Protein AF-A0A2G8KA82-F1 (afdb_monomer_lite)

Radius of gyration: 52.37 Å; chains: 1; bounding box: 122×101×137 Å

pLDDT: mean 74.46, std 19.61, range [22.64, 97.19]

InterPro domains:
  IPR001611 Leucine-rich repeat [PF13855] (96-155)
  IPR001611 Leucine-rich repeat [PS51450] (144-165)
  IPR003591 Leucine-rich repeat, typical subtype [SM00369] (69-93)
  IPR003591 Leucine-rich repeat, typical subtype [SM00369] (94-117)
  IPR003591 Leucine-rich repeat, typical subtype [SM00369] (118-141)
  IPR003591 Leucine-rich repeat, typical subtype [SM00369] (142-165)
  IPR003591 Leucine-rich repeat, typical subtype [SM00369] (166-189)
  IPR003591 Leucine-rich repeat, typical subtype [SM00369] (190-213)
  IPR003591 Leucine-rich repeat, typical subtype [SM00369] (279-299)
  IPR026906 BspA-type LRR region [PF13306] (157-239)
  IPR032675 Leucine-rich repeat domain superfamily [G3DSA:3.80.10.10] (36-245)
  IPR032675 Leucine-rich repeat domain superfamily [G3DSA:3.80.10.10] (246-358)
  IPR050333 Small Leucine-Rich Proteoglycans [PTHR45712] (39-438)

Structure (mmCIF, N/CA/C/O backbone):
data_AF-A0A2G8KA82-F1
#
_entry.id   AF-A0A2G8KA82-F1
#
loop_
_atom_site.group_PDB
_atom_site.id
_atom_site.type_symbol
_atom_site.label_atom_id
_atom_site.label_alt_id
_atom_site.label_comp_id
_atom_site.label_asym_id
_atom_site.label_entity_id
_atom_site.label_seq_id
_atom_site.pdbx_PDB_ins_code
_atom_site.Cartn_x
_atom_site.Cartn_y
_atom_site.Cartn_z
_atom_site.occupancy
_atom_site.B_iso_or_equiv
_atom_site.auth_seq_id
_atom_site.auth_comp_id
_atom_site.auth_asym_id
_atom_site.auth_atom_id
_atom_site.pdbx_PDB_model_num
ATOM 1 N N . MET A 1 1 ? 44.640 -67.422 -9.939 1.00 30.41 1 MET A N 1
ATOM 2 C CA . MET A 1 1 ? 45.410 -66.662 -10.939 1.00 30.41 1 MET A CA 1
ATOM 3 C C . MET A 1 1 ? 44.598 -65.469 -11.423 1.00 30.41 1 MET A C 1
ATOM 5 O O . MET A 1 1 ? 44.041 -65.510 -12.508 1.00 30.41 1 MET A O 1
ATOM 9 N N . ASP A 1 2 ? 44.442 -64.369 -10.711 1.00 28.81 2 ASP A N 1
ATOM 10 C CA . ASP A 1 2 ? 44.483 -64.002 -9.288 1.00 28.81 2 ASP A CA 1
ATOM 11 C C . ASP A 1 2 ? 43.691 -62.679 -9.271 1.00 28.81 2 ASP A C 1
ATOM 13 O O . ASP A 1 2 ? 43.876 -61.853 -10.163 1.00 28.81 2 ASP A O 1
ATOM 17 N N . LEU A 1 3 ? 42.595 -62.550 -8.509 1.00 22.64 3 LEU A N 1
ATOM 18 C CA . LEU A 1 3 ? 42.581 -62.206 -7.073 1.00 22.64 3 LEU A CA 1
ATOM 19 C C . LEU A 1 3 ? 43.523 -61.017 -6.816 1.00 22.64 3 LEU A C 1
ATOM 21 O O . LEU A 1 3 ? 44.720 -61.145 -6.994 1.00 22.64 3 LEU A O 1
ATOM 25 N N . GLN A 1 4 ? 43.099 -59.817 -6.434 1.00 27.52 4 GLN A N 1
ATOM 26 C CA . GLN A 1 4 ? 42.086 -59.362 -5.471 1.00 27.52 4 GLN A CA 1
ATOM 27 C C . GLN A 1 4 ? 42.065 -57.821 -5.590 1.00 27.52 4 GLN A C 1
ATOM 29 O O . GLN A 1 4 ? 43.078 -57.232 -5.940 1.00 27.52 4 GLN A O 1
ATOM 34 N N . SER A 1 5 ? 41.043 -57.042 -5.258 1.00 27.61 5 SER A N 1
ATOM 35 C CA . SER A 1 5 ? 39.668 -57.266 -4.829 1.00 27.61 5 SER A CA 1
ATOM 36 C C . SER A 1 5 ? 39.049 -55.875 -4.708 1.00 27.61 5 SER A C 1
ATOM 38 O O . SER A 1 5 ? 39.640 -54.964 -4.130 1.00 27.61 5 SER A O 1
ATOM 40 N N . MET A 1 6 ? 37.837 -55.735 -5.221 1.00 24.62 6 MET A N 1
ATOM 41 C CA . MET A 1 6 ? 36.946 -54.627 -4.921 1.00 24.62 6 MET A CA 1
ATOM 42 C C . MET A 1 6 ? 36.488 -54.699 -3.449 1.00 24.62 6 MET A C 1
ATOM 44 O O . MET A 1 6 ? 36.165 -55.784 -2.971 1.00 24.62 6 MET A O 1
ATOM 48 N N . ARG A 1 7 ? 36.333 -53.515 -2.836 1.00 26.17 7 ARG A N 1
ATOM 49 C CA . ARG A 1 7 ? 35.551 -53.166 -1.626 1.00 26.17 7 ARG A CA 1
ATOM 50 C C . ARG A 1 7 ? 36.178 -53.426 -0.250 1.00 26.17 7 ARG A C 1
ATOM 52 O O . ARG A 1 7 ? 36.150 -54.539 0.253 1.00 26.17 7 ARG A O 1
ATOM 59 N N . LEU A 1 8 ? 36.548 -52.331 0.415 1.00 24.25 8 LEU A N 1
ATOM 60 C CA . LEU A 1 8 ? 35.876 -51.773 1.607 1.00 24.25 8 LEU A CA 1
ATOM 61 C C . LEU A 1 8 ? 36.629 -50.478 1.977 1.00 24.25 8 LEU A C 1
ATOM 63 O O . LEU A 1 8 ? 37.831 -50.489 2.181 1.00 24.25 8 LEU A O 1
ATOM 67 N N . PHE A 1 9 ? 36.010 -49.324 1.741 1.00 23.17 9 PHE A N 1
ATOM 68 C CA . PHE A 1 9 ? 35.311 -48.520 2.751 1.00 23.17 9 PHE A CA 1
ATOM 69 C C . PHE A 1 9 ? 36.238 -47.510 3.447 1.00 23.17 9 PHE A C 1
ATOM 71 O O . PHE A 1 9 ? 37.082 -47.868 4.252 1.00 23.17 9 PHE A O 1
ATOM 78 N N . HIS A 1 10 ? 35.924 -46.241 3.180 1.00 25.72 10 HIS A N 1
ATOM 79 C CA . HIS A 1 10 ? 35.995 -45.123 4.114 1.00 25.72 10 HIS A CA 1
ATOM 80 C C . HIS A 1 10 ? 37.358 -44.509 4.493 1.00 25.72 10 HIS A C 1
ATOM 82 O O . HIS A 1 10 ? 38.206 -45.118 5.127 1.00 25.72 10 HIS A O 1
ATOM 88 N N . ILE A 1 11 ? 37.390 -43.190 4.255 1.00 24.39 11 ILE A N 1
ATOM 89 C CA . ILE A 1 11 ? 38.079 -42.141 5.020 1.00 24.39 11 ILE A CA 1
ATOM 90 C C . ILE A 1 11 ? 39.456 -41.718 4.489 1.00 24.39 11 ILE A C 1
ATOM 92 O O . ILE A 1 11 ? 40.468 -42.381 4.684 1.00 24.39 11 ILE A O 1
ATOM 96 N N . SER A 1 12 ? 39.441 -40.501 3.930 1.00 23.55 12 SER A N 1
ATOM 97 C CA . SER A 1 12 ? 40.485 -39.461 3.963 1.00 23.55 12 SER A CA 1
ATOM 98 C C . SER A 1 12 ? 40.925 -38.940 2.597 1.00 23.55 12 SER A C 1
ATOM 100 O O . SER A 1 12 ? 41.877 -39.413 1.990 1.00 23.55 12 SER A O 1
ATOM 102 N N . LEU A 1 13 ? 40.259 -37.844 2.235 1.00 26.91 13 LEU A N 1
ATOM 103 C CA . LEU A 1 13 ? 40.877 -36.631 1.706 1.00 26.91 13 LEU A CA 1
ATOM 104 C C . LEU A 1 13 ? 41.409 -36.669 0.268 1.00 26.91 13 LEU A C 1
ATOM 106 O O . LEU A 1 13 ? 42.602 -36.659 -0.016 1.00 26.91 13 LEU A O 1
ATOM 110 N N . LEU A 1 14 ? 40.440 -36.490 -0.630 1.00 26.06 14 LEU A N 1
ATOM 111 C CA . LEU A 1 14 ? 40.406 -35.334 -1.527 1.00 26.06 14 LEU A CA 1
ATOM 112 C C . LEU A 1 14 ? 41.053 -34.088 -0.891 1.00 26.06 14 LEU A C 1
ATOM 114 O O . LEU A 1 14 ? 40.466 -33.444 -0.024 1.00 26.06 14 LEU A O 1
ATOM 118 N N . ILE A 1 15 ? 42.238 -33.728 -1.370 1.00 26.06 15 ILE A N 1
ATOM 119 C CA . ILE A 1 15 ? 42.752 -32.364 -1.328 1.00 26.06 15 ILE A CA 1
ATOM 120 C C . ILE A 1 15 ? 43.075 -31.986 -2.778 1.00 26.06 15 ILE A C 1
ATOM 122 O O . ILE A 1 15 ? 43.835 -32.679 -3.449 1.00 26.06 15 ILE A O 1
ATOM 126 N N . LEU A 1 16 ? 42.489 -30.861 -3.197 1.00 25.38 16 LEU A N 1
ATOM 127 C CA . LEU A 1 16 ? 42.755 -30.068 -4.404 1.00 25.38 16 LEU A CA 1
ATOM 128 C C . LEU A 1 16 ? 42.122 -30.555 -5.713 1.00 25.38 16 LEU A C 1
ATOM 130 O O . LEU A 1 16 ? 42.804 -31.105 -6.562 1.00 25.38 16 LEU A O 1
ATOM 134 N N . TYR A 1 17 ? 40.850 -30.203 -5.928 1.00 24.91 17 TYR A N 1
ATOM 135 C CA . TYR A 1 17 ? 40.434 -29.480 -7.139 1.00 24.91 17 TYR A CA 1
ATOM 136 C C . TYR A 1 17 ? 39.131 -28.698 -6.878 1.00 24.91 17 TYR A C 1
ATOM 138 O O . TYR A 1 17 ? 38.267 -29.143 -6.134 1.00 24.91 17 TYR A O 1
ATOM 146 N N . SER A 1 18 ? 39.042 -27.539 -7.537 1.00 28.28 18 SER A N 1
ATOM 147 C CA . SER A 1 18 ? 37.913 -26.606 -7.702 1.00 28.28 18 SER A CA 1
ATOM 148 C C . SER A 1 18 ? 37.558 -25.646 -6.557 1.00 28.28 18 SER A C 1
ATOM 150 O O . SER A 1 18 ? 36.736 -25.932 -5.693 1.00 28.28 18 SER A O 1
ATOM 152 N N . SER A 1 19 ? 38.090 -24.426 -6.667 1.00 26.33 19 SER A N 1
ATOM 153 C CA . SER A 1 19 ? 37.488 -23.198 -6.154 1.00 26.33 19 SER A CA 1
ATOM 154 C C . SER A 1 19 ? 36.775 -22.454 -7.294 1.00 26.33 19 SER A C 1
ATOM 156 O O . SER A 1 19 ? 37.406 -21.954 -8.223 1.00 26.33 19 SER A O 1
ATOM 158 N N . LYS A 1 20 ? 35.442 -22.371 -7.217 1.00 26.22 20 LYS A N 1
ATOM 159 C CA . LYS A 1 20 ? 34.638 -21.234 -7.695 1.00 26.22 20 LYS A CA 1
ATOM 160 C C . LYS A 1 20 ? 33.221 -21.328 -7.114 1.00 26.22 20 LYS A C 1
ATOM 162 O O . LYS A 1 20 ? 32.439 -22.161 -7.542 1.00 26.22 20 LYS A O 1
ATOM 167 N N . GLY A 1 21 ? 32.933 -20.424 -6.179 1.00 25.80 21 GLY A N 1
ATOM 168 C CA . GLY A 1 21 ? 31.799 -19.508 -6.309 1.00 25.80 21 GLY A CA 1
ATOM 169 C C . GLY A 1 21 ? 30.421 -19.910 -5.764 1.00 25.80 21 GLY A C 1
ATOM 170 O O . GLY A 1 21 ? 29.666 -20.570 -6.459 1.00 25.80 21 GLY A O 1
ATOM 171 N N . ILE A 1 22 ? 30.092 -19.271 -4.632 1.00 26.27 22 ILE A N 1
ATOM 172 C CA . ILE A 1 22 ? 28.839 -18.544 -4.320 1.00 26.27 22 ILE A CA 1
ATOM 173 C C . ILE A 1 22 ? 27.647 -19.315 -3.699 1.00 26.27 22 ILE A C 1
ATOM 175 O O . ILE A 1 22 ? 27.009 -20.145 -4.329 1.00 26.27 22 ILE A O 1
ATOM 179 N N . CYS A 1 23 ? 27.387 -18.881 -2.455 1.00 23.17 23 CYS A N 1
ATOM 180 C CA . CYS A 1 23 ? 26.168 -18.665 -1.659 1.00 23.17 23 CYS A CA 1
ATOM 181 C C . CYS A 1 23 ? 25.036 -19.695 -1.485 1.00 23.17 23 CYS A C 1
ATOM 183 O O . CYS A 1 23 ? 24.446 -20.208 -2.425 1.00 23.17 23 CYS A O 1
ATOM 185 N N . GLU A 1 24 ? 24.671 -19.766 -0.195 1.00 23.67 24 GLU A N 1
ATOM 186 C CA . GLU A 1 24 ? 23.336 -19.919 0.399 1.00 23.67 24 GLU A CA 1
ATOM 187 C C . GLU A 1 24 ? 22.592 -21.237 0.215 1.00 23.67 24 GLU A C 1
ATOM 189 O O . GLU A 1 24 ? 21.774 -21.377 -0.682 1.00 23.67 24 GLU A O 1
ATOM 194 N N . ILE A 1 25 ? 22.738 -22.119 1.214 1.00 25.27 25 ILE A N 1
ATOM 195 C CA . ILE A 1 25 ? 21.584 -22.679 1.934 1.00 25.27 25 ILE A CA 1
ATOM 196 C C . ILE A 1 25 ? 21.941 -22.720 3.427 1.00 25.27 25 ILE A C 1
ATOM 198 O O . ILE A 1 25 ? 22.831 -23.452 3.857 1.00 25.27 25 ILE A O 1
ATOM 202 N N . SER A 1 26 ? 21.242 -21.896 4.204 1.00 22.97 26 SER A N 1
ATOM 203 C CA . SER A 1 26 ? 21.163 -21.979 5.660 1.00 22.97 26 SER A CA 1
ATOM 204 C C . SER A 1 26 ? 20.389 -23.242 6.046 1.00 22.97 26 SER A C 1
ATOM 206 O O . SER A 1 26 ? 19.240 -23.418 5.642 1.00 22.97 26 SER A O 1
ATOM 208 N N . THR A 1 27 ? 21.003 -24.119 6.839 1.00 26.23 27 THR A N 1
ATOM 209 C CA . THR A 1 27 ? 20.288 -25.149 7.598 1.00 26.23 27 THR A CA 1
ATOM 210 C C . THR A 1 27 ? 20.685 -25.065 9.062 1.00 26.23 27 THR A C 1
ATOM 212 O O . THR A 1 27 ? 21.839 -25.316 9.407 1.00 26.23 27 THR A O 1
ATOM 215 N N . ASN A 1 28 ? 19.691 -24.711 9.877 1.00 26.91 28 ASN A N 1
ATOM 216 C CA . ASN A 1 28 ? 19.427 -25.146 11.248 1.00 26.91 28 ASN A CA 1
ATOM 217 C C . ASN A 1 28 ? 20.596 -25.782 12.020 1.00 26.91 28 ASN A C 1
ATOM 219 O O . ASN A 1 28 ? 20.940 -26.943 11.805 1.00 26.91 28 ASN A O 1
ATOM 223 N N . TRP A 1 29 ? 21.059 -25.050 13.031 1.00 25.95 29 TRP A N 1
ATOM 224 C CA . TRP A 1 29 ? 21.670 -25.574 14.254 1.00 25.95 29 TRP A CA 1
ATOM 225 C C . TRP A 1 29 ? 20.703 -25.198 15.389 1.00 25.95 29 TRP A C 1
ATOM 227 O O . TRP A 1 29 ? 20.233 -24.068 15.440 1.00 25.95 29 TRP A O 1
ATOM 237 N N . LEU A 1 30 ? 20.057 -26.199 15.989 1.00 24.94 30 LEU A N 1
ATOM 238 C CA . LEU A 1 30 ? 20.379 -26.782 17.297 1.00 24.94 30 LEU A CA 1
ATOM 239 C C . LEU A 1 30 ? 19.957 -25.885 18.471 1.00 24.94 30 LEU A C 1
ATOM 241 O O . LEU A 1 30 ? 20.317 -24.722 18.558 1.00 24.94 30 LEU A O 1
ATOM 245 N N . PHE A 1 31 ? 19.130 -26.484 19.331 1.00 29.88 31 PHE A N 1
ATOM 246 C CA . PHE A 1 31 ? 18.618 -25.944 20.584 1.00 29.88 31 PHE A CA 1
ATOM 247 C C . PHE A 1 31 ? 19.755 -25.395 21.457 1.00 29.88 31 PHE A C 1
ATOM 249 O O . PHE A 1 31 ? 20.636 -26.160 21.843 1.00 29.88 31 PHE A O 1
ATOM 256 N N . GLU A 1 32 ? 19.672 -24.117 21.819 1.00 29.22 32 GLU A N 1
ATOM 257 C CA . GLU A 1 32 ? 20.382 -23.539 22.962 1.00 29.22 32 GLU A CA 1
ATOM 258 C C . GLU A 1 32 ? 19.375 -23.247 24.081 1.00 29.22 32 GLU A C 1
ATOM 260 O O . GLU A 1 32 ? 18.310 -22.659 23.865 1.00 29.22 32 GLU A O 1
ATOM 265 N N . GLU A 1 33 ? 19.699 -23.737 25.277 1.00 37.12 33 GLU A N 1
ATOM 266 C CA . GLU A 1 33 ? 19.054 -23.367 26.532 1.00 37.12 33 GLU A CA 1
ATOM 267 C C . GLU A 1 33 ? 19.498 -21.951 26.899 1.00 37.12 33 GLU A C 1
ATOM 269 O O . GLU A 1 33 ? 20.590 -21.763 27.420 1.00 37.12 33 GLU A O 1
ATOM 274 N N . ASN A 1 34 ? 18.648 -20.962 26.630 1.00 37.22 34 ASN A N 1
ATOM 275 C CA . ASN A 1 34 ? 18.925 -19.572 26.970 1.00 37.22 34 ASN A CA 1
ATOM 276 C C . ASN A 1 34 ? 18.142 -19.156 28.221 1.00 37.22 34 ASN A C 1
ATOM 278 O O . ASN A 1 34 ? 16.907 -19.088 28.208 1.00 37.22 34 ASN A O 1
ATOM 282 N N . ASN A 1 35 ? 18.887 -18.878 29.294 1.00 45.94 35 ASN A N 1
ATOM 283 C CA . ASN A 1 35 ? 18.383 -18.268 30.523 1.00 45.94 35 ASN A CA 1
ATOM 284 C C . ASN A 1 35 ? 18.145 -16.772 30.291 1.00 45.94 35 ASN A C 1
ATOM 286 O O . ASN A 1 35 ? 19.021 -16.061 29.800 1.00 45.94 35 ASN A O 1
ATOM 290 N N . ALA A 1 36 ? 16.960 -16.293 30.672 1.00 52.06 36 ALA A N 1
ATOM 291 C CA . ALA A 1 36 ? 16.467 -14.956 30.340 1.00 52.06 36 ALA A CA 1
ATOM 292 C C . ALA A 1 36 ? 17.250 -13.788 30.948 1.00 52.06 36 ALA A C 1
ATOM 294 O O . ALA A 1 36 ? 17.076 -12.654 30.520 1.00 52.06 36 ALA A O 1
ATOM 295 N N . CYS A 1 37 ? 18.043 -14.019 31.992 1.00 58.84 37 CYS A N 1
ATOM 296 C CA . CYS A 1 37 ? 18.635 -12.921 32.744 1.00 58.84 37 CYS A CA 1
ATOM 297 C C . CYS A 1 37 ? 19.847 -13.430 33.548 1.00 58.84 37 CYS A C 1
ATOM 299 O O . CYS A 1 37 ? 19.752 -13.766 34.728 1.00 58.84 37 CYS A O 1
ATOM 301 N N . GLY A 1 38 ? 20.996 -13.557 32.872 1.00 48.34 38 GLY A N 1
ATOM 302 C CA . GLY A 1 38 ? 22.264 -13.994 33.466 1.00 48.34 38 GLY A CA 1
ATOM 303 C C . GLY A 1 38 ? 23.318 -14.375 32.421 1.00 48.34 38 GLY A C 1
ATOM 304 O O . GLY A 1 38 ? 23.109 -15.298 31.646 1.00 48.34 38 GLY A O 1
ATOM 305 N N . THR A 1 39 ? 24.430 -13.631 32.411 1.00 42.41 39 THR A N 1
ATOM 306 C CA . THR A 1 39 ? 25.695 -13.781 31.644 1.00 42.41 39 THR A CA 1
ATOM 307 C C . THR A 1 39 ? 25.666 -13.989 30.119 1.00 42.41 39 THR A C 1
ATOM 309 O O . THR A 1 39 ? 26.716 -13.794 29.514 1.00 42.41 39 THR A O 1
ATOM 312 N N . GLU A 1 40 ? 24.523 -14.276 29.485 1.00 50.00 40 GLU A N 1
ATOM 313 C CA . GLU A 1 40 ? 24.434 -14.514 28.025 1.00 50.00 40 GLU A CA 1
ATOM 314 C C . GLU A 1 40 ? 23.415 -13.622 27.268 1.00 50.00 40 GLU A C 1
ATOM 316 O O . GLU A 1 40 ? 23.368 -13.658 26.045 1.00 50.00 40 GLU A O 1
ATOM 321 N N . GLY A 1 41 ? 22.691 -12.731 27.965 1.00 56.03 41 GLY A N 1
ATOM 322 C CA . GLY A 1 41 ? 22.292 -11.400 27.455 1.00 56.03 41 GLY A CA 1
ATOM 323 C C . GLY A 1 41 ? 21.446 -11.299 26.175 1.00 56.03 41 GLY A C 1
ATOM 324 O O . GLY A 1 41 ? 21.786 -10.498 25.310 1.00 56.03 41 GLY A O 1
ATOM 325 N N . ILE A 1 42 ? 20.352 -12.059 26.041 1.00 75.19 42 ILE A N 1
ATOM 326 C CA . ILE A 1 42 ? 19.416 -11.879 24.906 1.00 75.19 42 ILE A CA 1
ATOM 327 C C . ILE A 1 42 ? 18.439 -10.718 25.132 1.00 75.19 42 ILE A C 1
ATOM 329 O O . ILE A 1 42 ? 18.125 -10.007 24.184 1.00 75.19 42 ILE A O 1
ATOM 333 N N . CYS A 1 43 ? 17.968 -10.538 26.365 1.00 81.75 43 CYS A N 1
ATOM 334 C CA . CYS A 1 43 ? 17.071 -9.450 26.744 1.00 81.75 43 CYS A CA 1
ATOM 335 C C . CYS A 1 43 ? 17.757 -8.503 27.727 1.00 81.75 43 CYS A C 1
ATOM 337 O O . CYS A 1 43 ? 18.560 -8.936 28.561 1.00 81.75 43 CYS A O 1
ATOM 339 N N . ASP A 1 44 ? 17.388 -7.229 27.660 1.00 84.81 44 ASP A N 1
ATOM 340 C CA . ASP A 1 44 ? 17.880 -6.188 28.545 1.00 84.81 44 ASP A CA 1
ATOM 341 C C . ASP A 1 44 ? 17.049 -6.160 29.832 1.00 84.81 44 ASP A C 1
ATOM 343 O O . ASP A 1 44 ? 15.888 -5.759 29.865 1.00 84.81 44 ASP A O 1
ATOM 347 N N . CYS A 1 45 ? 17.664 -6.592 30.931 1.00 84.94 45 CYS A N 1
ATOM 348 C CA . CYS A 1 45 ? 17.062 -6.519 32.257 1.00 84.94 45 CYS A CA 1
ATOM 349 C C . CYS A 1 45 ? 17.605 -5.305 33.018 1.00 84.94 45 CYS A C 1
ATOM 351 O O . CYS A 1 45 ? 18.808 -5.229 33.289 1.00 84.94 45 CYS A O 1
ATOM 353 N N . TYR A 1 46 ? 16.739 -4.388 33.444 1.00 83.00 46 TYR A N 1
ATOM 354 C CA . TYR A 1 46 ? 17.162 -3.224 34.223 1.00 83.00 46 TYR A CA 1
ATOM 355 C C . TYR A 1 46 ? 16.122 -2.794 35.254 1.00 83.00 46 TYR A C 1
ATOM 357 O O . TYR A 1 46 ? 14.936 -3.105 35.162 1.00 83.00 46 TYR A O 1
ATOM 365 N N . ASN A 1 47 ? 16.590 -2.047 36.256 1.00 83.75 47 ASN A N 1
ATOM 366 C CA . ASN A 1 47 ? 15.720 -1.483 37.277 1.00 83.75 47 ASN A CA 1
ATOM 367 C C . ASN A 1 47 ? 15.500 -0.003 36.998 1.00 83.75 47 ASN A C 1
ATOM 369 O O . ASN A 1 47 ? 16.473 0.740 36.849 1.00 83.75 47 ASN A O 1
ATOM 373 N N . ARG A 1 48 ? 14.242 0.435 36.989 1.00 76.94 48 ARG A N 1
ATOM 374 C CA . ARG A 1 48 ? 13.891 1.857 36.957 1.00 76.94 48 ARG A CA 1
ATOM 375 C C . ARG A 1 48 ? 13.433 2.289 38.351 1.00 76.94 48 ARG A C 1
ATOM 377 O O . ARG A 1 48 ? 12.680 1.582 39.020 1.00 76.94 48 ARG A O 1
ATOM 384 N N . ASP A 1 49 ? 13.978 3.409 38.823 1.00 74.69 49 ASP A N 1
ATOM 385 C CA . ASP A 1 49 ? 13.650 4.037 40.113 1.00 74.69 49 ASP A CA 1
ATOM 386 C C . ASP A 1 49 ? 13.751 3.117 41.348 1.00 74.69 49 ASP A C 1
ATOM 388 O O . ASP A 1 49 ? 13.140 3.377 42.379 1.00 74.69 49 ASP A O 1
ATOM 392 N N . PHE A 1 50 ? 14.557 2.049 41.269 1.00 64.88 50 PHE A N 1
ATOM 393 C CA . PHE A 1 50 ? 14.754 1.029 42.317 1.00 64.88 50 PHE A CA 1
ATOM 394 C C . PHE A 1 50 ? 13.492 0.252 42.745 1.00 64.88 50 PHE A C 1
ATOM 396 O O . PHE A 1 50 ? 13.558 -0.503 43.716 1.00 64.88 50 PHE A O 1
ATOM 403 N N . VAL A 1 51 ? 12.372 0.398 42.029 1.00 73.00 51 VAL A N 1
ATOM 404 C CA . VAL A 1 51 ? 11.092 -0.267 42.346 1.00 73.00 51 VAL A CA 1
ATOM 405 C C . VAL A 1 51 ? 10.571 -1.087 41.167 1.00 73.00 51 VAL A C 1
ATOM 407 O O . VAL A 1 51 ? 9.974 -2.140 41.382 1.00 73.00 51 VAL A O 1
ATOM 410 N N . GLU A 1 52 ? 10.837 -0.655 39.934 1.00 82.38 52 GLU A N 1
ATOM 411 C CA . GLU A 1 52 ? 10.415 -1.369 38.732 1.00 82.38 52 GLU A CA 1
ATOM 412 C C . GLU A 1 52 ? 11.533 -2.289 38.247 1.00 82.38 52 GLU A C 1
ATOM 414 O O . GLU A 1 52 ? 12.665 -1.843 38.049 1.00 82.38 52 GLU A O 1
ATOM 419 N N . HIS A 1 53 ? 11.208 -3.559 38.029 1.00 87.62 53 HIS A N 1
ATOM 420 C CA . HIS A 1 53 ? 12.097 -4.546 37.426 1.00 87.62 53 HIS A CA 1
ATOM 421 C C . HIS A 1 53 ? 11.594 -4.834 36.015 1.00 87.62 53 HIS A C 1
ATOM 423 O O . HIS A 1 53 ? 10.537 -5.444 35.846 1.00 87.62 53 HIS A O 1
ATOM 429 N N . ILE A 1 54 ? 12.336 -4.364 35.017 1.00 88.75 54 ILE A N 1
ATOM 430 C CA . ILE A 1 54 ? 11.929 -4.395 33.615 1.00 88.75 54 ILE A CA 1
ATOM 431 C C . ILE A 1 54 ? 12.753 -5.455 32.888 1.00 88.75 54 ILE A C 1
ATOM 433 O O . ILE A 1 54 ? 13.980 -5.470 33.003 1.00 88.75 54 ILE A O 1
ATOM 437 N N . VAL A 1 55 ? 12.066 -6.324 32.150 1.00 91.00 55 VAL A N 1
ATOM 438 C CA . VAL A 1 55 ? 12.661 -7.227 31.163 1.00 91.00 55 VAL A CA 1
ATOM 439 C C . VAL A 1 55 ? 12.243 -6.734 29.784 1.00 91.00 55 VAL A C 1
ATOM 441 O O . VAL A 1 55 ? 11.072 -6.838 29.419 1.00 91.00 55 VAL A O 1
ATOM 444 N N . ASP A 1 56 ? 13.197 -6.181 29.047 1.00 90.06 56 ASP A N 1
ATOM 445 C CA . ASP A 1 56 ? 13.003 -5.645 27.706 1.00 90.06 56 ASP A CA 1
ATOM 446 C C . ASP A 1 56 ? 13.614 -6.592 26.667 1.00 90.06 56 ASP A C 1
ATOM 448 O O . ASP A 1 56 ? 14.819 -6.848 26.638 1.00 90.06 56 ASP A O 1
ATOM 452 N N . CYS A 1 57 ? 12.749 -7.161 25.841 1.00 90.25 57 CYS A N 1
ATOM 453 C CA . CYS A 1 57 ? 13.085 -8.042 24.738 1.00 90.25 57 CYS A CA 1
ATOM 454 C C . CYS A 1 57 ? 12.447 -7.521 23.437 1.00 90.25 57 CYS A C 1
ATOM 456 O O . CYS A 1 57 ? 12.093 -8.329 22.572 1.00 90.25 57 CYS A O 1
ATOM 458 N N . ASP A 1 58 ? 12.220 -6.217 23.290 1.00 90.19 58 ASP A N 1
ATOM 459 C CA . ASP A 1 58 ? 11.539 -5.681 22.112 1.00 90.19 58 ASP A CA 1
ATOM 460 C C . ASP A 1 58 ? 12.435 -5.693 20.869 1.00 90.19 58 ASP A C 1
ATOM 462 O O . ASP A 1 58 ? 13.622 -5.376 20.914 1.00 90.19 58 ASP A O 1
ATOM 466 N N . ASN A 1 59 ? 11.854 -6.034 19.714 1.00 90.25 59 ASN A N 1
ATOM 467 C CA . ASN A 1 59 ? 12.493 -5.911 18.396 1.00 90.25 59 ASN A CA 1
ATOM 468 C C . ASN A 1 59 ? 13.847 -6.649 18.234 1.00 90.25 59 ASN A C 1
ATOM 470 O O . ASN A 1 59 ? 14.687 -6.284 17.408 1.00 90.25 59 ASN A O 1
ATOM 474 N N . ILE A 1 60 ? 14.063 -7.737 18.977 1.00 88.75 60 ILE A N 1
ATOM 475 C CA . ILE A 1 60 ? 15.283 -8.566 18.890 1.00 88.75 60 ILE A CA 1
ATOM 476 C C . ILE A 1 60 ? 15.096 -9.835 18.041 1.00 88.75 60 ILE A C 1
ATOM 478 O O . ILE A 1 60 ? 15.987 -10.680 17.954 1.00 88.75 60 ILE A O 1
ATOM 482 N N . SER A 1 61 ? 13.951 -9.977 17.360 1.00 87.94 61 SER A N 1
ATOM 483 C CA . SER A 1 61 ? 13.632 -11.103 16.468 1.00 87.94 61 SER A CA 1
ATOM 484 C C . SER A 1 61 ? 13.647 -12.492 17.132 1.00 87.94 61 SER A C 1
ATOM 486 O O . SER A 1 61 ? 13.929 -13.493 16.462 1.00 87.94 61 SER A O 1
ATOM 488 N N . ILE A 1 62 ? 13.304 -12.591 18.419 1.00 87.25 62 ILE A N 1
ATOM 489 C CA . ILE A 1 62 ? 13.237 -13.883 19.120 1.00 87.25 62 ILE A CA 1
ATOM 490 C C . ILE A 1 62 ? 12.054 -14.739 18.643 1.00 87.25 62 ILE A C 1
ATOM 492 O O . ILE A 1 62 ? 10.974 -14.246 18.314 1.00 87.25 62 ILE A O 1
ATOM 496 N N . ASN A 1 63 ? 12.267 -16.059 18.617 1.00 85.88 63 ASN A N 1
ATOM 497 C CA . ASN A 1 63 ? 11.266 -17.055 18.202 1.00 85.88 63 ASN A CA 1
ATOM 498 C C . ASN A 1 63 ? 10.610 -17.787 19.386 1.00 85.88 63 ASN A C 1
ATOM 500 O O . ASN A 1 63 ? 9.678 -18.566 19.190 1.00 85.88 63 ASN A O 1
ATOM 504 N N . GLY A 1 64 ? 11.109 -17.571 20.602 1.00 83.94 64 GLY A N 1
ATOM 505 C CA . GLY A 1 64 ? 10.605 -18.189 21.820 1.00 83.94 64 GLY A CA 1
ATOM 506 C C . GLY A 1 64 ? 10.866 -17.299 23.025 1.00 83.94 64 GLY A C 1
ATOM 507 O O . GLY A 1 64 ? 11.816 -16.520 23.030 1.00 83.94 64 GLY A O 1
ATOM 508 N N . ILE A 1 65 ? 10.002 -17.428 24.026 1.00 84.00 65 ILE A N 1
ATOM 509 C CA . ILE A 1 65 ? 10.109 -16.689 25.283 1.00 84.00 65 ILE A CA 1
ATOM 510 C C . ILE A 1 65 ? 11.215 -17.346 26.121 1.00 84.00 65 ILE A C 1
ATOM 512 O O . ILE A 1 65 ? 11.185 -18.577 26.265 1.00 84.00 65 ILE A O 1
ATOM 516 N N . PRO A 1 66 ? 12.192 -16.581 26.642 1.00 77.81 66 PRO A N 1
ATOM 517 C CA . PRO A 1 66 ? 13.269 -17.149 27.443 1.00 77.81 66 PRO A CA 1
ATOM 518 C C . PRO A 1 66 ? 12.733 -17.841 28.706 1.00 77.81 66 PRO A C 1
ATOM 520 O O . PRO A 1 66 ? 11.698 -17.452 29.252 1.00 77.81 66 PRO A O 1
ATOM 523 N N . ARG A 1 67 ? 13.428 -18.885 29.170 1.00 72.00 67 ARG A N 1
ATOM 524 C CA . ARG A 1 67 ? 13.039 -19.607 30.392 1.00 72.00 67 ARG A CA 1
ATOM 525 C C . ARG A 1 67 ? 13.545 -18.870 31.634 1.00 72.00 67 ARG A C 1
ATOM 527 O O . ARG A 1 67 ? 14.569 -18.191 31.577 1.00 72.00 67 ARG A O 1
ATOM 534 N N . ASP A 1 68 ? 12.820 -19.043 32.738 1.00 72.69 68 ASP A N 1
ATOM 535 C CA . ASP A 1 68 ? 13.188 -18.578 34.082 1.00 72.69 68 ASP A CA 1
ATOM 536 C C . ASP A 1 68 ? 13.349 -17.052 34.204 1.00 72.69 68 ASP A C 1
ATOM 538 O O . ASP A 1 68 ? 14.396 -16.526 34.586 1.00 72.69 68 ASP A O 1
ATOM 542 N N . LEU A 1 69 ? 12.274 -16.326 33.882 1.00 82.25 69 LEU A N 1
ATOM 543 C CA . LEU A 1 69 ? 12.192 -14.879 34.091 1.00 82.25 69 LEU A CA 1
ATOM 544 C C . LEU A 1 69 ? 12.313 -14.521 35.587 1.00 82.25 69 LEU A C 1
ATOM 546 O O . LEU A 1 69 ? 11.784 -15.248 36.434 1.00 82.25 69 LEU A O 1
ATOM 550 N N . PRO A 1 70 ? 12.967 -13.396 35.945 1.00 84.00 70 PRO A N 1
ATOM 551 C CA . PRO A 1 70 ? 13.118 -12.999 37.342 1.00 84.00 70 PRO A CA 1
ATOM 552 C C . PRO A 1 70 ? 11.762 -12.833 38.038 1.00 84.00 70 PRO A C 1
ATOM 554 O O . PRO A 1 70 ? 10.902 -12.083 37.586 1.00 84.00 70 PRO A O 1
ATOM 557 N N . VAL A 1 71 ? 11.573 -13.489 39.183 1.00 86.38 71 VAL A N 1
ATOM 558 C CA . VAL A 1 71 ? 10.278 -13.526 39.899 1.00 86.38 71 VAL A CA 1
ATOM 559 C C . VAL A 1 71 ? 9.829 -12.146 40.410 1.00 86.38 71 VAL A C 1
ATOM 561 O O . VAL A 1 71 ? 8.660 -11.914 40.702 1.00 86.38 71 VAL A O 1
ATOM 564 N N . ASN A 1 72 ? 10.766 -11.206 40.542 1.00 86.94 72 ASN A N 1
ATOM 565 C CA . ASN A 1 72 ? 10.507 -9.824 40.940 1.00 86.94 72 ASN A CA 1
ATOM 566 C C . ASN A 1 72 ? 10.161 -8.891 39.769 1.00 86.94 72 ASN A C 1
ATOM 568 O O . ASN A 1 72 ? 9.973 -7.706 40.029 1.00 86.94 72 ASN A O 1
ATOM 572 N N . THR A 1 73 ? 10.094 -9.397 38.533 1.00 90.25 73 THR A N 1
ATOM 573 C CA . THR A 1 73 ? 9.763 -8.613 37.334 1.00 90.25 73 THR A CA 1
ATOM 574 C C . THR A 1 73 ? 8.400 -7.940 37.479 1.00 90.25 73 THR A C 1
ATOM 576 O O . THR A 1 73 ? 7.417 -8.589 37.838 1.00 90.25 73 THR A O 1
ATOM 579 N N . THR A 1 74 ? 8.354 -6.639 37.196 1.00 92.69 74 THR A N 1
ATOM 580 C CA . THR A 1 74 ? 7.133 -5.822 37.201 1.00 92.69 74 THR A CA 1
ATOM 581 C C . THR A 1 74 ? 6.663 -5.506 35.788 1.00 92.69 74 THR A C 1
ATOM 583 O O . THR A 1 74 ? 5.464 -5.380 35.574 1.00 92.69 74 THR A O 1
ATOM 586 N N . LYS A 1 75 ? 7.572 -5.440 34.803 1.00 93.75 75 LYS A N 1
ATOM 587 C CA . LYS A 1 75 ? 7.221 -5.177 33.399 1.00 93.75 75 LYS A CA 1
ATOM 588 C C . LYS A 1 75 ? 7.966 -6.107 32.453 1.00 93.75 75 LYS A C 1
ATOM 590 O O . LYS A 1 75 ? 9.171 -6.300 32.612 1.00 93.75 75 LYS A O 1
ATOM 595 N N . ILE A 1 76 ? 7.254 -6.646 31.467 1.00 92.94 76 ILE A N 1
ATOM 596 C CA . ILE A 1 76 ? 7.829 -7.451 30.384 1.00 92.94 76 ILE A CA 1
ATOM 597 C C . ILE A 1 76 ? 7.419 -6.854 29.044 1.00 92.94 76 ILE A C 1
ATOM 599 O O . ILE A 1 76 ? 6.224 -6.725 28.770 1.00 92.94 76 ILE A O 1
ATOM 603 N N . PHE A 1 77 ? 8.412 -6.581 28.203 1.00 93.50 77 PHE A N 1
ATOM 604 C CA . PHE A 1 77 ? 8.237 -6.157 26.819 1.00 93.50 77 PHE A CA 1
ATOM 605 C C . PHE A 1 77 ? 8.806 -7.240 25.890 1.00 93.50 77 PHE A C 1
ATOM 607 O O . PHE A 1 77 ? 9.972 -7.613 26.005 1.00 93.50 77 PHE A O 1
ATOM 614 N N . LEU A 1 78 ? 7.950 -7.844 25.060 1.00 93.00 78 LEU A N 1
ATOM 615 C CA . LEU A 1 78 ? 8.287 -8.892 24.080 1.00 93.00 78 LEU A CA 1
ATOM 616 C C . LEU A 1 78 ? 7.784 -8.526 22.672 1.00 93.00 78 LEU A C 1
ATOM 618 O O . LEU A 1 78 ? 7.601 -9.403 21.817 1.00 93.00 78 LEU A O 1
ATOM 622 N N . SER A 1 79 ? 7.549 -7.249 22.426 1.00 93.19 79 SER A N 1
ATOM 623 C CA . SER A 1 79 ? 6.914 -6.700 21.241 1.00 93.19 79 SER A CA 1
ATOM 624 C C . SER A 1 79 ? 7.819 -6.777 20.005 1.00 93.19 79 SER A C 1
ATOM 626 O O . SER A 1 79 ? 9.046 -6.853 20.101 1.00 93.19 79 SER A O 1
ATOM 628 N N . HIS A 1 80 ? 7.224 -6.771 18.810 1.00 92.12 80 HIS A N 1
ATOM 629 C CA . HIS A 1 80 ? 7.953 -6.771 17.526 1.00 92.12 80 HIS A CA 1
ATOM 630 C C . HIS A 1 80 ? 8.896 -7.976 17.336 1.00 92.12 80 HIS A C 1
ATOM 632 O O . HIS A 1 80 ? 10.031 -7.857 16.866 1.00 92.12 80 HIS A O 1
ATOM 638 N N . ASN A 1 81 ? 8.427 -9.170 17.695 1.00 92.25 81 ASN A N 1
ATOM 639 C CA . ASN A 1 81 ? 9.195 -10.411 17.613 1.00 92.25 81 ASN A CA 1
ATOM 640 C C . ASN A 1 81 ? 8.534 -11.443 16.681 1.00 92.25 81 ASN A C 1
ATOM 642 O O . ASN A 1 81 ? 7.703 -11.137 15.825 1.00 92.25 81 ASN A O 1
ATOM 646 N N . LYS A 1 82 ? 8.983 -12.700 16.752 1.00 93.06 82 LYS A N 1
ATOM 647 C CA . LYS A 1 82 ? 8.518 -13.800 15.892 1.00 93.06 82 LYS A CA 1
ATOM 648 C C . LYS A 1 82 ? 7.886 -14.926 16.712 1.00 93.06 82 LYS A C 1
ATOM 650 O O . LYS A 1 82 ? 7.873 -16.077 16.263 1.00 93.06 82 LYS A O 1
ATOM 655 N N . LEU A 1 83 ? 7.367 -14.611 17.901 1.00 92.44 83 LEU A N 1
ATOM 656 C CA . LEU A 1 83 ? 6.757 -15.583 18.805 1.00 92.44 83 LEU A CA 1
ATOM 657 C C . LEU A 1 83 ? 5.503 -16.177 18.167 1.00 92.44 83 LEU A C 1
ATOM 659 O O . LEU A 1 83 ? 4.614 -15.452 17.735 1.00 92.44 83 LEU A O 1
ATOM 663 N N . LYS A 1 84 ? 5.429 -17.509 18.116 1.00 92.81 84 LYS A N 1
ATOM 664 C CA . LYS A 1 84 ? 4.262 -18.238 17.582 1.00 92.81 84 LYS A CA 1
ATOM 665 C C . LYS A 1 84 ? 3.380 -18.848 18.661 1.00 92.81 84 LYS A C 1
ATOM 667 O O . LYS A 1 84 ? 2.198 -19.087 18.435 1.00 92.81 84 LYS A O 1
ATOM 672 N N . VAL A 1 85 ? 3.974 -19.146 19.812 1.00 89.06 85 VAL A N 1
ATOM 673 C CA . VAL A 1 85 ? 3.327 -19.827 20.930 1.00 89.06 85 VAL A CA 1
ATOM 674 C C . VAL A 1 85 ? 3.878 -19.248 22.223 1.00 89.06 85 VAL A C 1
ATOM 676 O O . VAL A 1 85 ? 5.089 -19.066 22.357 1.00 89.06 85 VAL A O 1
ATOM 679 N N . VAL A 1 86 ? 2.991 -19.019 23.186 1.00 88.81 86 VAL A N 1
ATOM 680 C CA . VAL A 1 86 ? 3.375 -18.746 24.570 1.00 88.81 86 VAL A CA 1
ATOM 681 C C . VAL A 1 86 ? 3.523 -20.084 25.306 1.00 88.81 86 VAL A C 1
ATOM 683 O O . VAL A 1 86 ? 2.595 -20.894 25.265 1.00 88.81 86 VAL A O 1
ATOM 686 N N . PRO A 1 87 ? 4.657 -20.378 25.965 1.00 83.88 87 PRO A N 1
ATOM 687 C CA . PRO A 1 87 ? 4.799 -21.622 26.713 1.00 83.88 87 PRO A CA 1
ATOM 688 C C . PRO A 1 87 ? 3.823 -21.683 27.897 1.00 83.88 87 PRO A C 1
ATOM 690 O O . PRO A 1 87 ? 3.603 -20.701 28.605 1.00 83.88 87 PRO A O 1
ATOM 693 N N . HIS A 1 88 ? 3.247 -22.860 28.144 1.00 80.38 88 HIS A N 1
ATOM 694 C CA . HIS A 1 88 ? 2.339 -23.063 29.272 1.00 80.38 88 HIS A CA 1
ATOM 695 C C . HIS A 1 88 ? 3.060 -22.793 30.606 1.00 80.38 88 HIS A C 1
ATOM 697 O O . HIS A 1 88 ? 4.156 -23.307 30.822 1.00 80.38 88 HIS A O 1
ATOM 703 N N . LYS A 1 89 ? 2.427 -22.021 31.503 1.00 77.62 89 LYS A N 1
ATOM 704 C CA . LYS A 1 89 ? 2.976 -21.581 32.804 1.00 77.62 89 LYS A CA 1
ATOM 705 C C . LYS A 1 89 ? 4.253 -20.729 32.739 1.00 77.62 89 LYS A C 1
ATOM 707 O O . LYS A 1 89 ? 4.888 -20.559 33.773 1.00 77.62 89 LYS A O 1
ATOM 712 N N . ALA A 1 90 ? 4.610 -20.155 31.588 1.00 77.38 90 ALA A N 1
ATOM 713 C CA . ALA A 1 90 ? 5.813 -19.320 31.467 1.00 77.38 90 ALA A CA 1
ATOM 714 C C . ALA A 1 90 ? 5.871 -18.153 32.475 1.00 77.38 90 ALA A C 1
ATOM 716 O O . ALA A 1 90 ? 6.958 -17.744 32.867 1.00 77.38 90 ALA A O 1
ATOM 717 N N . PHE A 1 91 ? 4.711 -17.646 32.908 1.00 85.94 91 PHE A N 1
ATOM 718 C CA . PHE A 1 91 ? 4.604 -16.437 33.734 1.00 85.94 91 PHE A CA 1
ATOM 719 C C . PHE A 1 91 ? 3.914 -16.662 35.080 1.00 85.94 91 PHE A C 1
ATOM 721 O O . PHE A 1 91 ? 3.620 -15.705 35.783 1.00 85.94 91 PHE A O 1
ATOM 728 N N . HIS A 1 92 ? 3.639 -17.915 35.447 1.00 83.75 92 HIS A N 1
ATOM 729 C CA . HIS A 1 92 ? 2.783 -18.232 36.592 1.00 83.75 92 HIS A CA 1
ATOM 730 C C . HIS A 1 92 ? 3.267 -17.616 37.916 1.00 83.75 92 HIS A C 1
ATOM 732 O O . HIS A 1 92 ? 2.454 -17.178 38.726 1.00 83.75 92 HIS A O 1
ATOM 738 N N . ASP A 1 93 ? 4.587 -17.553 38.110 1.00 85.31 93 ASP A N 1
ATOM 739 C CA . ASP A 1 93 ? 5.202 -17.078 39.352 1.00 85.31 93 ASP A CA 1
ATOM 740 C C . ASP A 1 93 ? 5.429 -15.552 39.374 1.00 85.31 93 ASP A C 1
ATOM 742 O O . ASP A 1 93 ? 5.859 -15.002 40.390 1.00 85.31 93 ASP A O 1
ATOM 746 N N . LEU A 1 94 ? 5.121 -14.838 38.283 1.00 89.94 94 LEU A N 1
ATOM 747 C CA . LEU A 1 94 ? 5.365 -13.398 38.135 1.00 89.94 94 LEU A CA 1
ATOM 748 C C . LEU A 1 94 ? 4.236 -12.557 38.742 1.00 89.94 94 LEU A C 1
ATOM 750 O O . LEU A 1 94 ? 3.647 -11.689 38.106 1.00 89.94 94 LEU A O 1
ATOM 754 N N . ILE A 1 95 ? 3.943 -12.795 40.017 1.00 91.31 95 ILE A N 1
ATOM 755 C CA . ILE A 1 95 ? 2.808 -12.194 40.735 1.00 91.31 95 ILE A CA 1
ATOM 756 C C . ILE A 1 95 ? 2.875 -10.661 40.858 1.00 91.31 95 ILE A C 1
ATOM 758 O O . ILE A 1 95 ? 1.882 -10.035 41.226 1.00 91.31 95 ILE A O 1
ATOM 762 N N . LYS A 1 96 ? 4.046 -10.057 40.610 1.00 92.50 96 LYS A N 1
ATOM 763 C CA . LYS A 1 96 ? 4.287 -8.604 40.654 1.00 92.50 96 LYS A CA 1
ATOM 764 C C . LYS A 1 96 ? 4.195 -7.923 39.289 1.00 92.50 96 LYS A C 1
ATOM 766 O O . LYS A 1 96 ? 4.365 -6.711 39.230 1.00 92.50 96 LYS A O 1
ATOM 771 N N . LEU A 1 97 ? 3.977 -8.691 38.223 1.00 94.62 97 LEU A N 1
ATOM 772 C CA . LEU A 1 97 ? 3.889 -8.168 36.869 1.00 94.62 97 LEU A CA 1
ATOM 773 C C . LEU A 1 97 ? 2.666 -7.248 36.764 1.00 94.62 97 LEU A C 1
ATOM 775 O O . LEU A 1 97 ? 1.550 -7.707 36.991 1.00 94.62 97 LEU A O 1
ATOM 779 N N . ASP A 1 98 ? 2.895 -5.973 36.455 1.00 95.12 98 ASP A N 1
ATOM 780 C CA . ASP A 1 98 ? 1.871 -4.944 36.249 1.00 95.12 98 ASP A CA 1
ATOM 781 C C . ASP A 1 98 ? 1.628 -4.665 34.759 1.00 95.12 98 ASP A C 1
ATOM 783 O O . ASP A 1 98 ? 0.481 -4.472 34.357 1.00 95.12 98 ASP A O 1
ATOM 787 N N . LYS A 1 99 ? 2.666 -4.750 33.919 1.00 95.81 99 LYS A N 1
ATOM 788 C CA . LYS A 1 99 ? 2.570 -4.538 32.473 1.00 95.81 99 LYS A CA 1
ATOM 789 C C . LYS A 1 99 ? 3.200 -5.678 31.693 1.00 95.81 99 LYS A C 1
ATOM 791 O O . LYS A 1 99 ? 4.348 -6.059 31.937 1.00 95.81 99 LYS A O 1
ATOM 796 N N . PHE A 1 100 ? 2.457 -6.189 30.719 1.00 95.62 100 PHE A N 1
ATOM 797 C CA . PHE A 1 100 ? 2.906 -7.274 29.869 1.00 95.62 100 PHE A CA 1
ATOM 798 C C . PHE A 1 100 ? 2.540 -7.036 28.402 1.00 95.62 100 PHE A C 1
ATOM 800 O O . PHE A 1 100 ? 1.366 -7.016 28.037 1.00 95.62 100 PHE A O 1
ATOM 807 N N . SER A 1 101 ? 3.556 -6.885 27.553 1.00 95.00 101 SER A N 1
ATOM 808 C CA . SER A 1 101 ? 3.383 -6.613 26.125 1.00 95.00 101 SER A CA 1
ATOM 809 C C . SER A 1 101 ? 3.910 -7.768 25.273 1.00 95.00 101 SER A C 1
ATOM 811 O O . SER A 1 101 ? 5.061 -8.183 25.395 1.00 95.00 101 SER A O 1
ATOM 813 N N . LEU A 1 102 ? 3.030 -8.307 24.430 1.00 94.62 102 LEU A N 1
ATOM 814 C CA . LEU A 1 102 ? 3.261 -9.388 23.465 1.00 94.62 102 LEU A CA 1
ATOM 815 C C . LEU A 1 102 ? 2.827 -8.966 22.050 1.00 94.62 102 LEU A C 1
ATOM 817 O O . LEU A 1 102 ? 2.602 -9.822 21.187 1.00 94.62 102 LEU A O 1
ATOM 821 N N . ASP A 1 103 ? 2.671 -7.666 21.803 1.00 92.94 103 ASP A N 1
ATOM 822 C CA . ASP A 1 103 ? 2.167 -7.159 20.531 1.00 92.94 103 ASP A CA 1
ATOM 823 C C . ASP A 1 103 ? 3.140 -7.386 19.367 1.00 92.94 103 ASP A C 1
ATOM 825 O O . ASP A 1 103 ? 4.322 -7.694 19.552 1.00 92.94 103 ASP A O 1
ATOM 829 N N . SER A 1 104 ? 2.634 -7.275 18.141 1.00 92.81 104 SER A N 1
ATOM 830 C CA . SER A 1 104 ? 3.443 -7.354 16.917 1.00 92.81 104 SER A CA 1
ATOM 831 C C . SER A 1 104 ? 4.268 -8.646 16.840 1.00 92.81 104 SER A C 1
ATOM 833 O O . SER A 1 104 ? 5.474 -8.644 16.577 1.00 92.81 104 SER A O 1
ATOM 835 N N . ASN A 1 105 ? 3.606 -9.773 17.104 1.00 94.88 105 ASN A N 1
ATOM 836 C CA . ASN A 1 105 ? 4.171 -11.120 17.079 1.00 94.88 105 ASN A CA 1
ATOM 837 C C . ASN A 1 105 ? 3.401 -12.005 16.078 1.00 94.88 105 ASN A C 1
ATOM 839 O O . ASN A 1 105 ? 2.781 -11.529 15.129 1.00 94.88 105 ASN A O 1
ATOM 843 N N . LYS A 1 106 ? 3.509 -13.333 16.196 1.00 95.81 106 LYS A N 1
ATOM 844 C CA . LYS A 1 106 ? 2.854 -14.309 15.307 1.00 95.81 106 LYS A CA 1
ATOM 845 C C . LYS A 1 106 ? 2.046 -15.340 16.096 1.00 95.81 106 LYS A C 1
ATOM 847 O O . LYS A 1 106 ? 1.948 -16.494 15.669 1.00 95.81 106 LYS A O 1
ATOM 852 N N . LEU A 1 107 ? 1.525 -14.956 17.263 1.00 95.50 107 LEU A N 1
ATOM 853 C CA . LEU A 1 107 ? 0.759 -15.842 18.137 1.00 95.50 107 LEU A CA 1
ATOM 854 C C . LEU A 1 107 ? -0.557 -16.216 17.460 1.00 95.50 107 LEU A C 1
ATOM 856 O O . LEU A 1 107 ? -1.324 -15.337 17.095 1.00 95.50 107 LEU A O 1
ATOM 860 N N . GLN A 1 108 ? -0.821 -17.512 17.295 1.00 94.38 108 GLN A N 1
ATOM 861 C CA . GLN A 1 108 ? -2.066 -17.996 16.674 1.00 94.38 108 GLN A CA 1
ATOM 862 C C . GLN A 1 108 ? -3.115 -18.443 17.692 1.00 94.38 108 GLN A C 1
ATOM 864 O O . GLN A 1 108 ? -4.311 -18.407 17.427 1.00 94.38 108 GLN A O 1
ATOM 869 N N . THR A 1 109 ? -2.664 -18.886 18.862 1.00 91.50 109 THR A N 1
ATOM 870 C CA . THR A 1 109 ? -3.513 -19.415 19.931 1.00 91.50 109 THR A CA 1
ATOM 871 C C . THR A 1 109 ? -2.906 -19.065 21.278 1.00 91.50 109 THR A C 1
ATOM 873 O O . THR A 1 109 ? -1.678 -19.093 21.425 1.00 91.50 109 THR A O 1
ATOM 876 N N . LEU A 1 110 ? -3.753 -18.840 22.277 1.00 90.88 110 LEU A N 1
ATOM 877 C CA . LEU A 1 110 ? -3.333 -18.705 23.667 1.00 90.88 110 LEU A CA 1
ATOM 878 C C . LEU A 1 110 ? -3.555 -20.032 24.407 1.00 90.88 110 LEU A C 1
ATOM 880 O O . LEU A 1 110 ? -4.651 -20.592 24.338 1.00 90.88 110 LEU A O 1
ATOM 884 N N . PRO A 1 111 ? -2.546 -20.566 25.119 1.00 86.88 111 PRO A N 1
ATOM 885 C CA . PRO A 1 111 ? -2.756 -21.717 25.985 1.00 86.88 111 PRO A CA 1
ATOM 886 C C . PRO A 1 111 ? -3.813 -21.426 27.056 1.00 86.88 111 PRO A C 1
ATOM 888 O O . PRO A 1 111 ? -3.907 -20.312 27.572 1.00 86.88 111 PRO A O 1
ATOM 891 N N . HIS A 1 112 ? -4.553 -22.456 27.468 1.00 83.38 112 HIS A N 1
ATOM 892 C CA . HIS A 1 112 ? -5.457 -22.340 28.611 1.00 83.38 112 HIS A CA 1
ATOM 893 C C . HIS A 1 112 ? -4.707 -21.855 29.854 1.00 83.38 112 HIS A C 1
ATOM 895 O O . HIS A 1 112 ? -3.628 -22.363 30.169 1.00 83.38 112 HIS A O 1
ATOM 901 N N . ASN A 1 113 ? -5.313 -20.916 30.586 1.00 82.81 113 ASN A N 1
ATOM 902 C CA . ASN A 1 113 ? -4.777 -20.372 31.835 1.00 82.81 113 ASN A CA 1
ATOM 903 C C . ASN A 1 113 ? -3.372 -19.753 31.693 1.00 82.81 113 ASN A C 1
ATOM 905 O O . ASN A 1 113 ? -2.615 -19.741 32.664 1.00 82.81 113 ASN A O 1
ATOM 909 N N . VAL A 1 114 ? -2.996 -19.267 30.503 1.00 87.56 114 VAL A N 1
ATOM 910 C CA . VAL A 1 114 ? -1.652 -18.722 30.239 1.00 87.56 114 VAL A CA 1
ATOM 911 C C . VAL A 1 114 ? -1.285 -17.548 31.156 1.00 87.56 114 VAL A C 1
ATOM 913 O O . VAL A 1 114 ? -0.120 -17.418 31.526 1.00 87.56 114 VAL A O 1
ATOM 916 N N . PHE A 1 115 ? -2.274 -16.758 31.583 1.00 90.56 115 PHE A N 1
ATOM 917 C CA . PHE A 1 115 ? -2.095 -15.605 32.473 1.00 90.56 115 PHE A CA 1
ATOM 918 C C . PHE A 1 115 ? -2.423 -15.898 33.945 1.00 90.56 115 PHE A C 1
ATOM 920 O O . PHE A 1 115 ? -2.430 -15.000 34.784 1.00 90.56 115 PHE A O 1
ATOM 927 N N . ASN A 1 116 ? -2.701 -17.155 34.292 1.00 87.69 116 ASN A N 1
ATOM 928 C CA . ASN A 1 116 ? -3.060 -17.510 35.660 1.00 87.69 116 ASN A CA 1
ATOM 929 C C . ASN A 1 116 ? -1.872 -17.284 36.613 1.00 87.69 116 ASN A C 1
ATOM 931 O O . ASN A 1 116 ? -0.774 -17.785 36.365 1.00 87.69 116 ASN A O 1
ATOM 935 N N . GLY A 1 117 ? -2.114 -16.577 37.718 1.00 84.25 117 GLY A N 1
ATOM 936 C CA . GLY A 1 117 ? -1.098 -16.157 38.690 1.00 84.25 117 GLY A CA 1
ATOM 937 C C . GLY A 1 117 ? -0.692 -14.684 38.563 1.00 84.25 117 GLY A C 1
ATOM 938 O O . GLY A 1 117 ? -0.158 -14.121 39.515 1.00 84.25 117 GLY A O 1
ATOM 939 N N . LEU A 1 118 ? -1.024 -14.021 37.449 1.00 92.69 118 LEU A N 1
ATOM 940 C CA . LEU A 1 118 ? -0.705 -12.610 37.200 1.00 92.69 118 LEU A CA 1
ATOM 941 C C . LEU A 1 118 ? -1.723 -11.659 37.855 1.00 92.69 118 LEU A C 1
ATOM 943 O O . LEU A 1 118 ? -2.312 -10.799 37.209 1.00 92.69 118 LEU A O 1
ATOM 947 N N . SER A 1 119 ? -1.957 -11.814 39.158 1.00 90.88 119 SER A N 1
ATOM 948 C CA . SER A 1 119 ? -3.022 -11.096 39.876 1.00 90.88 119 SER A CA 1
ATOM 949 C C . SER A 1 119 ? -2.815 -9.582 39.988 1.00 90.88 119 SER A C 1
ATOM 951 O O . SER A 1 119 ? -3.758 -8.875 40.329 1.00 90.88 119 SER A O 1
ATOM 953 N N . SER A 1 120 ? -1.595 -9.092 39.755 1.00 94.38 120 SER A N 1
ATOM 954 C CA . SER A 1 120 ? -1.258 -7.660 39.802 1.00 94.38 120 SER A CA 1
ATOM 955 C C . SER A 1 120 ? -1.231 -7.004 38.420 1.00 94.38 120 SER A C 1
ATOM 957 O O . SER A 1 120 ? -0.941 -5.814 38.339 1.00 94.38 120 SER A O 1
ATOM 959 N N . LEU A 1 121 ? -1.516 -7.762 37.355 1.00 96.50 121 LEU A N 1
ATOM 960 C CA . LEU A 1 121 ? -1.430 -7.273 35.985 1.00 96.50 121 LEU A CA 1
ATOM 961 C C . LEU A 1 121 ? -2.511 -6.224 35.731 1.00 96.50 121 LEU A C 1
ATOM 963 O O . LEU A 1 121 ? -3.685 -6.494 35.970 1.00 96.50 121 LEU A O 1
ATOM 967 N N . GLN A 1 122 ? -2.094 -5.057 35.248 1.00 97.19 122 GLN A N 1
ATOM 968 C CA . GLN A 1 122 ? -2.933 -3.898 34.934 1.00 97.19 122 GLN A CA 1
ATOM 969 C C . GLN A 1 122 ? -3.036 -3.666 33.425 1.00 97.19 122 GLN A C 1
ATOM 971 O O . GLN A 1 122 ? -4.097 -3.295 32.933 1.00 97.19 122 GLN A O 1
ATOM 976 N N . ASP A 1 123 ? -1.959 -3.916 32.683 1.00 96.81 123 ASP A N 1
ATOM 977 C CA . ASP A 1 123 ? -1.864 -3.646 31.249 1.00 96.81 123 ASP A CA 1
ATOM 978 C C . ASP A 1 123 ? -1.391 -4.907 30.513 1.00 96.81 123 ASP A C 1
ATOM 980 O O . ASP A 1 123 ? -0.271 -5.382 30.731 1.00 96.81 123 ASP A O 1
ATOM 984 N N . LEU A 1 124 ? -2.264 -5.467 29.671 1.00 97.00 124 LEU A N 1
ATOM 985 C CA . LEU A 1 124 ? -1.972 -6.627 28.833 1.00 97.00 124 LEU A CA 1
ATOM 986 C C . LEU A 1 124 ? -2.184 -6.285 27.360 1.00 97.00 124 LEU A C 1
ATOM 988 O O . LEU A 1 124 ? -3.319 -6.087 26.921 1.00 97.00 124 LEU A O 1
ATOM 992 N N . SER A 1 125 ? -1.097 -6.311 26.588 1.00 95.75 125 SER A N 1
ATOM 993 C CA . SER A 1 125 ? -1.141 -6.099 25.143 1.00 95.75 125 SER A CA 1
ATOM 994 C C . SER A 1 125 ? -0.853 -7.373 24.354 1.00 95.75 125 SER A C 1
ATOM 996 O O . SER A 1 125 ? 0.197 -7.998 24.515 1.00 95.75 125 SER A O 1
ATOM 998 N N . LEU A 1 126 ? -1.796 -7.750 23.491 1.00 96.12 126 LEU A N 1
ATOM 999 C CA . LEU A 1 126 ? -1.740 -8.888 22.568 1.00 96.12 126 LEU A CA 1
ATOM 1000 C C . LEU A 1 126 ? -2.019 -8.459 21.116 1.00 96.12 126 LEU A C 1
ATOM 1002 O O . LEU A 1 126 ? -2.261 -9.314 20.258 1.00 96.12 126 LEU A O 1
ATOM 1006 N N . SER A 1 127 ? -1.990 -7.157 20.831 1.00 93.69 127 SER A N 1
ATOM 1007 C CA . SER A 1 127 ? -2.349 -6.601 19.525 1.00 93.69 127 SER A CA 1
ATOM 1008 C C . SER A 1 127 ? -1.415 -7.059 18.403 1.00 93.69 127 SER A C 1
ATOM 1010 O O . SER A 1 127 ? -0.285 -7.478 18.655 1.00 93.69 127 SER A O 1
ATOM 1012 N N . TYR A 1 128 ? -1.856 -6.980 17.148 1.00 91.38 128 TYR A N 1
ATOM 1013 C CA . TYR A 1 128 ? -1.053 -7.357 15.968 1.00 91.38 128 TYR A CA 1
ATOM 1014 C C . TYR A 1 128 ? -0.451 -8.762 16.079 1.00 91.38 128 TYR A C 1
ATOM 1016 O O . TYR A 1 128 ? 0.752 -8.988 15.909 1.00 91.38 128 TYR A O 1
ATOM 1024 N N . ASN A 1 129 ? -1.307 -9.721 16.398 1.00 95.69 129 ASN A N 1
ATOM 1025 C CA . ASN A 1 129 ? -0.982 -11.136 16.377 1.00 95.69 129 ASN A CA 1
ATOM 1026 C C . ASN A 1 129 ? -1.897 -11.841 15.363 1.00 95.69 129 ASN A C 1
ATOM 1028 O O . ASN A 1 129 ? -2.415 -11.243 14.424 1.00 95.69 129 ASN A O 1
ATOM 1032 N N . MET A 1 130 ? -2.027 -13.158 15.466 1.00 96.31 130 MET A N 1
ATOM 1033 C CA . MET A 1 130 ? -2.860 -13.977 14.584 1.00 96.31 130 MET A CA 1
ATOM 1034 C C . MET A 1 130 ? -3.838 -14.821 15.408 1.00 96.31 130 MET A C 1
ATOM 1036 O O . MET A 1 130 ? -4.186 -15.930 14.998 1.00 96.31 130 MET A O 1
ATOM 1040 N N . ILE A 1 131 ? -4.223 -14.341 16.599 1.00 96.38 131 ILE A N 1
ATOM 1041 C CA . ILE A 1 131 ? -5.032 -15.101 17.553 1.00 96.38 131 ILE A CA 1
ATOM 1042 C C . ILE A 1 131 ? -6.431 -15.254 16.978 1.00 96.38 131 ILE A C 1
ATOM 1044 O O . ILE A 1 131 ? -7.109 -14.261 16.736 1.00 96.38 131 ILE A O 1
ATOM 1048 N N . ASN A 1 132 ? -6.861 -16.495 16.761 1.00 94.31 132 ASN A N 1
ATOM 1049 C CA . ASN A 1 132 ? -8.132 -16.776 16.092 1.00 94.31 132 ASN A CA 1
ATOM 1050 C C . ASN A 1 132 ? -9.306 -17.079 17.038 1.00 94.31 132 ASN A C 1
ATOM 1052 O O . ASN A 1 132 ? -10.467 -17.021 16.632 1.00 94.31 132 ASN A O 1
ATOM 1056 N N . ALA A 1 133 ? -9.012 -17.404 18.296 1.00 91.81 133 ALA A N 1
ATOM 1057 C CA . ALA A 1 133 ? -10.007 -17.683 19.319 1.00 91.81 133 ALA A CA 1
ATOM 1058 C C . ALA A 1 133 ? -9.452 -17.412 20.721 1.00 91.81 133 ALA A C 1
ATOM 1060 O O . ALA A 1 133 ? -8.273 -17.655 21.001 1.00 91.81 133 ALA A O 1
ATOM 1061 N N . ILE A 1 134 ? -10.337 -16.982 21.620 1.00 90.88 134 ILE A N 1
ATOM 1062 C CA . ILE A 1 134 ? -10.085 -16.895 23.059 1.00 90.88 134 ILE A CA 1
ATOM 1063 C C . ILE A 1 134 ? -10.976 -17.928 23.739 1.00 90.88 134 ILE A C 1
ATOM 1065 O O . ILE A 1 134 ? -12.178 -17.978 23.504 1.00 90.88 134 ILE A O 1
ATOM 1069 N N . HIS A 1 135 ? -10.393 -18.779 24.578 1.00 85.94 135 HIS A N 1
ATOM 1070 C CA . HIS A 1 135 ? -11.163 -19.749 25.352 1.00 85.94 135 HIS A CA 1
ATOM 1071 C C . HIS A 1 135 ? -11.761 -19.113 26.615 1.00 85.94 135 HIS A C 1
ATOM 1073 O O . HIS A 1 135 ? -11.153 -18.222 27.216 1.00 85.94 135 HIS A O 1
ATOM 1079 N N . ASN A 1 136 ? -12.896 -19.635 27.087 1.00 82.38 136 ASN A N 1
ATOM 1080 C CA . ASN A 1 136 ? -13.475 -19.223 28.368 1.00 82.38 136 ASN A CA 1
ATOM 1081 C C . ASN A 1 136 ? -12.442 -19.326 29.497 1.00 82.38 136 ASN A C 1
ATOM 1083 O O . ASN A 1 136 ? -11.736 -20.331 29.627 1.00 82.38 136 ASN A O 1
ATOM 1087 N N . GLY A 1 137 ? -12.368 -18.278 30.316 1.00 80.56 137 GLY A N 1
ATOM 1088 C CA . GLY A 1 137 ? -11.455 -18.210 31.452 1.00 80.56 137 GLY A CA 1
ATOM 1089 C C . GLY A 1 137 ? -9.991 -17.936 31.097 1.00 80.56 137 GLY A C 1
ATOM 1090 O O . GLY A 1 137 ? -9.150 -18.004 31.988 1.00 80.56 137 GLY A O 1
ATOM 1091 N N . THR A 1 138 ? -9.659 -17.593 29.842 1.00 89.00 138 THR A N 1
ATOM 1092 C CA . THR A 1 138 ? -8.293 -17.169 29.457 1.00 89.00 138 THR A CA 1
ATOM 1093 C C . THR A 1 138 ? -7.760 -16.045 30.353 1.00 89.00 138 THR A C 1
ATOM 1095 O O . THR A 1 138 ? -6.593 -16.083 30.741 1.00 89.00 138 THR A O 1
ATOM 1098 N N . PHE A 1 139 ? -8.623 -15.092 30.720 1.00 91.75 139 PHE A N 1
ATOM 1099 C CA . PHE A 1 139 ? -8.292 -13.925 31.549 1.00 91.75 139 PHE A CA 1
ATOM 1100 C C . PHE A 1 139 ? -8.684 -14.080 33.027 1.00 91.75 139 PHE A C 1
ATOM 1102 O O . PHE A 1 139 ? -8.629 -13.123 33.796 1.00 91.75 139 PHE A O 1
ATOM 1109 N N . HIS A 1 140 ? -9.088 -15.278 33.451 1.00 88.38 140 HIS A N 1
ATOM 1110 C CA . HIS A 1 140 ? -9.544 -15.490 34.819 1.00 88.38 140 HIS A CA 1
ATOM 1111 C C . HIS A 1 140 ? -8.410 -15.239 35.828 1.00 88.38 140 HIS A C 1
ATOM 1113 O O . HIS A 1 140 ? -7.294 -15.741 35.675 1.00 88.38 140 HIS A O 1
ATOM 1119 N N . GLY A 1 141 ? -8.712 -14.475 36.880 1.00 86.56 141 GLY A N 1
ATOM 1120 C CA . GLY A 1 141 ? -7.761 -14.107 37.931 1.00 86.56 141 GLY A CA 1
ATOM 1121 C C . GLY A 1 141 ? -6.999 -12.802 37.680 1.00 86.56 141 GLY A C 1
ATOM 1122 O O . GLY A 1 141 ? -6.286 -12.357 38.581 1.00 86.56 141 GLY A O 1
ATOM 1123 N N . LEU A 1 142 ? -7.177 -12.155 36.521 1.00 93.12 142 LEU A N 1
ATOM 1124 C CA . LEU A 1 142 ? -6.609 -10.836 36.208 1.00 93.12 142 LEU A CA 1
ATOM 1125 C C . LEU A 1 142 ? -7.460 -9.699 36.798 1.00 93.12 142 LEU A C 1
ATOM 1127 O O . LEU A 1 142 ? -7.903 -8.789 36.107 1.00 93.12 142 LEU A O 1
ATOM 1131 N N . ASN A 1 143 ? -7.717 -9.758 38.102 1.00 90.19 143 ASN A N 1
ATOM 1132 C CA . ASN A 1 143 ? -8.690 -8.882 38.767 1.00 90.19 143 ASN A CA 1
ATOM 1133 C C . ASN A 1 143 ? -8.262 -7.403 38.804 1.00 90.19 143 ASN A C 1
ATOM 1135 O O . ASN A 1 143 ? -9.095 -6.530 39.034 1.00 90.19 143 ASN A O 1
ATOM 1139 N N . CYS A 1 144 ? -6.970 -7.122 38.625 1.00 94.94 144 CYS A N 1
ATOM 1140 C CA . CYS A 1 144 ? -6.409 -5.771 38.583 1.00 94.94 144 CYS A CA 1
ATOM 1141 C C . CYS A 1 144 ? -6.255 -5.234 37.155 1.00 94.94 144 CYS A C 1
ATOM 1143 O O . CYS A 1 144 ? -5.701 -4.153 36.999 1.00 94.94 144 CYS A O 1
ATOM 1145 N N . LEU A 1 145 ? -6.707 -5.974 36.135 1.00 96.81 145 LEU A N 1
ATOM 1146 C CA . LEU A 1 145 ? -6.520 -5.575 34.747 1.00 96.81 145 LEU A CA 1
ATOM 1147 C C . LEU A 1 145 ? -7.357 -4.333 34.445 1.00 96.81 145 LEU A C 1
ATOM 1149 O O . LEU A 1 145 ? -8.572 -4.352 34.619 1.00 96.81 145 LEU A O 1
ATOM 1153 N N . GLU A 1 146 ? -6.693 -3.279 33.984 1.00 96.50 146 GLU A N 1
ATOM 1154 C CA . GLU A 1 146 ? -7.284 -1.991 33.620 1.00 96.50 146 GLU A CA 1
ATOM 1155 C C . GLU A 1 146 ? -7.374 -1.834 32.099 1.00 96.50 146 GLU A C 1
ATOM 1157 O O . GLU A 1 146 ? -8.314 -1.220 31.592 1.00 96.50 146 GLU A O 1
ATOM 1162 N N . LYS A 1 147 ? -6.413 -2.411 31.363 1.00 95.44 147 LYS A N 1
ATOM 1163 C CA . LYS A 1 147 ? -6.302 -2.294 29.905 1.00 95.44 147 LYS A CA 1
ATOM 1164 C C . LYS A 1 147 ? -6.030 -3.646 29.266 1.00 95.44 147 LYS A C 1
ATOM 1166 O O . LYS A 1 147 ? -5.079 -4.340 29.635 1.00 95.44 147 LYS A O 1
ATOM 1171 N N . LEU A 1 148 ? -6.858 -3.994 28.286 1.00 96.62 148 LEU A N 1
ATOM 1172 C CA . LEU A 1 148 ? -6.717 -5.206 27.491 1.00 96.62 148 LEU A CA 1
ATOM 1173 C C . LEU A 1 148 ? -6.755 -4.865 26.003 1.00 96.62 148 LEU A C 1
ATOM 1175 O O . LEU A 1 148 ? -7.766 -4.378 25.492 1.00 96.62 148 LEU A O 1
ATOM 1179 N N . TYR A 1 149 ? -5.657 -5.170 25.317 1.00 94.75 149 TYR A N 1
ATOM 1180 C CA . TYR A 1 149 ? -5.506 -4.930 23.888 1.00 94.75 149 TYR A CA 1
ATOM 1181 C C . TYR A 1 149 ? -5.470 -6.249 23.120 1.00 94.75 149 TYR A C 1
ATOM 1183 O O . TYR A 1 149 ? -4.582 -7.079 23.326 1.00 94.75 149 TYR A O 1
ATOM 1191 N N . LEU A 1 150 ? -6.463 -6.456 22.259 1.00 95.50 150 LEU A N 1
ATOM 1192 C CA . LEU A 1 150 ? -6.656 -7.652 21.434 1.00 95.50 150 LEU A CA 1
ATOM 1193 C C . LEU A 1 150 ? -6.891 -7.297 19.960 1.00 95.50 150 LEU A C 1
ATOM 1195 O O . LEU A 1 150 ? -7.249 -8.162 19.160 1.00 95.50 150 LEU A O 1
ATOM 1199 N N . ASP A 1 151 ? -6.683 -6.042 19.585 1.00 90.94 151 ASP A N 1
ATOM 1200 C CA . ASP A 1 151 ? -6.900 -5.542 18.239 1.00 90.94 151 ASP A CA 1
ATOM 1201 C C . ASP A 1 151 ? -5.875 -6.059 17.223 1.00 90.94 151 ASP A C 1
ATOM 1203 O O . ASP A 1 151 ? -4.784 -6.503 17.585 1.00 90.94 151 ASP A O 1
ATOM 1207 N N . TYR A 1 152 ? -6.222 -6.043 15.934 1.00 89.62 152 TYR A N 1
ATOM 1208 C CA . TYR A 1 152 ? -5.382 -6.611 14.864 1.00 89.62 152 TYR A CA 1
ATOM 1209 C C . TYR A 1 152 ? -5.031 -8.080 15.114 1.00 89.62 152 TYR A C 1
ATOM 1211 O O . TYR A 1 152 ? -3.872 -8.497 15.047 1.00 89.62 152 TYR A O 1
ATOM 1219 N N . ASN A 1 153 ? -6.048 -8.874 15.429 1.00 95.38 153 ASN A N 1
ATOM 1220 C CA . ASN A 1 153 ? -5.955 -10.323 15.541 1.00 95.38 153 ASN A CA 1
ATOM 1221 C C . ASN A 1 153 ? -6.882 -10.976 14.500 1.00 95.38 153 ASN A C 1
ATOM 1223 O O . ASN A 1 153 ? -7.131 -10.422 13.428 1.00 95.38 153 ASN A O 1
ATOM 1227 N N . LYS A 1 154 ? -7.301 -12.218 14.745 1.00 95.69 154 LYS A N 1
ATOM 1228 C CA . LYS A 1 154 ? -8.146 -13.018 13.851 1.00 95.69 154 LYS A CA 1
ATOM 1229 C C . LYS A 1 154 ? -9.347 -13.608 14.587 1.00 95.69 154 LYS A C 1
ATOM 1231 O O . LYS A 1 154 ? -9.826 -14.682 14.230 1.00 95.69 154 LYS A O 1
ATOM 1236 N N . LEU A 1 155 ? -9.780 -12.955 15.666 1.00 95.81 155 LEU A N 1
ATOM 1237 C CA . LEU A 1 155 ? -10.860 -13.440 16.519 1.00 95.81 155 LEU A CA 1
ATOM 1238 C C . LEU A 1 155 ? -12.163 -13.471 15.732 1.00 95.81 155 LEU A C 1
ATOM 1240 O O . LEU A 1 155 ? -12.537 -12.465 15.151 1.00 95.81 155 LEU A O 1
ATOM 1244 N N . THR A 1 156 ? -12.854 -14.608 15.748 1.00 93.56 156 THR A N 1
ATOM 1245 C CA . THR A 1 156 ? -14.116 -14.798 15.004 1.00 93.56 156 THR A CA 1
ATOM 1246 C C . THR A 1 156 ? -15.368 -14.714 15.876 1.00 93.56 156 THR A C 1
ATOM 1248 O O . THR A 1 156 ? -16.478 -14.521 15.384 1.00 93.56 156 THR A O 1
ATOM 1251 N N . ASN A 1 157 ? -15.213 -14.856 17.192 1.00 91.31 157 ASN A N 1
ATOM 1252 C CA . ASN A 1 157 ? -16.286 -14.722 18.171 1.00 91.31 157 ASN A CA 1
ATOM 1253 C C . ASN A 1 157 ? -15.726 -14.321 19.540 1.00 91.31 157 ASN A C 1
ATOM 1255 O O . ASN A 1 157 ? -14.537 -14.497 19.817 1.00 91.31 157 ASN A O 1
ATOM 1259 N N . ILE A 1 158 ? -16.617 -13.821 20.399 1.00 91.56 158 ILE A N 1
ATOM 1260 C CA . ILE A 1 158 ? -16.360 -13.600 21.824 1.00 91.56 158 ILE A CA 1
ATOM 1261 C C . ILE A 1 158 ? -17.289 -14.524 22.613 1.00 91.56 158 ILE A C 1
ATOM 1263 O O . ILE A 1 158 ? -18.481 -14.225 22.743 1.00 91.56 158 ILE A O 1
ATOM 1267 N N . PRO A 1 159 ? -16.780 -15.653 23.135 1.00 87.25 159 PRO A N 1
ATOM 1268 C CA . PRO A 1 159 ? -17.587 -16.552 23.946 1.00 87.25 159 PRO A CA 1
ATOM 1269 C C . PRO A 1 159 ? -18.192 -15.853 25.168 1.00 87.25 159 PRO A C 1
ATOM 1271 O O . PRO A 1 159 ? -17.588 -14.941 25.742 1.00 87.25 159 PRO A O 1
ATOM 1274 N N . SER A 1 160 ? -19.356 -16.322 25.615 1.00 83.88 160 SER A N 1
ATOM 1275 C CA . SER A 1 160 ? -19.978 -15.850 26.856 1.00 83.88 160 SER A CA 1
ATOM 1276 C C . SER A 1 160 ? -19.012 -15.961 28.037 1.00 83.88 160 SER A C 1
ATOM 1278 O O . SER A 1 160 ? -18.291 -16.958 28.171 1.00 83.88 160 SER A O 1
ATOM 1280 N N . ASN A 1 161 ? -19.022 -14.947 28.905 1.00 82.44 161 ASN A N 1
ATOM 1281 C CA . ASN A 1 161 ? -18.187 -14.860 30.107 1.00 82.44 161 ASN A CA 1
ATOM 1282 C C . ASN A 1 161 ? -16.669 -14.840 29.837 1.00 82.44 161 ASN A C 1
ATOM 1284 O O . ASN A 1 161 ? -15.873 -15.168 30.717 1.00 82.44 161 ASN A O 1
ATOM 1288 N N . THR A 1 162 ? -16.229 -14.456 28.632 1.00 89.25 162 THR A N 1
ATOM 1289 C CA . THR A 1 162 ? -14.791 -14.334 28.317 1.00 89.25 162 THR A CA 1
ATOM 1290 C C . THR A 1 162 ? -14.076 -13.351 29.249 1.00 89.25 162 THR A C 1
ATOM 1292 O O . THR A 1 162 ? -12.943 -13.614 29.660 1.00 89.25 162 THR A O 1
ATOM 1295 N N . PHE A 1 163 ? -14.750 -12.258 29.611 1.00 91.81 163 PHE A N 1
ATOM 1296 C CA . PHE A 1 163 ? -14.215 -11.174 30.440 1.00 91.81 163 PHE A CA 1
ATOM 1297 C C . PHE A 1 163 ? -14.740 -11.186 31.885 1.00 91.81 163 PHE A C 1
ATOM 1299 O O . PHE A 1 163 ? -14.594 -10.205 32.613 1.00 91.81 163 PHE A O 1
ATOM 1306 N N . GLU A 1 164 ? -15.349 -12.293 32.317 1.00 87.62 164 GLU A N 1
ATOM 1307 C CA . GLU A 1 164 ? -15.889 -12.418 33.670 1.00 87.62 164 GLU A CA 1
ATOM 1308 C C . GLU A 1 164 ? -14.788 -12.210 34.728 1.00 87.62 164 GLU A C 1
ATOM 1310 O O . GLU A 1 164 ? -13.713 -12.812 34.672 1.00 87.62 164 GLU A O 1
ATOM 1315 N N . GLY A 1 165 ? -15.067 -11.349 35.711 1.00 86.06 165 GLY A N 1
ATOM 1316 C CA . GLY A 1 165 ? -14.152 -11.032 36.810 1.00 86.06 165 GLY A CA 1
ATOM 1317 C C . GLY A 1 165 ? -13.171 -9.886 36.537 1.00 86.06 165 GLY A C 1
ATOM 1318 O O . GLY A 1 165 ? -12.487 -9.459 37.469 1.00 86.06 165 GLY A O 1
ATOM 1319 N N . LEU A 1 166 ? -13.133 -9.330 35.320 1.00 93.25 166 LEU A N 1
ATOM 1320 C CA . LEU A 1 166 ? -12.312 -8.161 34.968 1.00 93.25 166 LEU A CA 1
ATOM 1321 C C . LEU A 1 166 ? -12.972 -6.841 35.405 1.00 93.25 166 LEU A C 1
ATOM 1323 O O . LEU A 1 166 ? -13.149 -5.914 34.622 1.00 93.25 166 LEU A O 1
ATOM 1327 N N . ASN A 1 167 ? -13.349 -6.748 36.680 1.00 89.56 167 ASN A N 1
ATOM 1328 C CA . ASN A 1 167 ? -14.177 -5.650 37.190 1.00 89.56 167 ASN A CA 1
ATOM 1329 C C . ASN A 1 167 ? -13.483 -4.278 37.147 1.00 89.56 167 ASN A C 1
ATOM 1331 O O . ASN A 1 167 ? -14.163 -3.267 37.250 1.00 89.56 167 ASN A O 1
ATOM 1335 N N . ASN A 1 168 ? -12.153 -4.226 37.044 1.00 94.00 168 ASN A N 1
ATOM 1336 C CA . ASN A 1 168 ? -11.381 -2.979 36.972 1.00 94.00 168 ASN A CA 1
ATOM 1337 C C . ASN A 1 168 ? -11.035 -2.569 35.535 1.00 94.00 168 ASN A C 1
ATOM 1339 O O . ASN A 1 168 ? -10.349 -1.567 35.344 1.00 94.00 168 ASN A O 1
ATOM 1343 N N . LEU A 1 169 ? -11.493 -3.329 34.536 1.00 95.94 169 LEU A N 1
ATOM 1344 C CA . LEU A 1 169 ? -11.162 -3.062 33.147 1.00 95.94 169 LEU A CA 1
ATOM 1345 C C . LEU A 1 169 ? -11.825 -1.755 32.711 1.00 95.94 169 LEU A C 1
ATOM 1347 O O . LEU A 1 169 ? -13.048 -1.683 32.639 1.00 95.94 169 LEU A O 1
ATOM 1351 N N . GLY A 1 170 ? -11.007 -0.744 32.427 1.00 91.44 170 GLY A N 1
ATOM 1352 C CA . GLY A 1 170 ? -11.435 0.553 31.906 1.00 91.44 170 GLY A CA 1
ATOM 1353 C C . GLY A 1 170 ? -11.348 0.628 30.382 1.00 91.44 170 GLY A C 1
ATOM 1354 O O . GLY A 1 170 ? -12.120 1.349 29.758 1.00 91.44 170 GLY A O 1
ATOM 1355 N N . LYS A 1 171 ? -10.455 -0.153 29.760 1.00 90.81 171 LYS A N 1
ATOM 1356 C CA . LYS A 1 171 ? -10.231 -0.124 28.310 1.00 90.81 171 LYS A CA 1
ATOM 1357 C C . LYS A 1 171 ? -10.142 -1.519 27.697 1.00 90.81 171 LYS A C 1
ATOM 1359 O O . LYS A 1 171 ? -9.312 -2.330 28.111 1.00 90.81 171 LYS A O 1
ATOM 1364 N N . LEU A 1 172 ? -10.948 -1.756 26.662 1.00 94.31 172 LEU A N 1
ATOM 1365 C CA . LEU A 1 172 ? -10.971 -2.995 25.887 1.00 94.31 172 LEU A CA 1
ATOM 1366 C C . LEU A 1 172 ? -10.926 -2.690 24.385 1.00 94.31 172 LEU A C 1
ATOM 1368 O O . LEU A 1 172 ? -11.893 -2.169 23.829 1.00 94.31 172 LEU A O 1
ATOM 1372 N N . LEU A 1 173 ? -9.812 -3.041 23.731 1.00 91.94 173 LEU A N 1
ATOM 1373 C CA . LEU A 1 173 ? -9.673 -2.940 22.274 1.00 91.94 173 LEU A CA 1
ATOM 1374 C C . LEU A 1 173 ? -9.831 -4.317 21.627 1.00 91.94 173 LEU A C 1
ATOM 1376 O O . LEU A 1 173 ? -9.022 -5.213 21.865 1.00 91.94 173 LEU A O 1
ATOM 1380 N N . LEU A 1 174 ? -10.867 -4.473 20.806 1.00 93.19 174 LEU A N 1
ATOM 1381 C CA . LEU A 1 174 ? -11.215 -5.706 20.093 1.00 93.19 174 LEU A CA 1
ATOM 1382 C C . LEU A 1 174 ? -11.355 -5.520 18.585 1.00 93.19 174 LEU A C 1
ATOM 1384 O O . LEU A 1 174 ? -11.599 -6.499 17.879 1.00 93.19 174 LEU A O 1
ATOM 1388 N N . GLY A 1 175 ? -11.234 -4.305 18.071 1.00 87.69 175 GLY A N 1
ATOM 1389 C CA . GLY A 1 175 ? -11.454 -4.112 16.651 1.00 87.69 175 GLY A CA 1
ATOM 1390 C C . GLY A 1 175 ? -10.303 -4.578 15.756 1.00 87.69 175 GLY A C 1
ATOM 1391 O O . GLY A 1 175 ? -9.260 -5.040 16.230 1.00 87.69 175 GLY A O 1
ATOM 1392 N N . MET A 1 176 ? -10.524 -4.537 14.446 1.00 87.19 176 MET A N 1
ATOM 1393 C CA . MET A 1 176 ? -9.645 -5.138 13.432 1.00 87.19 176 MET A CA 1
ATOM 1394 C C . MET A 1 176 ? -9.437 -6.628 13.675 1.00 87.19 176 MET A C 1
ATOM 1396 O O . MET A 1 176 ? -8.320 -7.155 13.663 1.00 87.19 176 MET A O 1
ATOM 1400 N N . ASN A 1 177 ? -10.545 -7.294 13.965 1.00 93.00 177 ASN A N 1
ATOM 1401 C CA . ASN A 1 177 ? -10.651 -8.734 14.090 1.00 93.00 177 ASN A CA 1
ATOM 1402 C C . ASN A 1 177 ? -11.641 -9.236 13.026 1.00 93.00 177 ASN A C 1
ATOM 1404 O O . ASN A 1 177 ? -11.890 -8.576 12.025 1.00 93.00 177 ASN A O 1
ATOM 1408 N N . GLU A 1 178 ? -12.147 -10.452 13.177 1.00 94.38 178 GLU A N 1
ATOM 1409 C CA . GLU A 1 178 ? -13.087 -11.068 12.239 1.00 94.38 178 GLU A CA 1
ATOM 1410 C C . GLU A 1 178 ? -14.363 -11.490 12.994 1.00 94.38 178 GLU A C 1
ATOM 1412 O O . GLU A 1 178 ? -14.960 -12.518 12.683 1.00 94.38 178 GLU A O 1
ATOM 1417 N N . ILE A 1 179 ? -14.746 -10.747 14.046 1.00 94.75 179 ILE A N 1
ATOM 1418 C CA . ILE A 1 179 ? -15.823 -11.138 14.965 1.00 94.75 179 ILE A CA 1
ATOM 1419 C C . ILE A 1 179 ? -17.158 -11.060 14.229 1.00 94.75 179 ILE A C 1
ATOM 1421 O O . ILE A 1 179 ? -17.573 -9.986 13.805 1.00 94.75 179 ILE A O 1
ATOM 1425 N N . GLU A 1 180 ? -17.846 -12.197 14.127 1.00 92.12 180 GLU A N 1
ATOM 1426 C CA . GLU A 1 180 ? -19.136 -12.289 13.431 1.00 92.12 180 GLU A CA 1
ATOM 1427 C C . GLU A 1 180 ? -20.340 -12.288 14.376 1.00 92.12 180 GLU A C 1
ATOM 1429 O O . GLU A 1 180 ? -21.458 -11.934 14.000 1.00 92.12 180 GLU A O 1
ATOM 1434 N N . ILE A 1 181 ? -20.130 -12.754 15.610 1.00 88.38 181 ILE A N 1
ATOM 1435 C CA . ILE A 1 181 ? -21.200 -13.024 16.568 1.00 88.38 181 ILE A CA 1
ATOM 1436 C C . ILE A 1 181 ? -20.798 -12.495 17.941 1.00 88.38 181 ILE A C 1
ATOM 1438 O O . ILE A 1 181 ? -19.797 -12.926 18.523 1.00 88.38 181 ILE A O 1
ATOM 1442 N N . LEU A 1 182 ? -21.647 -11.619 18.478 1.00 90.25 182 LEU A N 1
ATOM 1443 C CA . LEU A 1 182 ? -21.700 -11.278 19.895 1.00 90.25 182 LEU A CA 1
ATOM 1444 C C . LEU A 1 182 ? -22.909 -11.967 20.533 1.00 90.25 182 LEU A C 1
ATOM 1446 O O . LEU A 1 182 ? -23.950 -12.150 19.901 1.00 90.25 182 LEU A O 1
ATOM 1450 N N . HIS A 1 183 ? -22.776 -12.345 21.797 1.00 89.12 183 HIS A N 1
ATOM 1451 C CA . HIS A 1 183 ? -23.872 -12.796 22.646 1.00 89.12 183 HIS A CA 1
ATOM 1452 C C . HIS A 1 183 ? -24.326 -11.637 23.542 1.00 89.12 183 HIS A C 1
ATOM 1454 O O . HIS A 1 183 ? -23.566 -10.705 23.792 1.00 89.12 183 HIS A O 1
ATOM 1460 N N . SER A 1 184 ? -25.557 -11.687 24.060 1.00 86.56 184 SER A N 1
ATOM 1461 C CA . SER A 1 184 ? -26.082 -10.642 24.958 1.00 86.56 184 SER A CA 1
ATOM 1462 C C . SER A 1 184 ? -25.262 -10.475 26.244 1.00 86.56 184 SER A C 1
ATOM 1464 O O . SER A 1 184 ? -25.339 -9.438 26.884 1.00 86.56 184 SER A O 1
ATOM 1466 N N . ASP A 1 185 ? -24.489 -11.494 26.623 1.00 87.44 185 ASP A N 1
ATOM 1467 C CA . ASP A 1 185 ? -23.630 -11.530 27.806 1.00 87.44 185 ASP A CA 1
ATOM 1468 C C . ASP A 1 185 ? -22.126 -11.452 27.478 1.00 87.44 185 ASP A C 1
ATOM 1470 O O . ASP A 1 185 ? -21.296 -11.633 28.370 1.00 87.44 185 ASP A O 1
ATOM 1474 N N . SER A 1 186 ? -21.743 -11.161 26.224 1.00 89.50 186 SER A N 1
ATOM 1475 C CA . SER A 1 186 ? -20.330 -11.101 25.808 1.00 89.50 186 SER A CA 1
ATOM 1476 C C . SER A 1 186 ? -19.496 -10.107 26.628 1.00 89.50 186 SER A C 1
ATOM 1478 O O . SER A 1 186 ? -18.310 -10.356 26.839 1.00 89.50 186 SER A O 1
ATOM 1480 N N . PHE A 1 187 ? -20.108 -9.026 27.124 1.00 90.94 187 PHE A N 1
ATOM 1481 C CA . PHE A 1 187 ? -19.455 -7.993 27.942 1.00 90.94 187 PHE A CA 1
ATOM 1482 C C . PHE A 1 187 ? -20.002 -7.910 29.374 1.00 90.94 187 PHE A C 1
ATOM 1484 O O . PHE A 1 187 ? -19.830 -6.892 30.048 1.00 90.94 187 PHE A O 1
ATOM 1491 N N . SER A 1 188 ? -20.681 -8.959 29.847 1.00 88.12 188 SER A N 1
ATOM 1492 C CA . SER A 1 188 ? -21.286 -8.935 31.179 1.00 88.12 188 SER A CA 1
ATOM 1493 C C . SER A 1 188 ? -20.234 -8.757 32.281 1.00 88.12 188 SER A C 1
ATOM 1495 O O . SER A 1 188 ? -19.139 -9.323 32.223 1.00 88.12 188 SER A O 1
ATOM 1497 N N . GLY A 1 189 ? -20.568 -7.950 33.290 1.00 84.62 189 GLY A N 1
ATOM 1498 C CA . GLY A 1 189 ? -19.699 -7.659 34.438 1.00 84.62 189 GLY A CA 1
ATOM 1499 C C . GLY A 1 189 ? -18.652 -6.554 34.230 1.00 84.62 189 GLY A C 1
ATOM 1500 O O . GLY A 1 189 ? -17.992 -6.169 35.194 1.00 84.62 189 GLY A O 1
ATOM 1501 N N . LEU A 1 190 ? -18.522 -5.986 33.027 1.00 90.81 190 LEU A N 1
ATOM 1502 C CA . LEU A 1 190 ? -17.570 -4.907 32.722 1.00 90.81 190 LEU A CA 1
ATOM 1503 C C . LEU A 1 190 ? -18.105 -3.510 33.097 1.00 90.81 190 LEU A C 1
ATOM 1505 O O . LEU A 1 190 ? -18.115 -2.584 32.291 1.00 90.81 190 LEU A O 1
ATOM 1509 N N . SER A 1 191 ? -18.549 -3.334 34.343 1.00 87.12 191 SER A N 1
ATOM 1510 C CA . SER A 1 191 ? -19.240 -2.108 34.775 1.00 87.12 191 SER A CA 1
ATOM 1511 C C . SER A 1 191 ? -18.372 -0.852 34.819 1.00 87.12 191 SER A C 1
ATOM 1513 O O . SER A 1 191 ? -18.916 0.247 34.787 1.00 87.12 191 SER A O 1
ATOM 1515 N N . ASN A 1 192 ? -17.050 -1.006 34.925 1.00 89.25 192 ASN A N 1
ATOM 1516 C CA . ASN A 1 192 ? -16.088 0.100 34.955 1.00 89.25 192 ASN A CA 1
ATOM 1517 C C . ASN A 1 192 ? -15.468 0.392 33.583 1.00 89.25 192 ASN A C 1
ATOM 1519 O O . ASN A 1 192 ? -14.574 1.227 33.501 1.00 89.25 192 ASN A O 1
ATOM 1523 N N . LEU A 1 193 ? -15.927 -0.279 32.524 1.00 89.25 193 LEU A N 1
ATOM 1524 C CA . LEU A 1 193 ? -15.393 -0.072 31.187 1.00 89.25 193 LEU A CA 1
ATOM 1525 C C . LEU A 1 193 ? -15.769 1.321 30.687 1.00 89.25 193 LEU A C 1
ATOM 1527 O O . LEU A 1 193 ? -16.949 1.642 30.594 1.00 89.25 193 LEU A O 1
ATOM 1531 N N . GLU A 1 194 ? -14.759 2.121 30.365 1.00 83.00 194 GLU A N 1
ATOM 1532 C CA . GLU A 1 194 ? -14.884 3.484 29.843 1.00 83.00 194 GLU A CA 1
ATOM 1533 C C . GLU A 1 194 ? -14.779 3.484 28.314 1.00 83.00 194 GLU A C 1
ATOM 1535 O O . GLU A 1 194 ? -15.516 4.197 27.638 1.00 83.00 194 GLU A O 1
ATOM 1540 N N . MET A 1 195 ? -13.928 2.622 27.752 1.00 82.56 195 MET A N 1
ATOM 1541 C CA . MET A 1 195 ? -13.708 2.512 26.312 1.00 82.56 195 MET A CA 1
ATOM 1542 C C . MET A 1 195 ? -13.883 1.078 25.820 1.00 82.56 195 MET A C 1
ATOM 1544 O O . MET A 1 195 ? -13.155 0.171 26.238 1.00 82.56 195 MET A O 1
ATOM 1548 N N . LEU A 1 196 ? -14.794 0.912 24.861 1.00 88.00 196 LEU A N 1
ATOM 1549 C CA . LEU A 1 196 ? -14.976 -0.310 24.090 1.00 88.00 196 LEU A CA 1
ATOM 1550 C C . LEU A 1 196 ? -14.794 -0.008 22.609 1.00 88.00 196 LEU A C 1
ATOM 1552 O O . LEU A 1 196 ? -15.509 0.805 22.026 1.00 88.00 196 LEU A O 1
ATOM 1556 N N . ASP A 1 197 ? -13.858 -0.710 21.996 1.00 84.06 197 ASP A N 1
ATOM 1557 C CA . ASP A 1 197 ? -13.591 -0.591 20.575 1.00 84.06 197 ASP A CA 1
ATOM 1558 C C . ASP A 1 197 ? -13.820 -1.929 19.882 1.00 84.06 197 ASP A C 1
ATOM 1560 O O . ASP A 1 197 ? -13.106 -2.903 20.133 1.00 84.06 197 ASP A O 1
ATOM 1564 N N . LEU A 1 198 ? -14.831 -1.949 19.018 1.00 87.69 198 LEU A N 1
ATOM 1565 C CA . LEU A 1 198 ? -15.242 -3.089 18.215 1.00 87.69 198 LEU A CA 1
ATOM 1566 C C . LEU A 1 198 ? -15.087 -2.845 16.714 1.00 87.69 198 LEU A C 1
ATOM 1568 O O . LEU A 1 198 ? -15.431 -3.751 15.974 1.00 87.69 198 LEU A O 1
ATOM 1572 N N . ASN A 1 199 ? -14.533 -1.711 16.278 1.00 82.25 199 ASN A N 1
ATOM 1573 C CA . ASN A 1 199 ? -14.489 -1.338 14.862 1.00 82.25 199 ASN A CA 1
ATOM 1574 C C . ASN A 1 199 ? -13.812 -2.400 13.964 1.00 82.25 199 ASN A C 1
ATOM 1576 O O . ASN A 1 199 ? -12.934 -3.138 14.417 1.00 82.25 199 ASN A O 1
ATOM 1580 N N . GLY A 1 200 ? -14.137 -2.429 12.671 1.00 79.69 200 GLY A N 1
ATOM 1581 C CA . GLY A 1 200 ? -13.449 -3.275 11.693 1.00 79.69 200 GLY A CA 1
ATOM 1582 C C . GLY A 1 200 ? -13.612 -4.770 11.983 1.00 79.69 200 GLY A C 1
ATOM 1583 O O . GLY A 1 200 ? -12.665 -5.545 11.825 1.00 79.69 200 GLY A O 1
ATOM 1584 N N . ASN A 1 201 ? -14.772 -5.171 12.507 1.00 89.12 201 ASN A N 1
ATOM 1585 C CA . ASN A 1 201 ? -15.230 -6.554 12.620 1.00 89.12 201 ASN A CA 1
ATOM 1586 C C . ASN A 1 201 ? -16.342 -6.836 11.587 1.00 89.12 201 ASN A C 1
ATOM 1588 O O . ASN A 1 201 ? -16.506 -6.141 10.591 1.00 89.12 201 ASN A O 1
ATOM 1592 N N . ASN A 1 202 ? -17.096 -7.924 11.759 1.00 89.50 202 ASN A N 1
ATOM 1593 C CA . ASN A 1 202 ? -18.157 -8.331 10.839 1.00 89.50 202 ASN A CA 1
ATOM 1594 C C . ASN A 1 202 ? -19.459 -8.584 11.609 1.00 89.50 202 ASN A C 1
ATOM 1596 O O . ASN A 1 202 ? -19.973 -9.698 11.616 1.00 89.50 202 ASN A O 1
ATOM 1600 N N . LEU A 1 203 ? -19.979 -7.558 12.284 1.00 88.62 203 LEU A N 1
ATOM 1601 C CA . LEU A 1 203 ? -21.135 -7.600 13.183 1.00 88.62 203 LEU A CA 1
ATOM 1602 C C . LEU A 1 203 ? -22.428 -7.101 12.496 1.00 88.62 203 LEU A C 1
ATOM 1604 O O . LEU A 1 203 ? -22.922 -6.018 12.813 1.00 88.62 203 LEU A O 1
ATOM 1608 N N . PRO A 1 204 ? -23.080 -7.880 11.607 1.00 84.25 204 PRO A N 1
ATOM 1609 C CA . PRO A 1 204 ? -24.283 -7.419 10.911 1.00 84.25 204 PRO A CA 1
ATOM 1610 C C . PRO A 1 204 ? -25.470 -7.152 11.846 1.00 84.25 204 PRO A C 1
ATOM 1612 O O . PRO A 1 204 ? -26.373 -6.388 11.494 1.00 84.25 204 PRO A O 1
ATOM 1615 N N . ILE A 1 205 ? -25.502 -7.813 13.010 1.00 84.12 205 ILE A N 1
ATOM 1616 C CA . ILE A 1 205 ? -26.581 -7.737 13.999 1.00 84.12 205 ILE A CA 1
ATOM 1617 C C . ILE A 1 205 ? -25.972 -7.642 15.399 1.00 84.12 205 ILE A C 1
ATOM 1619 O O . ILE A 1 205 ? -25.196 -8.509 15.802 1.00 84.12 205 ILE A O 1
ATOM 1623 N N . LEU A 1 206 ? -26.398 -6.639 16.167 1.00 84.19 206 LEU A N 1
ATOM 1624 C CA . LEU A 1 206 ? -26.080 -6.514 17.588 1.00 84.19 206 LEU A CA 1
ATOM 1625 C C . LEU A 1 206 ? -27.190 -7.165 18.435 1.00 84.19 206 LEU A C 1
ATOM 1627 O O . LEU A 1 206 ? -28.371 -6.892 18.204 1.00 84.19 206 LEU A O 1
ATOM 1631 N N . PRO A 1 207 ? -26.864 -8.034 19.411 1.00 85.56 207 PRO A N 1
ATOM 1632 C CA . PRO A 1 207 ? -27.860 -8.581 20.328 1.00 85.56 207 PRO A CA 1
ATOM 1633 C C . PRO A 1 207 ? -28.500 -7.491 21.192 1.00 85.56 207 PRO A C 1
ATOM 1635 O O . PRO A 1 207 ? -27.852 -6.515 21.574 1.00 85.56 207 PRO A O 1
ATOM 1638 N N . GLU A 1 208 ? -29.762 -7.686 21.580 1.00 79.81 208 GLU A N 1
ATOM 1639 C CA . GLU A 1 208 ? -30.398 -6.807 22.565 1.00 79.81 208 GLU A CA 1
ATOM 1640 C C . GLU A 1 208 ? -29.604 -6.806 23.874 1.00 79.81 208 GLU A C 1
ATOM 1642 O O . GLU A 1 208 ? -29.151 -7.857 24.335 1.00 79.81 208 GLU A O 1
ATOM 1647 N N . THR A 1 209 ? -29.461 -5.631 24.495 1.00 76.44 209 THR A N 1
ATOM 1648 C CA . THR A 1 209 ? -28.783 -5.451 25.793 1.00 76.44 209 THR A CA 1
ATOM 1649 C C . THR A 1 209 ? -27.319 -5.903 25.846 1.00 76.44 209 THR A C 1
ATOM 1651 O O . THR A 1 209 ? -26.771 -6.017 26.937 1.00 76.44 209 THR A O 1
ATOM 1654 N N . VAL A 1 210 ? -26.652 -6.112 24.702 1.00 83.81 210 VAL A N 1
ATOM 1655 C CA . VAL A 1 210 ? -25.232 -6.523 24.650 1.00 83.81 210 VAL A CA 1
ATOM 1656 C C . VAL A 1 210 ? -24.300 -5.568 25.408 1.00 83.81 210 VAL A C 1
ATOM 1658 O O . VAL A 1 210 ? -23.296 -5.994 25.971 1.00 83.81 210 VAL A O 1
ATOM 1661 N N . PHE A 1 211 ? -24.663 -4.286 25.480 1.00 84.00 211 PHE A N 1
ATOM 1662 C CA . PHE A 1 211 ? -23.933 -3.256 26.221 1.00 84.00 211 PHE A CA 1
ATOM 1663 C C . PHE A 1 211 ? -24.559 -2.928 27.588 1.00 84.00 211 PHE A C 1
ATOM 1665 O O . PHE A 1 211 ? -24.207 -1.926 28.204 1.00 84.00 211 PHE A O 1
ATOM 1672 N N . GLY A 1 212 ? -25.499 -3.746 28.070 1.00 77.81 212 GLY A N 1
ATOM 1673 C CA . GLY A 1 212 ? -26.364 -3.402 29.199 1.00 77.81 212 GLY A CA 1
ATOM 1674 C C . GLY A 1 212 ? -25.664 -3.244 30.543 1.00 77.81 212 GLY A C 1
ATOM 1675 O O . GLY A 1 212 ? -26.110 -2.442 31.357 1.00 77.81 212 GLY A O 1
ATOM 1676 N N . ASP A 1 213 ? -24.554 -3.952 30.745 1.00 81.38 213 ASP A N 1
ATOM 1677 C CA . ASP A 1 213 ? -23.754 -3.875 31.971 1.00 81.38 213 ASP A CA 1
ATOM 1678 C C . ASP A 1 213 ? -22.667 -2.780 31.914 1.00 81.38 213 ASP A C 1
ATOM 1680 O O . ASP A 1 213 ? -21.978 -2.549 32.911 1.00 81.38 213 ASP A O 1
ATOM 1684 N N . LEU A 1 214 ? -22.488 -2.100 30.771 1.00 84.25 214 LEU A N 1
ATOM 1685 C CA . LEU A 1 214 ? -21.396 -1.147 30.517 1.00 84.25 214 LEU A CA 1
ATOM 1686 C C . LEU A 1 214 ? -21.734 0.263 31.018 1.00 84.25 214 LEU A C 1
ATOM 1688 O O . LEU A 1 214 ? -21.776 1.240 30.271 1.00 84.25 214 LEU A O 1
ATOM 1692 N N . HIS A 1 215 ? -22.005 0.367 32.314 1.00 78.38 215 HIS A N 1
ATOM 1693 C CA . HIS A 1 215 ? -22.546 1.580 32.922 1.00 78.38 215 HIS A CA 1
ATOM 1694 C C . HIS A 1 215 ? -21.622 2.800 32.819 1.00 78.38 215 HIS A C 1
ATOM 1696 O O . HIS A 1 215 ? -22.133 3.911 32.719 1.00 78.38 215 HIS A O 1
ATOM 1702 N N . SER A 1 216 ? -20.299 2.598 32.836 1.00 78.88 216 SER A N 1
ATOM 1703 C CA . SER A 1 216 ? -19.282 3.662 32.797 1.00 78.88 216 SER A CA 1
ATOM 1704 C C . SER A 1 216 ? -18.788 4.011 31.389 1.00 78.88 216 SER A C 1
ATOM 1706 O O . SER A 1 216 ? -17.867 4.814 31.253 1.00 78.88 216 SER A O 1
ATOM 1708 N N . LEU A 1 217 ? -19.388 3.434 30.343 1.00 77.94 217 LEU A N 1
ATOM 1709 C CA . LEU A 1 217 ? -18.879 3.557 28.981 1.00 77.94 217 LEU A CA 1
ATOM 1710 C C . LEU A 1 217 ? -19.026 4.984 28.452 1.00 77.94 217 LEU A C 1
ATOM 1712 O O . LEU A 1 217 ? -20.136 5.510 28.335 1.00 77.94 217 LEU A O 1
ATOM 1716 N N . THR A 1 218 ? -17.906 5.586 28.069 1.00 72.94 218 THR A N 1
ATOM 1717 C CA . THR A 1 218 ? -17.839 6.914 27.461 1.00 72.94 218 THR A CA 1
ATOM 1718 C C . THR A 1 218 ? -17.562 6.819 25.963 1.00 72.94 218 THR A C 1
ATOM 1720 O O . THR A 1 218 ? -18.226 7.474 25.154 1.00 72.94 218 THR A O 1
ATOM 1723 N N . GLU A 1 219 ? -16.686 5.912 25.548 1.00 73.00 219 GLU A N 1
ATOM 1724 C CA . GLU A 1 219 ? -16.260 5.774 24.158 1.00 73.00 219 GLU A CA 1
ATOM 1725 C C . GLU A 1 219 ? -16.650 4.404 23.596 1.00 73.00 219 GLU A C 1
ATOM 1727 O O . GLU A 1 219 ? -16.311 3.360 24.156 1.00 73.00 219 GLU A O 1
ATOM 1732 N N . LEU A 1 220 ? -17.388 4.420 22.482 1.00 79.62 220 LEU A N 1
ATOM 1733 C CA . LEU A 1 220 ? -17.827 3.226 21.764 1.00 79.62 220 LEU A CA 1
ATOM 1734 C C . LEU A 1 220 ? -17.528 3.393 20.273 1.00 79.62 220 LEU A C 1
ATOM 1736 O O . LEU A 1 220 ? -18.091 4.287 19.632 1.00 79.62 220 LEU A O 1
ATOM 1740 N N . TYR A 1 221 ? -16.672 2.519 19.750 1.00 77.81 221 TYR A N 1
ATOM 1741 C CA . TYR A 1 221 ? -16.290 2.464 18.338 1.00 77.81 221 TYR A CA 1
ATOM 1742 C C . TYR A 1 221 ? -16.923 1.230 17.697 1.00 77.81 221 TYR A C 1
ATOM 1744 O O . TYR A 1 221 ? -16.704 0.115 18.173 1.00 77.81 221 TYR A O 1
ATOM 1752 N N . LEU A 1 222 ? -17.744 1.455 16.672 1.00 80.62 222 LEU A N 1
ATOM 1753 C CA . LEU A 1 222 ? -18.515 0.435 15.948 1.00 80.62 222 LEU A CA 1
ATOM 1754 C C . LEU A 1 222 ? -18.471 0.683 14.428 1.00 80.62 222 LEU A C 1
ATOM 1756 O O . LEU A 1 222 ? -19.385 0.310 13.696 1.00 80.62 222 LEU A O 1
ATOM 1760 N N . ASP A 1 223 ? -17.482 1.433 13.949 1.00 78.06 223 ASP A N 1
ATOM 1761 C CA . ASP A 1 223 ? -17.275 1.729 12.533 1.00 78.06 223 ASP A CA 1
ATOM 1762 C C . ASP A 1 223 ? -16.686 0.528 11.770 1.00 78.06 223 ASP A C 1
ATOM 1764 O O . ASP A 1 223 ? -16.002 -0.306 12.350 1.00 78.06 223 ASP A O 1
ATOM 1768 N N . ASP A 1 224 ? -16.999 0.420 10.476 1.00 76.75 224 ASP A N 1
ATOM 1769 C CA . ASP A 1 224 ? -16.602 -0.705 9.601 1.00 76.75 224 ASP A CA 1
ATOM 1770 C C . ASP A 1 224 ? -16.996 -2.114 10.112 1.00 76.75 224 ASP A C 1
ATOM 1772 O O . ASP A 1 224 ? -16.285 -3.094 9.926 1.00 76.75 224 ASP A O 1
ATOM 1776 N N . ASP A 1 225 ? -18.166 -2.240 10.750 1.00 79.81 225 ASP A N 1
ATOM 1777 C CA . ASP A 1 225 ? -18.659 -3.500 11.333 1.00 79.81 225 ASP A CA 1
ATOM 1778 C C . ASP A 1 225 ? -19.740 -4.199 10.493 1.00 79.81 225 ASP A C 1
ATOM 1780 O O . ASP A 1 225 ? -20.321 -5.206 10.899 1.00 79.81 225 ASP A O 1
ATOM 1784 N N . SER A 1 226 ? -20.060 -3.685 9.303 1.00 83.69 226 SER A N 1
ATOM 1785 C CA . SER A 1 226 ? -21.157 -4.189 8.456 1.00 83.69 226 SER A CA 1
ATOM 1786 C C . SER A 1 226 ? -22.552 -4.204 9.121 1.00 83.69 226 SER A C 1
ATOM 1788 O O . SER A 1 226 ? -23.435 -4.938 8.665 1.00 83.69 226 SER A O 1
ATOM 1790 N N . ILE A 1 227 ? -22.793 -3.371 10.143 1.00 83.38 227 ILE A N 1
ATOM 1791 C CA . ILE A 1 227 ? -24.080 -3.259 10.856 1.00 83.38 227 ILE A CA 1
ATOM 1792 C C . ILE A 1 227 ? -25.190 -2.809 9.896 1.00 83.38 227 ILE A C 1
ATOM 1794 O O . ILE A 1 227 ? -25.000 -1.870 9.126 1.00 83.38 227 ILE A O 1
ATOM 1798 N N . ILE A 1 228 ? -26.361 -3.455 9.957 1.00 78.94 228 ILE A N 1
ATOM 1799 C CA . ILE A 1 228 ? -27.465 -3.241 8.996 1.00 78.94 228 ILE A CA 1
ATOM 1800 C C . ILE A 1 228 ? -28.546 -2.275 9.518 1.00 78.94 228 ILE A C 1
ATOM 1802 O O . ILE A 1 228 ? -29.168 -1.549 8.737 1.00 78.94 228 ILE A O 1
ATOM 1806 N N . ASP A 1 229 ? -28.797 -2.264 10.827 1.00 71.38 229 ASP A N 1
ATOM 1807 C CA . ASP A 1 229 ? -29.852 -1.462 11.459 1.00 71.38 229 ASP A CA 1
ATOM 1808 C C . ASP A 1 229 ? -29.419 -1.005 12.857 1.00 71.38 229 ASP A C 1
ATOM 1810 O O . ASP A 1 229 ? -28.649 -1.688 13.536 1.00 71.38 229 ASP A O 1
ATOM 1814 N N . LEU A 1 230 ? -29.944 0.138 13.295 1.00 71.06 230 LEU A N 1
ATOM 1815 C CA . LEU A 1 230 ? -29.724 0.702 14.619 1.00 71.06 230 LEU A CA 1
ATOM 1816 C C . LEU A 1 230 ? -31.051 0.848 15.353 1.00 71.06 230 LEU A C 1
ATOM 1818 O O . LEU A 1 230 ? -31.903 1.660 14.985 1.00 71.06 230 LEU A O 1
ATOM 1822 N N . HIS A 1 231 ? -31.179 0.089 16.440 1.00 69.56 231 HIS A N 1
ATOM 1823 C CA . HIS A 1 231 ? -32.347 0.093 17.302 1.00 69.56 231 HIS A CA 1
ATOM 1824 C C . HIS A 1 231 ? -31.957 0.426 18.746 1.00 69.56 231 HIS A C 1
ATOM 1826 O O . HIS A 1 231 ? -30.947 -0.046 19.270 1.00 69.56 231 HIS A O 1
ATOM 1832 N N . LYS A 1 232 ? -32.810 1.188 19.438 1.00 64.69 232 LYS A N 1
ATOM 1833 C CA . LYS A 1 232 ? -32.583 1.631 20.825 1.00 64.69 232 LYS A CA 1
ATOM 1834 C C . LYS A 1 232 ? -32.273 0.504 21.818 1.00 64.69 232 LYS A C 1
ATOM 1836 O O . LYS A 1 232 ? -31.643 0.758 22.838 1.00 64.69 232 LYS A O 1
ATOM 1841 N N . SER A 1 233 ? -32.746 -0.723 21.561 1.00 64.75 233 SER A N 1
ATOM 1842 C CA . SER A 1 233 ? -32.567 -1.850 22.490 1.00 64.75 233 SER A CA 1
ATOM 1843 C C . SER A 1 233 ? -31.110 -2.281 22.649 1.00 64.75 233 SER A C 1
ATOM 1845 O O . SER A 1 233 ? -30.777 -2.906 23.656 1.00 64.75 233 SER A O 1
ATOM 1847 N N . TYR A 1 234 ? -30.238 -1.914 21.708 1.00 69.44 234 TYR A N 1
ATOM 1848 C CA . TYR A 1 234 ? -28.806 -2.202 21.782 1.00 69.44 234 TYR A CA 1
ATOM 1849 C C . TYR A 1 234 ? -28.106 -1.363 22.857 1.00 69.44 234 TYR A C 1
ATOM 1851 O O . TYR A 1 234 ? -27.187 -1.844 23.509 1.00 69.44 234 TYR A O 1
ATOM 1859 N N . PHE A 1 235 ? -28.584 -0.137 23.087 1.00 68.56 235 PHE A N 1
ATOM 1860 C CA . PHE A 1 235 ? -27.961 0.845 23.980 1.00 68.56 235 PHE A CA 1
ATOM 1861 C C . PHE A 1 235 ? -28.646 0.942 25.355 1.00 68.56 235 PHE A C 1
ATOM 1863 O O . PHE A 1 235 ? -28.314 1.810 26.159 1.00 68.56 235 PHE A O 1
ATOM 1870 N N . ILE A 1 236 ? -29.605 0.056 25.652 1.00 64.31 236 ILE A N 1
ATOM 1871 C CA . ILE A 1 236 ? -30.225 -0.037 26.982 1.00 64.31 236 ILE A CA 1
ATOM 1872 C C . ILE A 1 236 ? -29.154 -0.434 28.002 1.00 64.31 236 ILE A C 1
ATOM 1874 O O . ILE A 1 236 ? -28.486 -1.438 27.795 1.00 64.31 236 ILE A O 1
ATOM 1878 N N . GLY A 1 237 ? -29.052 0.307 29.112 1.00 57.72 237 GLY A N 1
ATOM 1879 C CA . GLY A 1 237 ? -28.113 0.046 30.217 1.00 57.72 237 GLY A CA 1
ATOM 1880 C C . GLY A 1 237 ? -26.850 0.910 30.184 1.00 57.72 237 GLY A C 1
ATOM 1881 O O . GLY A 1 237 ? -26.134 1.017 31.173 1.00 57.72 237 GLY A O 1
ATOM 1882 N N . LEU A 1 238 ? -26.634 1.643 29.097 1.00 64.19 238 LEU A N 1
ATOM 1883 C CA . LEU A 1 238 ? -25.577 2.634 28.985 1.00 64.19 238 LEU A CA 1
ATOM 1884 C C . LEU A 1 238 ? -25.945 3.939 29.722 1.00 64.19 238 LEU A C 1
ATOM 1886 O O . LEU A 1 238 ? -26.152 4.974 29.100 1.00 64.19 238 LEU A O 1
ATOM 1890 N N . TYR A 1 239 ? -26.063 3.913 31.055 1.00 59.16 239 TYR A N 1
ATOM 1891 C CA . TYR A 1 239 ? -26.634 5.025 31.841 1.00 59.16 239 TYR A CA 1
ATOM 1892 C C . TYR A 1 239 ? -25.893 6.365 31.697 1.00 59.16 239 TYR A C 1
ATOM 1894 O O . TYR A 1 239 ? -26.541 7.410 31.692 1.00 59.16 239 TYR A O 1
ATOM 1902 N N . LEU A 1 240 ? -24.564 6.363 31.520 1.00 54.44 240 LEU A N 1
ATOM 1903 C CA . LEU A 1 240 ? -23.825 7.599 31.218 1.00 54.44 240 LEU A CA 1
ATOM 1904 C C . LEU A 1 240 ? -24.160 8.185 29.837 1.00 54.44 240 LEU A C 1
ATOM 1906 O O . LEU A 1 240 ? -23.950 9.373 29.604 1.00 54.44 240 LEU A O 1
ATOM 1910 N N . LEU A 1 241 ? -24.712 7.372 28.937 1.00 50.84 241 LEU A N 1
ATOM 1911 C CA . LEU A 1 241 ? -25.137 7.772 27.598 1.00 50.84 241 LEU A CA 1
ATOM 1912 C C . LEU A 1 241 ? -26.626 8.074 27.502 1.00 50.84 241 LEU A C 1
ATOM 1914 O O . LEU A 1 241 ? -27.010 8.936 26.713 1.00 50.84 241 LEU A O 1
ATOM 1918 N N . THR A 1 242 ? -27.447 7.387 28.298 1.00 50.25 242 THR A N 1
ATOM 1919 C CA . THR A 1 242 ? -28.909 7.367 28.177 1.00 50.25 242 THR A CA 1
ATOM 1920 C C . THR A 1 242 ? -29.633 7.889 29.428 1.00 50.25 242 THR A C 1
ATOM 1922 O O . THR A 1 242 ? -30.627 7.298 29.831 1.00 50.25 242 THR A O 1
ATOM 1925 N N . ASP A 1 243 ? -29.170 9.005 30.004 1.00 48.66 243 ASP A N 1
ATOM 1926 C CA . ASP A 1 243 ? -29.676 9.679 31.223 1.00 48.66 243 ASP A CA 1
ATOM 1927 C C . ASP A 1 243 ? -29.255 9.054 32.574 1.00 48.66 243 ASP A C 1
ATOM 1929 O O . ASP A 1 243 ? -29.538 7.884 32.826 1.00 48.66 243 ASP A O 1
ATOM 1933 N N . LEU A 1 244 ? -28.677 9.879 33.483 1.00 36.97 244 LEU A N 1
ATOM 1934 C CA . LEU A 1 244 ? -29.141 10.158 34.872 1.00 36.97 244 LEU A CA 1
ATOM 1935 C C . LEU A 1 244 ? -28.127 11.011 35.720 1.00 36.97 244 LEU A C 1
ATOM 1937 O O . LEU A 1 244 ? -27.101 10.516 36.167 1.00 36.97 244 LEU A O 1
ATOM 1941 N N . PHE A 1 245 ? -28.540 12.257 36.027 1.00 38.12 245 PHE A N 1
ATOM 1942 C CA . PHE A 1 245 ? -28.345 13.120 37.232 1.00 38.12 245 PHE A CA 1
ATOM 1943 C C . PHE A 1 245 ? -27.027 13.830 37.681 1.00 38.12 245 PHE A C 1
ATOM 1945 O O . PHE A 1 245 ? -25.928 13.296 37.699 1.00 38.12 245 PHE A O 1
ATOM 1952 N N . GLU A 1 246 ? -27.294 15.047 38.208 1.00 42.47 246 GLU A N 1
ATOM 1953 C CA . GLU A 1 246 ? -26.521 16.110 38.898 1.00 42.47 246 GLU A CA 1
ATOM 1954 C C . GLU A 1 246 ? -25.610 17.048 38.073 1.00 42.47 246 GLU A C 1
ATOM 1956 O O . GLU A 1 246 ? -24.629 16.651 37.448 1.00 42.47 246 GLU A O 1
ATOM 1961 N N . GLU A 1 247 ? -25.937 18.352 38.153 1.00 45.94 247 GLU A N 1
ATOM 1962 C CA . GLU A 1 247 ? -25.392 19.513 37.414 1.00 45.94 247 GLU A CA 1
ATOM 1963 C C . GLU A 1 247 ? -23.857 19.655 37.442 1.00 45.94 247 GLU A C 1
ATOM 1965 O O . GLU A 1 247 ? -23.299 20.426 36.664 1.00 45.94 247 GLU A O 1
ATOM 1970 N N . MET A 1 248 ? -23.159 18.909 38.304 1.00 40.38 248 MET A N 1
ATOM 1971 C CA . MET A 1 248 ? -21.699 18.939 38.423 1.00 40.38 248 MET A CA 1
ATOM 1972 C C . MET A 1 248 ? -20.995 17.762 37.723 1.00 40.38 248 MET A C 1
ATOM 1974 O O . MET A 1 248 ? -19.848 17.911 37.310 1.00 40.38 248 MET A O 1
ATOM 1978 N N . VAL A 1 249 ? -21.676 16.624 37.537 1.00 42.38 249 VAL A N 1
ATOM 1979 C CA . VAL A 1 249 ? -21.164 15.450 36.800 1.00 42.38 249 VAL A CA 1
ATOM 1980 C C . VAL A 1 249 ? -21.403 15.626 35.299 1.00 42.38 249 VAL A C 1
ATOM 1982 O O . VAL A 1 249 ? -20.504 15.382 34.498 1.00 42.38 249 VAL A O 1
ATOM 1985 N N . ALA A 1 250 ? -22.555 16.191 34.926 1.00 38.19 250 ALA A N 1
ATOM 1986 C CA . ALA A 1 250 ? -22.876 16.545 33.543 1.00 38.19 250 ALA A CA 1
ATOM 1987 C C . ALA A 1 250 ? -21.823 17.466 32.896 1.00 38.19 250 ALA A C 1
ATOM 1989 O O . ALA A 1 250 ? -21.570 17.355 31.706 1.00 38.19 250 ALA A O 1
ATOM 1990 N N . LEU A 1 251 ? -21.162 18.335 33.672 1.00 36.53 251 LEU A N 1
ATOM 1991 C CA . LEU A 1 251 ? -20.166 19.286 33.163 1.00 36.53 251 LEU A CA 1
ATOM 1992 C C . LEU A 1 251 ? -18.793 18.655 32.863 1.00 36.53 251 LEU A C 1
ATOM 1994 O O . LEU A 1 251 ? -18.054 19.192 32.043 1.00 36.53 251 LEU A O 1
ATOM 1998 N N . ILE A 1 252 ? -18.459 17.533 33.514 1.00 39.59 252 ILE A N 1
ATOM 1999 C CA . ILE A 1 252 ? -17.218 16.770 33.285 1.00 39.59 252 ILE A CA 1
ATOM 2000 C C . ILE A 1 252 ? -17.448 15.695 32.209 1.00 39.59 252 ILE A C 1
ATOM 2002 O O . ILE A 1 252 ? -16.583 15.484 31.366 1.00 39.59 252 ILE A O 1
ATOM 2006 N N . ILE A 1 253 ? -18.635 15.074 32.190 1.00 41.16 253 ILE A N 1
ATOM 2007 C CA . ILE A 1 253 ? -19.057 14.111 31.156 1.00 41.16 253 ILE A CA 1
ATOM 2008 C C . ILE A 1 253 ? -19.356 14.807 29.814 1.00 41.16 253 ILE A C 1
ATOM 2010 O O . ILE A 1 253 ? -19.151 14.206 28.763 1.00 41.16 253 ILE A O 1
ATOM 2014 N N . ASN A 1 254 ? -19.733 16.094 29.844 1.00 41.00 254 ASN A N 1
ATOM 2015 C CA . ASN A 1 254 ? -19.965 16.965 28.679 1.00 41.00 254 ASN A CA 1
ATOM 2016 C C . ASN A 1 254 ? -18.835 16.990 27.641 1.00 41.00 254 ASN A C 1
ATOM 2018 O O . ASN A 1 254 ? -19.075 17.478 26.552 1.00 41.00 254 ASN A O 1
ATOM 2022 N N . TYR A 1 255 ? -17.624 16.535 27.967 1.00 41.62 255 TYR A N 1
ATOM 2023 C CA . TYR A 1 255 ? -16.435 16.761 27.143 1.00 41.62 255 TYR A CA 1
ATOM 2024 C C . TYR A 1 255 ? -15.955 15.558 26.310 1.00 41.62 255 TYR A C 1
ATOM 2026 O O . TYR A 1 255 ? -14.951 15.707 25.621 1.00 41.62 255 TYR A O 1
ATOM 2034 N N . ILE A 1 256 ? -16.555 14.358 26.419 1.00 47.84 256 ILE A N 1
ATOM 2035 C CA . ILE A 1 256 ? -15.867 13.112 25.982 1.00 47.84 256 ILE A CA 1
ATOM 2036 C C . ILE A 1 256 ? -16.725 12.177 25.095 1.00 47.84 256 ILE A C 1
ATOM 2038 O O . ILE A 1 256 ? -16.210 11.234 24.498 1.00 47.84 256 ILE A O 1
ATOM 2042 N N . LEU A 1 257 ? -18.033 12.404 24.947 1.00 55.19 257 LEU A N 1
ATOM 2043 C CA . LEU A 1 257 ? -18.931 11.417 24.328 1.00 55.19 257 LEU A CA 1
ATOM 2044 C C . LEU A 1 257 ? -19.053 11.567 22.799 1.00 55.19 257 LEU A C 1
ATOM 2046 O O . LEU A 1 257 ? -19.985 12.196 22.303 1.00 55.19 257 LEU A O 1
ATOM 2050 N N . ASN A 1 258 ? -18.170 10.897 22.051 1.00 61.94 258 ASN A N 1
ATOM 2051 C CA . ASN A 1 258 ? -18.258 10.785 20.587 1.00 61.94 258 ASN A CA 1
ATOM 2052 C C . ASN A 1 258 ? -18.741 9.399 20.143 1.00 61.94 258 ASN A C 1
ATOM 2054 O O . ASN A 1 258 ? -18.384 8.382 20.741 1.00 61.94 258 ASN A O 1
ATOM 2058 N N . ARG A 1 259 ? -19.596 9.340 19.114 1.00 73.31 259 ARG A N 1
ATOM 2059 C CA . ARG A 1 259 ? -20.117 8.080 18.556 1.00 73.31 259 ARG A CA 1
ATOM 2060 C C . ARG A 1 259 ? -19.709 7.928 17.096 1.00 73.31 259 ARG A C 1
ATOM 2062 O O . ARG A 1 259 ? -20.106 8.729 16.245 1.00 73.31 259 ARG A O 1
ATOM 2069 N N . TYR A 1 260 ? -18.943 6.874 16.830 1.00 76.06 260 TYR A N 1
ATOM 2070 C CA . TYR A 1 260 ? -18.369 6.563 15.525 1.00 76.06 260 TYR A CA 1
ATOM 2071 C C . TYR A 1 260 ? -19.067 5.336 14.944 1.00 76.06 260 TYR A C 1
ATOM 2073 O O . TYR A 1 260 ? -18.883 4.217 15.415 1.00 76.06 260 TYR A O 1
ATOM 2081 N N . LEU A 1 261 ? -19.941 5.580 13.969 1.00 77.25 261 LEU A N 1
ATOM 2082 C CA . LEU A 1 261 ? -20.781 4.580 13.301 1.00 77.25 261 LEU A CA 1
ATOM 2083 C C . LEU A 1 261 ? -20.661 4.702 11.774 1.00 77.25 261 LEU A C 1
ATOM 2085 O O . LEU A 1 261 ? -21.567 4.317 11.032 1.00 77.25 261 LEU A O 1
ATOM 2089 N N . PHE A 1 262 ? -19.567 5.287 11.290 1.00 79.31 262 PHE A N 1
ATOM 2090 C CA . PHE A 1 262 ? -19.328 5.484 9.867 1.00 79.31 262 PHE A CA 1
ATOM 2091 C C . PHE A 1 262 ? -18.916 4.168 9.183 1.00 79.31 262 PHE A C 1
ATOM 2093 O O . PHE A 1 262 ? -18.631 3.179 9.855 1.00 79.31 262 PHE A O 1
ATOM 2100 N N . GLN A 1 263 ? -18.958 4.137 7.846 1.00 75.56 263 GLN A N 1
ATOM 2101 C CA . GLN A 1 263 ? -18.560 2.978 7.020 1.00 75.56 263 GLN A CA 1
ATOM 2102 C C . GLN A 1 263 ? -19.274 1.651 7.369 1.00 75.56 263 GLN A C 1
ATOM 2104 O O . GLN A 1 263 ? -18.745 0.566 7.168 1.00 75.56 263 GLN A O 1
ATOM 2109 N N . ASN A 1 264 ? -20.510 1.713 7.867 1.00 80.62 264 ASN A N 1
ATOM 2110 C CA . ASN A 1 264 ? -21.352 0.534 8.082 1.00 80.62 264 ASN A CA 1
ATOM 2111 C C . ASN A 1 264 ? -22.351 0.334 6.925 1.00 80.62 264 ASN A C 1
ATOM 2113 O O . ASN A 1 264 ? -22.288 0.991 5.887 1.00 80.62 264 ASN A O 1
ATOM 2117 N N . ARG A 1 265 ? -23.304 -0.592 7.084 1.00 83.19 265 ARG A N 1
ATOM 2118 C CA . ARG A 1 265 ? -24.369 -0.877 6.105 1.00 83.19 265 ARG A CA 1
ATOM 2119 C C . ARG A 1 265 ? -25.743 -0.433 6.604 1.00 83.19 265 ARG A C 1
ATOM 2121 O O . ARG A 1 265 ? -26.756 -1.038 6.249 1.00 83.19 265 ARG A O 1
ATOM 2128 N N . ILE A 1 266 ? -25.784 0.606 7.440 1.00 83.38 266 ILE A N 1
ATOM 2129 C CA . ILE A 1 266 ? -27.018 1.063 8.079 1.00 83.38 266 ILE A CA 1
ATOM 2130 C C . ILE A 1 266 ? -27.953 1.614 7.001 1.00 83.38 266 ILE A C 1
ATOM 2132 O O . ILE A 1 266 ? -27.660 2.627 6.368 1.00 83.38 266 ILE A O 1
ATOM 2136 N N . GLY A 1 267 ? -29.092 0.948 6.800 1.00 83.00 267 GLY A N 1
ATOM 2137 C CA . GLY A 1 267 ? -30.083 1.340 5.789 1.00 83.00 267 GLY A CA 1
ATOM 2138 C C . GLY A 1 267 ? -31.179 2.270 6.317 1.00 83.00 267 GLY A C 1
ATOM 2139 O O . GLY A 1 267 ? -31.787 3.033 5.558 1.00 83.00 267 GLY A O 1
ATOM 2140 N N . ALA A 1 268 ? -31.446 2.222 7.621 1.00 82.06 268 ALA A N 1
ATOM 2141 C CA . ALA A 1 268 ? -32.438 3.055 8.282 1.00 82.06 268 ALA A CA 1
ATOM 2142 C C . ALA A 1 268 ? -32.034 3.352 9.729 1.00 82.06 268 ALA A C 1
ATOM 2144 O O . ALA A 1 268 ? -31.374 2.546 10.374 1.00 82.06 268 ALA A O 1
ATOM 2145 N N . ILE A 1 269 ? -32.462 4.509 10.235 1.00 79.81 269 ILE A N 1
ATOM 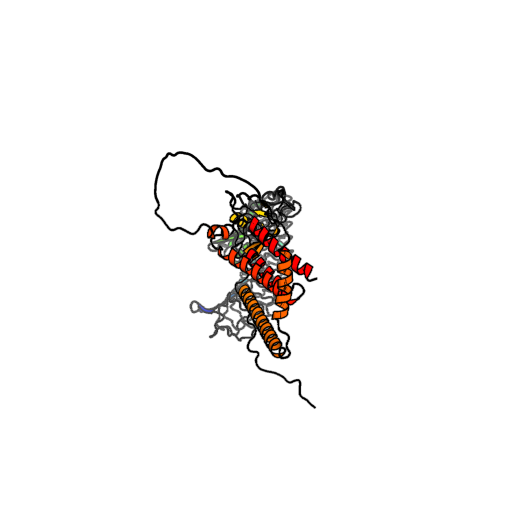2146 C CA . ILE A 1 269 ? -32.402 4.837 11.662 1.00 79.81 269 ILE A CA 1
ATOM 2147 C C . ILE A 1 269 ? -33.842 4.865 12.165 1.00 79.81 269 ILE A C 1
ATOM 2149 O O . ILE A 1 269 ? -34.646 5.651 11.650 1.00 79.81 269 ILE A O 1
ATOM 2153 N N . THR A 1 270 ? -34.166 3.990 13.120 1.00 78.12 270 THR A N 1
ATOM 2154 C CA . THR A 1 270 ? -35.537 3.789 13.618 1.00 78.12 270 THR A CA 1
ATOM 2155 C C . THR A 1 270 ? -35.612 3.896 15.137 1.00 78.12 270 THR A C 1
ATOM 2157 O O . THR A 1 270 ? -34.663 3.542 15.840 1.00 78.12 270 THR A O 1
ATOM 2160 N N . GLY A 1 271 ? -36.731 4.428 15.650 1.00 68.44 271 GLY A N 1
ATOM 2161 C CA . GLY A 1 271 ? -36.955 4.707 17.080 1.00 68.44 271 GLY A CA 1
ATOM 2162 C C . GLY A 1 271 ? -35.914 5.645 17.713 1.00 68.44 271 GLY A C 1
ATOM 2163 O O . GLY A 1 271 ? -34.937 5.991 17.063 1.00 68.44 271 GLY A O 1
ATOM 2164 N N . ASN A 1 272 ? -36.095 6.055 18.979 1.00 67.19 272 ASN A N 1
ATOM 2165 C CA . ASN A 1 272 ? -35.187 6.963 19.719 1.00 67.19 272 ASN A CA 1
ATOM 2166 C C . ASN A 1 272 ? -33.810 6.329 20.037 1.00 67.19 272 ASN A C 1
ATOM 2168 O O . ASN A 1 272 ? -33.441 6.164 21.202 1.00 67.19 272 ASN A O 1
ATOM 2172 N N . SER A 1 273 ? -33.068 5.925 19.012 1.00 62.72 273 SER A N 1
ATOM 2173 C CA . SER A 1 273 ? -31.820 5.167 19.115 1.00 62.72 273 SER A CA 1
ATOM 2174 C C . SER A 1 273 ? -30.660 5.976 19.703 1.00 62.72 273 SER A C 1
ATOM 2176 O O . SER A 1 273 ? -29.713 5.380 20.203 1.00 62.72 273 SER A O 1
ATOM 2178 N N . PHE A 1 274 ? -30.765 7.310 19.721 1.00 65.19 274 PHE A N 1
ATOM 2179 C CA . PHE A 1 274 ? -29.734 8.228 20.222 1.00 65.19 274 PHE A CA 1
ATOM 2180 C C . PHE A 1 274 ? -30.250 9.200 21.299 1.00 65.19 274 PHE A C 1
ATOM 2182 O O . PHE A 1 274 ? -29.826 10.352 21.344 1.00 65.19 274 PHE A O 1
ATOM 2189 N N . ASN A 1 275 ? -31.177 8.770 22.163 1.00 60.59 275 ASN A N 1
ATOM 2190 C CA . ASN A 1 275 ? -31.649 9.603 23.277 1.00 60.59 275 ASN A CA 1
ATOM 2191 C C . ASN A 1 275 ? -30.510 9.862 24.280 1.00 60.59 275 ASN A C 1
ATOM 2193 O O . ASN A 1 275 ? -30.205 8.995 25.101 1.00 60.59 275 ASN A O 1
ATOM 2197 N N . SER A 1 276 ? -29.879 11.033 24.199 1.00 60.28 276 SER A N 1
ATOM 2198 C CA . SER A 1 276 ? -28.726 11.404 25.017 1.00 60.28 276 SER A CA 1
ATOM 2199 C C . SER A 1 276 ? -28.695 12.909 25.221 1.00 60.28 276 SER A C 1
ATOM 2201 O O . SER A 1 276 ? -28.782 13.639 24.255 1.00 60.28 276 SER A O 1
ATOM 2203 N N . ASN A 1 277 ? -28.469 13.408 26.435 1.00 58.56 277 ASN A N 1
ATOM 2204 C CA . ASN A 1 277 ? -28.348 14.858 26.657 1.00 58.56 277 ASN A CA 1
ATOM 2205 C C . ASN A 1 277 ? -26.933 15.408 26.394 1.00 58.56 277 ASN A C 1
ATOM 2207 O O . ASN A 1 277 ? -26.693 16.591 26.632 1.00 58.56 277 ASN A O 1
ATOM 2211 N N . VAL A 1 278 ? -25.997 14.560 25.956 1.00 63.44 278 VAL A N 1
ATOM 2212 C CA . VAL A 1 278 ? -24.550 14.840 26.012 1.00 63.44 278 VAL A CA 1
ATOM 2213 C C . VAL A 1 278 ? -23.830 14.541 24.687 1.00 63.44 278 VAL A C 1
ATOM 2215 O O . VAL A 1 278 ? -22.618 14.671 24.588 1.00 63.44 278 VAL A O 1
ATOM 2218 N N . LEU A 1 279 ? -24.561 14.136 23.646 1.00 70.50 279 LEU A N 1
ATOM 2219 C CA . LEU A 1 279 ? -23.976 13.823 22.342 1.00 70.50 279 LEU A CA 1
ATOM 2220 C C . LEU A 1 279 ? -23.482 15.105 21.647 1.00 70.50 279 LEU A C 1
ATOM 2222 O O . LEU A 1 279 ? -24.294 15.961 21.300 1.00 70.50 279 LEU A O 1
ATOM 2226 N N . GLU A 1 280 ? -22.176 15.243 21.417 1.00 73.94 280 GLU A N 1
ATOM 2227 C CA . GLU A 1 280 ? -21.605 16.394 20.693 1.00 73.94 280 GLU A CA 1
ATOM 2228 C C . GLU A 1 280 ? -21.544 16.141 19.184 1.00 73.94 280 GLU A C 1
ATOM 2230 O O . GLU A 1 280 ? -22.034 16.947 18.388 1.00 73.94 280 GLU A O 1
ATOM 2235 N N . GLU A 1 281 ? -21.001 14.989 18.791 1.00 77.88 281 GLU A N 1
ATOM 2236 C CA . GLU A 1 281 ? -20.853 14.589 17.396 1.00 77.88 281 GLU A CA 1
ATOM 2237 C C . GLU A 1 281 ? -21.333 13.154 17.157 1.00 77.88 281 GLU A C 1
ATOM 2239 O O . GLU A 1 281 ? -21.068 12.233 17.935 1.00 77.88 281 GLU A O 1
ATOM 2244 N N . LEU A 1 282 ? -22.016 12.959 16.029 1.00 80.19 282 LEU A N 1
ATOM 2245 C CA . LEU A 1 282 ? -22.463 11.657 15.548 1.00 80.19 282 LEU A CA 1
ATOM 2246 C C . LEU A 1 282 ? -21.990 11.454 14.109 1.00 80.19 282 LEU A C 1
ATOM 2248 O O . LEU A 1 282 ? -22.450 12.134 13.191 1.00 80.19 282 LEU A O 1
ATOM 2252 N N . HIS A 1 283 ? -21.083 10.500 13.909 1.00 81.75 283 HIS A N 1
ATOM 2253 C CA . HIS A 1 283 ? -20.478 10.215 12.608 1.00 81.75 283 HIS A CA 1
ATOM 2254 C C . HIS A 1 283 ? -21.138 8.984 11.973 1.00 81.75 283 HIS A C 1
ATOM 2256 O O . HIS A 1 283 ? -20.900 7.862 12.406 1.00 81.75 283 HIS A O 1
ATOM 2262 N N . LEU A 1 284 ? -21.978 9.200 10.957 1.00 82.56 284 LEU A N 1
ATOM 2263 C CA . LEU A 1 284 ? -22.786 8.195 10.241 1.00 82.56 284 LEU A CA 1
ATOM 2264 C C . LEU A 1 284 ? -22.491 8.136 8.732 1.00 82.56 284 LEU A C 1
ATOM 2266 O O . LEU A 1 284 ? -23.184 7.441 7.985 1.00 82.56 284 LEU A O 1
ATOM 2270 N N . TYR A 1 285 ? -21.508 8.885 8.239 1.00 84.06 285 TYR A N 1
ATOM 2271 C CA . TYR A 1 285 ? -21.141 8.872 6.823 1.00 84.06 285 TYR A CA 1
ATOM 2272 C C . TYR A 1 285 ? -20.600 7.502 6.381 1.00 84.06 285 TYR A C 1
ATOM 2274 O O . TYR A 1 285 ? -20.210 6.681 7.199 1.00 84.06 285 TYR A O 1
ATOM 2282 N N . GLY A 1 286 ? -20.618 7.207 5.084 1.00 78.44 286 GLY A N 1
ATOM 2283 C CA . GLY A 1 286 ? -20.242 5.885 4.565 1.00 78.44 286 GLY A CA 1
ATOM 2284 C C . GLY A 1 286 ? -21.294 4.789 4.789 1.00 78.44 286 GLY A C 1
ATOM 2285 O O . GLY A 1 286 ? -21.020 3.639 4.482 1.00 78.44 286 GLY A O 1
ATOM 2286 N N . ASN A 1 287 ? -22.486 5.135 5.289 1.00 80.62 287 ASN A N 1
ATOM 2287 C CA . ASN A 1 287 ? -23.654 4.251 5.345 1.00 80.62 287 ASN A CA 1
ATOM 2288 C C . ASN A 1 287 ? -24.636 4.540 4.197 1.00 80.62 287 ASN A C 1
ATOM 2290 O O . ASN A 1 287 ? -24.765 5.681 3.749 1.00 80.62 287 ASN A O 1
ATOM 2294 N N . GLU A 1 288 ? -25.417 3.539 3.787 1.00 84.06 288 GLU A N 1
ATOM 2295 C CA . GLU A 1 288 ? -26.472 3.667 2.767 1.00 84.06 288 GLU A CA 1
ATOM 2296 C C . GLU A 1 288 ? -27.839 4.039 3.377 1.00 84.06 288 GLU A C 1
ATOM 2298 O O . GLU A 1 288 ? -28.861 3.399 3.131 1.00 84.06 288 GLU A O 1
ATOM 2303 N N . ILE A 1 289 ? -27.880 5.096 4.193 1.00 86.50 289 ILE A N 1
ATOM 2304 C CA . ILE A 1 289 ? -29.090 5.460 4.943 1.00 86.50 289 ILE A CA 1
ATOM 2305 C C . ILE A 1 289 ? -30.162 6.006 3.992 1.00 86.50 289 ILE A C 1
ATOM 2307 O O . ILE A 1 289 ? -30.066 7.125 3.486 1.00 86.50 289 ILE A O 1
ATOM 2311 N N . HIS A 1 290 ? -31.236 5.243 3.794 1.00 87.62 290 HIS A N 1
ATOM 2312 C CA . HIS A 1 290 ? -32.357 5.638 2.941 1.00 87.62 290 HIS A CA 1
ATOM 2313 C C . HIS A 1 290 ? -33.449 6.398 3.693 1.00 87.62 290 HIS A C 1
ATOM 2315 O O . HIS A 1 290 ? -34.144 7.232 3.099 1.00 87.62 290 HIS A O 1
ATOM 2321 N N . LYS A 1 291 ? -33.629 6.107 4.987 1.00 84.31 291 LYS A N 1
ATOM 2322 C CA . LYS A 1 291 ? -34.711 6.650 5.818 1.00 84.31 291 LYS A CA 1
ATOM 2323 C C . LYS A 1 291 ? -34.222 6.937 7.239 1.00 84.31 291 LYS A C 1
ATOM 2325 O O . LYS A 1 291 ? -33.673 6.060 7.896 1.00 84.31 291 LYS A O 1
ATOM 2330 N N . ILE A 1 292 ? -34.506 8.140 7.727 1.00 83.38 292 ILE A N 1
ATOM 2331 C CA . ILE A 1 292 ? -34.349 8.525 9.135 1.00 83.38 292 ILE A CA 1
ATOM 2332 C C . ILE A 1 292 ? -35.749 8.843 9.660 1.00 83.38 292 ILE A C 1
ATOM 2334 O O . ILE A 1 292 ? -36.428 9.714 9.107 1.00 83.38 292 ILE A O 1
ATOM 2338 N N . GLU A 1 293 ? -36.224 8.106 10.664 1.00 79.75 293 GLU A N 1
ATOM 2339 C CA . GLU A 1 293 ? -37.541 8.367 11.254 1.00 79.75 293 GLU A CA 1
ATOM 2340 C C . GLU A 1 293 ? -37.523 9.641 12.110 1.00 79.75 293 GLU A C 1
ATOM 2342 O O . GLU A 1 293 ? -36.502 10.029 12.674 1.00 79.75 293 GLU A O 1
ATOM 2347 N N . ALA A 1 294 ? -38.653 10.353 12.160 1.00 71.25 294 ALA A N 1
ATOM 2348 C CA . ALA A 1 294 ? -38.717 11.676 12.788 1.00 71.25 294 ALA A CA 1
ATOM 2349 C C . ALA A 1 294 ? -38.523 11.627 14.314 1.00 71.25 294 ALA A C 1
ATOM 2351 O O . ALA A 1 294 ? -38.022 12.579 14.903 1.00 71.25 294 ALA A O 1
ATOM 2352 N N . ASP A 1 295 ? -38.923 10.527 14.946 1.00 74.88 295 ASP A N 1
ATOM 2353 C CA . ASP A 1 295 ? -38.708 10.239 16.361 1.00 74.88 295 ASP A CA 1
ATOM 2354 C C . ASP A 1 295 ? -37.278 9.770 16.651 1.00 74.88 295 ASP A C 1
ATOM 2356 O O . ASP A 1 295 ? -36.817 9.883 17.783 1.00 74.88 295 ASP A O 1
ATOM 2360 N N . SER A 1 296 ? -36.520 9.333 15.642 1.00 73.25 296 SER A N 1
ATOM 2361 C CA . SER A 1 296 ? -35.198 8.758 15.882 1.00 73.25 296 SER A CA 1
ATOM 2362 C C . SER A 1 296 ? -34.137 9.701 16.404 1.00 73.25 296 SER A C 1
ATOM 2364 O O . SER A 1 296 ? -33.187 9.262 17.053 1.00 73.25 296 SER A O 1
ATOM 2366 N N . LEU A 1 297 ? -34.323 10.991 16.151 1.00 73.31 297 LEU A N 1
ATOM 2367 C CA . LEU A 1 297 ? -33.453 12.056 16.633 1.00 73.31 297 LEU A CA 1
ATOM 2368 C C . LEU A 1 297 ? -34.039 12.763 17.867 1.00 73.31 297 LEU A C 1
ATOM 2370 O O . LEU A 1 297 ? -33.494 13.762 18.331 1.00 73.31 297 LEU A O 1
ATOM 2374 N N . PHE A 1 298 ? -35.164 12.274 18.401 1.00 72.19 298 PHE A N 1
ATOM 2375 C CA . PHE A 1 298 ? -35.780 12.852 19.586 1.00 72.19 298 PHE A CA 1
ATOM 2376 C C . PHE A 1 298 ? -34.895 12.619 20.815 1.00 72.19 298 PHE A C 1
ATOM 2378 O O . PHE A 1 298 ? -34.527 11.483 21.116 1.00 72.19 298 PHE A O 1
ATOM 2385 N N . GLY A 1 299 ? -34.591 13.701 21.534 1.00 65.69 299 GLY A N 1
ATOM 2386 C CA . GLY A 1 299 ? -33.723 13.670 22.712 1.00 65.69 299 GLY A CA 1
ATOM 2387 C C . GLY A 1 299 ? -32.238 13.881 22.419 1.00 65.69 299 GLY A C 1
ATOM 2388 O O . GLY A 1 299 ? -31.450 13.804 23.349 1.00 65.69 299 GLY A O 1
ATOM 2389 N N . ILE A 1 300 ? -31.851 14.166 21.169 1.00 71.31 300 ILE A N 1
ATOM 2390 C CA . ILE A 1 300 ? -30.499 14.642 20.843 1.00 71.31 300 ILE A CA 1
ATOM 2391 C C . ILE A 1 300 ? -30.374 16.136 21.230 1.00 71.31 300 ILE A C 1
ATOM 2393 O O . ILE A 1 300 ? -31.342 16.882 21.058 1.00 71.31 300 ILE A O 1
ATOM 2397 N N . PRO A 1 301 ? -29.222 16.622 21.731 1.00 71.25 301 PRO A N 1
ATOM 2398 C CA . PRO A 1 301 ? -29.015 18.029 22.059 1.00 71.25 301 PRO A CA 1
ATOM 2399 C C . PRO A 1 301 ? -29.050 18.941 20.826 1.00 71.25 301 PRO A C 1
ATOM 2401 O O . PRO A 1 301 ? -28.640 18.578 19.727 1.00 71.25 301 PRO A O 1
ATOM 2404 N N . ASN A 1 302 ? -29.453 20.202 21.010 1.00 73.12 302 ASN A N 1
ATOM 2405 C CA . ASN A 1 302 ? -29.529 21.157 19.893 1.00 73.12 302 ASN A CA 1
ATOM 2406 C C . ASN A 1 302 ? -28.162 21.489 19.271 1.00 73.12 302 ASN A C 1
ATOM 2408 O O . ASN A 1 302 ? -28.115 21.932 18.128 1.00 73.12 302 ASN A O 1
ATOM 2412 N N . ASN A 1 303 ? -27.078 21.293 20.026 1.00 75.25 303 ASN A N 1
ATOM 2413 C CA . ASN A 1 303 ? -25.692 21.523 19.609 1.00 75.25 303 ASN A CA 1
ATOM 2414 C C . ASN A 1 303 ? -25.109 20.358 18.787 1.00 75.25 303 ASN A C 1
ATOM 2416 O O . ASN A 1 303 ? -24.053 20.501 18.180 1.00 75.25 303 ASN A O 1
ATOM 2420 N N . THR A 1 304 ? -25.758 19.196 18.762 1.00 77.94 304 THR A N 1
ATOM 2421 C CA . THR A 1 304 ? -25.139 18.004 18.182 1.00 77.94 304 THR A CA 1
ATOM 2422 C C . THR A 1 304 ? -24.937 18.150 16.692 1.00 77.94 304 THR A C 1
ATOM 2424 O O . THR A 1 304 ? -25.881 18.467 15.970 1.00 77.94 304 THR A O 1
ATOM 2427 N N . THR A 1 305 ? -23.732 17.854 16.216 1.00 82.31 305 THR A N 1
ATOM 2428 C CA . THR A 1 305 ? -23.457 17.790 14.783 1.00 82.31 305 THR A CA 1
ATOM 2429 C C . THR A 1 305 ? -23.522 16.344 14.306 1.00 82.31 305 THR A C 1
ATOM 2431 O O . THR A 1 305 ? -22.806 15.478 14.800 1.00 82.31 305 THR A O 1
ATOM 2434 N N . ILE A 1 306 ? -24.400 16.069 13.345 1.00 83.44 306 ILE A N 1
ATOM 2435 C CA . ILE A 1 306 ? -24.584 14.747 12.747 1.00 83.44 306 ILE A CA 1
ATOM 2436 C C . ILE A 1 306 ? -23.986 14.774 11.342 1.00 83.44 306 ILE A C 1
ATOM 2438 O O . ILE A 1 306 ? -24.491 15.463 10.453 1.00 83.44 306 ILE A O 1
ATOM 2442 N N . TYR A 1 307 ? -22.927 14.003 11.132 1.00 85.56 307 TYR A N 1
ATOM 2443 C CA . TYR A 1 307 ? -22.257 13.846 9.848 1.00 85.56 307 TYR A CA 1
ATOM 2444 C C . TYR A 1 307 ? -22.799 12.611 9.131 1.00 85.56 307 TYR A C 1
ATOM 2446 O O . TYR A 1 307 ? -22.699 11.510 9.661 1.00 85.56 307 TYR A O 1
ATOM 2454 N N . LEU A 1 308 ? -23.363 12.755 7.932 1.00 86.00 308 LEU A N 1
ATOM 2455 C CA . LEU A 1 308 ? -23.969 11.634 7.202 1.00 86.00 308 LEU A CA 1
ATOM 2456 C C . LEU A 1 308 ? -23.749 11.714 5.687 1.00 86.00 308 LEU A C 1
ATOM 2458 O O . LEU A 1 308 ? -23.552 12.795 5.135 1.00 86.00 308 LEU A O 1
ATOM 2462 N N . SER A 1 309 ? -23.820 10.566 5.009 1.00 85.62 309 SER A N 1
ATOM 2463 C CA . SER A 1 309 ? -23.835 10.495 3.544 1.00 85.62 309 SER A CA 1
ATOM 2464 C C . SER A 1 309 ? -25.239 10.802 3.037 1.00 85.62 309 SER A C 1
ATOM 2466 O O . SER A 1 309 ? -26.191 10.085 3.338 1.00 85.62 309 SER A O 1
ATOM 2468 N N . CYS A 1 310 ? -25.384 11.887 2.278 1.00 84.56 310 CYS A N 1
ATOM 2469 C CA . CYS A 1 310 ? -26.703 12.375 1.872 1.00 84.56 310 CYS A CA 1
ATOM 2470 C C . CYS A 1 310 ? -27.212 11.817 0.537 1.00 84.56 310 CYS A C 1
ATOM 2472 O O . CYS A 1 310 ? -28.371 12.040 0.194 1.00 84.56 310 CYS A O 1
ATOM 2474 N N . ASP A 1 311 ? -26.376 11.087 -0.202 1.00 82.94 311 ASP A N 1
ATOM 2475 C CA . ASP A 1 311 ? -26.665 10.667 -1.579 1.00 82.94 311 ASP A CA 1
ATOM 2476 C C . ASP A 1 311 ? -27.816 9.652 -1.673 1.00 82.94 311 ASP A C 1
ATOM 2478 O O . ASP A 1 311 ? -28.555 9.631 -2.658 1.00 82.94 311 ASP A O 1
ATOM 2482 N N . SER A 1 312 ? -27.997 8.844 -0.624 1.00 84.06 312 SER A N 1
ATOM 2483 C CA . SER A 1 312 ? -28.977 7.752 -0.560 1.00 84.06 312 SER A CA 1
ATOM 2484 C C . SER A 1 312 ? -30.274 8.116 0.175 1.00 84.06 312 SER A C 1
ATOM 2486 O O . SER A 1 312 ? -31.203 7.302 0.196 1.00 84.06 312 SER A O 1
ATOM 2488 N N . LEU A 1 313 ? -30.364 9.319 0.760 1.00 85.19 313 LEU A N 1
ATOM 2489 C CA . LEU A 1 313 ? -31.510 9.762 1.561 1.00 85.19 313 LEU A CA 1
ATOM 2490 C C . LEU A 1 313 ? -32.739 10.017 0.687 1.00 85.19 313 LEU A C 1
ATOM 2492 O O . LEU A 1 313 ? -32.747 10.886 -0.183 1.00 85.19 313 LEU A O 1
ATOM 2496 N N . SER A 1 314 ? -33.833 9.318 0.988 1.00 84.25 314 SER A N 1
ATOM 2497 C CA . SER A 1 314 ? -35.117 9.534 0.308 1.00 84.25 314 SER A CA 1
ATOM 2498 C C . SER A 1 314 ? -35.838 10.810 0.763 1.00 84.25 314 SER A C 1
ATOM 2500 O O . SER A 1 314 ? -36.588 11.414 -0.005 1.00 84.25 314 SER A O 1
ATOM 2502 N N . SER A 1 315 ? -35.612 11.240 2.007 1.00 78.62 315 SER A N 1
ATOM 2503 C CA . SER A 1 315 ? -36.188 12.456 2.581 1.00 78.62 315 SER A CA 1
ATOM 2504 C C . SER A 1 315 ? -35.345 12.966 3.745 1.00 78.62 315 SER A C 1
ATOM 2506 O O . SER A 1 315 ? -34.909 12.175 4.580 1.00 78.62 315 SER A O 1
ATOM 2508 N N . VAL A 1 316 ? -35.190 14.286 3.846 1.00 70.44 316 VAL A N 1
ATOM 2509 C CA . VAL A 1 316 ? -34.597 14.940 5.020 1.00 70.44 316 VAL A CA 1
ATOM 2510 C C . VAL A 1 316 ? -35.676 15.072 6.110 1.00 70.44 316 VAL A C 1
ATOM 2512 O O . VAL A 1 316 ? -36.780 15.522 5.786 1.00 70.44 316 VAL A O 1
ATOM 2515 N N . PRO A 1 317 ? -35.407 14.700 7.377 1.00 68.12 317 PRO A N 1
ATOM 2516 C CA . PRO A 1 317 ? -36.351 14.879 8.480 1.00 68.12 317 PRO A CA 1
ATOM 2517 C C . PRO A 1 317 ? -36.845 16.331 8.567 1.00 68.12 317 PRO A C 1
ATOM 2519 O O . PRO A 1 317 ? -36.054 17.263 8.670 1.00 68.12 317 PRO A O 1
ATOM 2522 N N . ILE A 1 318 ? -38.165 16.536 8.508 1.00 55.53 318 ILE A N 1
ATOM 2523 C CA . ILE A 1 318 ? -38.775 17.871 8.332 1.00 55.53 318 ILE A CA 1
ATOM 2524 C C . ILE A 1 318 ? -38.741 18.719 9.626 1.00 55.53 318 ILE A C 1
ATOM 2526 O O . ILE A 1 318 ? -38.941 19.926 9.564 1.00 55.53 318 ILE A O 1
ATOM 2530 N N . ASN A 1 319 ? -38.403 18.128 10.779 1.00 53.91 319 ASN A N 1
ATOM 2531 C CA . ASN A 1 319 ? -38.403 18.790 12.090 1.00 53.91 319 ASN A CA 1
ATOM 2532 C C . ASN A 1 319 ? -37.092 18.558 12.858 1.00 53.91 319 ASN A C 1
ATOM 2534 O O . ASN A 1 319 ? -37.092 17.955 13.931 1.00 53.91 319 ASN A O 1
ATOM 2538 N N . LEU A 1 320 ? -35.967 19.046 12.334 1.00 57.72 320 LEU A N 1
ATOM 2539 C CA . LEU A 1 320 ? -34.738 19.157 13.128 1.00 57.72 320 LEU A CA 1
ATOM 2540 C C . LEU A 1 320 ? -34.852 20.364 14.057 1.00 57.72 320 LEU A C 1
ATOM 2542 O O . LEU A 1 320 ? -34.231 21.399 13.845 1.00 57.72 320 LEU A O 1
ATOM 2546 N N . GLU A 1 321 ? -35.701 20.259 15.074 1.00 55.22 321 GLU A N 1
ATOM 2547 C CA . GLU A 1 321 ? -35.676 21.221 16.183 1.00 55.22 321 GLU A CA 1
ATOM 2548 C C . GLU A 1 321 ? -34.386 21.072 17.021 1.00 55.22 321 GLU A C 1
ATOM 2550 O O . GLU A 1 321 ? -34.051 21.972 17.790 1.00 55.22 321 GLU A O 1
ATOM 2555 N N . HIS A 1 322 ? -33.647 19.968 16.830 1.00 57.56 322 HIS A N 1
ATOM 2556 C CA . HIS A 1 322 ? -32.490 19.557 17.617 1.00 57.56 322 HIS A CA 1
ATOM 2557 C C . HIS A 1 322 ? -31.362 19.049 16.686 1.00 57.56 322 HIS A C 1
ATOM 2559 O O . HIS A 1 322 ? -31.575 18.100 15.929 1.00 57.56 322 HIS A O 1
ATOM 2565 N N . GLY A 1 323 ? -30.184 19.686 16.726 1.00 65.25 323 GLY A N 1
ATOM 2566 C CA . GLY A 1 323 ? -28.957 19.256 16.040 1.00 65.25 323 GLY A CA 1
ATOM 2567 C C . GLY A 1 323 ? -28.717 19.853 14.641 1.00 65.25 323 GLY A C 1
ATOM 2568 O O . GLY A 1 323 ? -29.638 20.251 13.926 1.00 65.25 323 GLY A O 1
ATOM 2569 N N . HIS A 1 324 ? -27.447 19.908 14.235 1.00 78.62 324 HIS A N 1
ATOM 2570 C CA . HIS A 1 324 ? -26.966 20.320 12.918 1.00 78.62 324 HIS A CA 1
ATOM 2571 C C . HIS A 1 324 ? -26.596 19.096 12.078 1.00 78.62 324 HIS A C 1
ATOM 2573 O O . HIS A 1 324 ? -25.674 18.366 12.416 1.00 78.62 324 HIS A O 1
ATOM 2579 N N . MET A 1 325 ? -27.267 18.875 10.947 1.00 82.56 325 MET A N 1
ATOM 2580 C CA . MET A 1 325 ? -26.865 17.822 10.009 1.00 82.56 325 MET A CA 1
ATOM 2581 C C . MET A 1 325 ? -25.933 18.368 8.934 1.00 82.56 325 MET A C 1
ATOM 2583 O O . MET A 1 325 ? -26.255 19.355 8.267 1.00 82.56 325 MET A O 1
ATOM 2587 N N . ILE A 1 326 ? -24.807 17.690 8.734 1.00 85.31 326 ILE A N 1
ATOM 2588 C CA . ILE A 1 326 ? -23.805 18.018 7.726 1.00 85.31 326 ILE A CA 1
ATOM 2589 C C . ILE A 1 326 ? -23.647 16.826 6.784 1.00 85.31 326 ILE A C 1
ATOM 2591 O O . ILE A 1 326 ? -23.276 15.724 7.188 1.00 85.31 326 ILE A O 1
ATOM 2595 N N . CYS A 1 327 ? -23.917 17.064 5.502 1.00 85.62 327 CYS A N 1
ATOM 2596 C CA . CYS A 1 327 ? -23.664 16.083 4.457 1.00 85.62 327 CYS A CA 1
ATOM 2597 C C . CYS A 1 327 ? -22.159 15.962 4.214 1.00 85.62 327 CYS A C 1
ATOM 2599 O O . CYS A 1 327 ? -21.527 16.919 3.755 1.00 85.62 327 CYS A O 1
ATOM 2601 N N . VAL A 1 328 ? -21.603 14.787 4.490 1.00 86.25 328 VAL A N 1
ATOM 2602 C CA . VAL A 1 328 ? -20.206 14.469 4.196 1.00 86.25 328 VAL A CA 1
ATOM 2603 C C . VAL A 1 328 ? -20.079 14.156 2.717 1.00 86.25 328 VAL A C 1
ATOM 2605 O O . VAL A 1 328 ? -20.851 13.379 2.158 1.00 86.25 328 VAL A O 1
ATOM 2608 N N . ASN A 1 329 ? -19.103 14.786 2.080 1.00 79.94 329 ASN A N 1
ATOM 2609 C CA . ASN A 1 329 ? -18.738 14.523 0.699 1.00 79.94 329 ASN A CA 1
ATOM 2610 C C . ASN A 1 329 ? -17.221 14.694 0.549 1.00 79.94 329 ASN A C 1
ATOM 2612 O O . ASN A 1 329 ? -16.583 15.262 1.439 1.00 79.94 329 ASN A O 1
ATOM 2616 N N . PRO A 1 330 ? -16.623 14.285 -0.579 1.00 74.62 330 PRO A N 1
ATOM 2617 C CA . PRO A 1 330 ? -15.178 14.400 -0.752 1.00 74.62 330 PRO A CA 1
ATOM 2618 C C . PRO A 1 330 ? -14.596 15.821 -0.639 1.00 74.62 330 PRO A C 1
ATOM 2620 O O . PRO A 1 330 ? -13.397 15.973 -0.444 1.00 74.62 330 PRO A O 1
ATOM 2623 N N . SER A 1 331 ? -15.415 16.871 -0.768 1.00 72.31 331 SER A N 1
ATOM 2624 C CA . SER A 1 331 ? -15.009 18.276 -0.587 1.00 72.31 331 SER A CA 1
ATOM 2625 C C . SER A 1 331 ? -15.186 18.794 0.847 1.00 72.31 331 SER A C 1
ATOM 2627 O O . SER A 1 331 ? -14.699 19.879 1.165 1.00 72.31 331 SER A O 1
ATOM 2629 N N . HIS A 1 332 ? -15.893 18.063 1.709 1.00 81.62 332 HIS A N 1
ATOM 2630 C CA . HIS A 1 332 ? -16.129 18.427 3.100 1.00 81.62 332 HIS A CA 1
ATOM 2631 C C . HIS A 1 332 ? -16.014 17.193 3.995 1.00 81.62 332 HIS A C 1
ATOM 2633 O O . HIS A 1 332 ? -16.976 16.451 4.200 1.00 81.62 332 HIS A O 1
ATOM 2639 N N . LEU A 1 333 ? -14.800 16.994 4.503 1.00 83.88 333 LEU A N 1
ATOM 2640 C CA . LEU A 1 333 ? -14.414 15.847 5.313 1.00 83.88 333 LEU A CA 1
ATOM 2641 C C . LEU A 1 333 ? -14.442 16.245 6.795 1.00 83.88 333 LEU A C 1
ATOM 2643 O O . LEU A 1 333 ? -13.703 17.160 7.179 1.00 83.88 333 LEU A O 1
ATOM 2647 N N . PRO A 1 334 ? -15.285 15.611 7.626 1.00 85.25 334 PRO A N 1
ATOM 2648 C CA . PRO A 1 334 ? -15.303 15.880 9.055 1.00 85.25 334 PRO A CA 1
ATOM 2649 C C . PRO A 1 334 ? -14.041 15.330 9.716 1.00 85.25 334 PRO A C 1
ATOM 2651 O O . PRO A 1 334 ? -13.510 14.300 9.306 1.00 85.25 334 PRO A O 1
ATOM 2654 N N . SER A 1 335 ? -13.553 16.016 10.745 1.00 83.62 335 SER A N 1
ATOM 2655 C CA . SER A 1 335 ? -12.505 15.472 11.604 1.00 83.62 335 SER A CA 1
ATOM 2656 C C . SER A 1 335 ? -13.109 14.690 12.762 1.00 83.62 335 SER A C 1
ATOM 2658 O O . SER A 1 335 ? -14.110 15.109 13.330 1.00 83.62 335 SER A O 1
ATOM 2660 N N . VAL A 1 336 ? -12.450 13.605 13.139 1.00 80.50 336 VAL A N 1
ATOM 2661 C CA . VAL A 1 336 ? -12.722 12.791 14.318 1.00 80.50 336 VAL A CA 1
ATOM 2662 C C . VAL A 1 336 ? -11.773 13.231 15.435 1.00 80.50 336 VAL A C 1
ATOM 2664 O O . VAL A 1 336 ? -10.552 13.163 15.273 1.00 80.50 336 VAL A O 1
ATOM 2667 N N . SER A 1 337 ? -12.323 13.720 16.548 1.00 75.94 337 SER A N 1
ATOM 2668 C CA . SER A 1 337 ? -11.548 14.140 17.724 1.00 75.94 337 SER A CA 1
ATOM 2669 C C . SER A 1 337 ? -11.403 12.995 18.725 1.00 75.94 337 SER A C 1
ATOM 2671 O O . SER A 1 337 ? -12.387 12.438 19.203 1.00 75.94 337 SER A O 1
ATOM 2673 N N . MET A 1 338 ? -10.168 12.673 19.089 1.00 72.19 338 MET A N 1
ATOM 2674 C CA . MET A 1 338 ? -9.817 11.595 20.009 1.00 72.19 338 MET A CA 1
ATOM 2675 C C . MET A 1 338 ? -9.211 12.183 21.280 1.00 72.19 338 MET A C 1
ATOM 2677 O O . MET A 1 338 ? -8.269 12.979 21.212 1.00 72.19 338 MET A O 1
ATOM 2681 N N . HIS A 1 339 ? -9.698 11.761 22.444 1.00 67.19 339 HIS A N 1
ATOM 2682 C CA . HIS A 1 339 ? -9.164 12.191 23.732 1.00 67.19 339 HIS A CA 1
ATOM 2683 C C . HIS A 1 339 ? -8.303 11.081 24.348 1.00 67.19 339 HIS A C 1
ATOM 2685 O O . HIS A 1 339 ? -8.760 9.978 24.593 1.00 67.19 339 HIS A O 1
ATOM 2691 N N . GLY A 1 340 ? -7.024 11.361 24.600 1.00 59.00 340 GLY A N 1
ATOM 2692 C CA . GLY A 1 340 ? -6.178 10.570 25.500 1.00 59.00 340 GLY A CA 1
ATOM 2693 C C . GLY A 1 340 ? -5.661 9.214 25.001 1.00 59.00 340 GLY A C 1
ATOM 2694 O O . GLY A 1 340 ? -4.975 8.536 25.769 1.00 59.00 340 GLY A O 1
ATOM 2695 N N . HIS A 1 341 ? -5.919 8.808 23.751 1.00 63.47 341 HIS A N 1
ATOM 2696 C CA . HIS A 1 341 ? -5.622 7.441 23.296 1.00 63.47 341 HIS A CA 1
ATOM 2697 C C . HIS A 1 341 ? -4.900 7.356 21.932 1.00 63.47 341 HIS A C 1
ATOM 2699 O O . HIS A 1 341 ? -5.554 7.246 20.896 1.00 63.47 341 HIS A O 1
ATOM 2705 N N . PRO A 1 342 ? -3.549 7.339 21.910 1.00 64.94 342 PRO A N 1
ATOM 2706 C CA . PRO A 1 342 ? -2.767 7.275 20.667 1.00 64.94 342 PRO A CA 1
ATOM 2707 C C . PRO A 1 342 ? -2.960 5.971 19.872 1.00 64.94 342 PRO A C 1
ATOM 2709 O O . PRO A 1 342 ? -2.858 5.987 18.651 1.00 64.94 342 PRO A O 1
ATOM 2712 N N . GLU A 1 343 ? -3.311 4.862 20.532 1.00 65.06 343 GLU A N 1
ATOM 2713 C CA . GLU A 1 343 ? -3.533 3.561 19.872 1.00 65.06 343 GLU A CA 1
ATOM 2714 C C . GLU A 1 343 ? -4.705 3.599 18.871 1.00 65.06 343 GLU A C 1
ATOM 2716 O O . GLU A 1 343 ? -4.692 2.900 17.860 1.00 65.06 343 GLU A O 1
ATOM 2721 N N . VAL A 1 344 ? -5.712 4.447 19.116 1.00 66.62 344 VAL A N 1
ATOM 2722 C CA . VAL A 1 344 ? -6.871 4.584 18.220 1.00 66.62 344 VAL A CA 1
ATOM 2723 C C . VAL A 1 344 ? -6.515 5.433 16.994 1.00 66.62 344 VAL A C 1
ATOM 2725 O O . VAL A 1 344 ? -7.000 5.167 15.898 1.00 66.62 344 VAL A O 1
ATOM 2728 N N . ALA A 1 345 ? -5.599 6.396 17.140 1.00 72.75 345 ALA A N 1
ATOM 2729 C CA . ALA A 1 345 ? -5.069 7.151 16.007 1.00 72.75 345 ALA A CA 1
ATOM 2730 C C . ALA A 1 345 ? -4.275 6.240 15.059 1.00 72.75 345 ALA A C 1
ATOM 2732 O O . ALA A 1 345 ? -4.482 6.290 13.851 1.00 72.75 345 ALA A O 1
ATOM 2733 N N . GLU A 1 346 ? -3.434 5.343 15.589 1.00 70.62 346 GLU A N 1
ATOM 2734 C CA . GLU A 1 346 ? -2.734 4.338 14.771 1.00 70.62 346 GLU A CA 1
ATOM 2735 C C . GLU A 1 346 ? -3.697 3.457 13.970 1.00 70.62 346 GLU A C 1
ATOM 2737 O O . GLU A 1 346 ? -3.397 3.056 12.842 1.00 70.62 346 GLU A O 1
ATOM 2742 N N . ARG A 1 347 ? -4.865 3.165 14.546 1.00 71.12 347 ARG A N 1
ATOM 2743 C CA . ARG A 1 347 ? -5.914 2.415 13.869 1.00 71.12 347 ARG A CA 1
ATOM 2744 C C . ARG A 1 347 ? -6.600 3.216 12.782 1.00 71.12 347 ARG A C 1
ATOM 2746 O O . ARG A 1 347 ? -6.667 2.725 11.663 1.00 71.12 347 ARG A O 1
ATOM 2753 N N . LEU A 1 348 ? -7.081 4.418 13.089 1.00 75.19 348 LEU A N 1
ATOM 2754 C CA . LEU A 1 348 ? -7.709 5.265 12.080 1.00 75.19 348 LEU A CA 1
ATOM 2755 C C . LEU A 1 348 ? -6.740 5.532 10.921 1.00 75.19 348 LEU A C 1
ATOM 2757 O O . LEU A 1 348 ? -7.158 5.533 9.770 1.00 75.19 348 LEU A O 1
ATOM 2761 N N . ILE A 1 349 ? -5.431 5.639 11.183 1.00 75.94 349 ILE A N 1
ATOM 2762 C CA . ILE A 1 349 ? -4.413 5.709 10.124 1.00 75.94 349 ILE A CA 1
ATOM 2763 C C . ILE A 1 349 ? -4.483 4.507 9.177 1.00 75.94 349 ILE A C 1
ATOM 2765 O O . ILE A 1 349 ? -4.430 4.667 7.956 1.00 75.94 349 ILE A O 1
ATOM 2769 N N . ARG A 1 350 ? -4.641 3.299 9.721 1.00 72.06 350 ARG A N 1
ATOM 2770 C CA . ARG A 1 350 ? -4.807 2.084 8.916 1.00 72.06 350 ARG A CA 1
ATOM 2771 C C . ARG A 1 350 ? -6.169 1.958 8.251 1.00 72.06 350 ARG A C 1
ATOM 2773 O O . ARG A 1 350 ? -6.210 1.246 7.257 1.00 72.06 350 ARG A O 1
ATOM 2780 N N . GLU A 1 351 ? -7.169 2.702 8.726 1.00 73.00 351 GLU A N 1
ATOM 2781 C CA . GLU A 1 351 ? -8.483 2.929 8.098 1.00 73.00 351 GLU A CA 1
ATOM 2782 C C . GLU A 1 351 ? -8.517 4.134 7.159 1.00 73.00 351 GLU A C 1
ATOM 2784 O O . GLU A 1 351 ? -9.570 4.594 6.734 1.00 73.00 351 GLU A O 1
ATOM 2789 N N . GLY A 1 352 ? -7.351 4.654 6.778 1.00 79.75 352 GLY A N 1
ATOM 2790 C CA . GLY A 1 352 ? -7.279 5.677 5.746 1.00 79.75 352 GLY A CA 1
ATOM 2791 C C . GLY A 1 352 ? -7.605 7.053 6.276 1.00 79.75 352 GLY A C 1
ATOM 2792 O O . GLY A 1 352 ? -8.190 7.869 5.569 1.00 79.75 352 GLY A O 1
ATOM 2793 N N . PHE A 1 353 ? -7.198 7.321 7.511 1.00 82.81 353 PHE A N 1
ATOM 2794 C CA . PHE A 1 353 ? -7.205 8.648 8.091 1.00 82.81 353 PHE A CA 1
ATOM 2795 C C . PHE A 1 353 ? -5.783 9.198 8.200 1.00 82.81 353 PHE A C 1
ATOM 2797 O O . PHE A 1 353 ? -4.804 8.498 8.430 1.00 82.81 353 PHE A O 1
ATOM 2804 N N . GLU A 1 354 ? -5.666 10.507 8.089 1.00 85.94 354 GLU A N 1
ATOM 2805 C CA . GLU A 1 354 ? -4.498 11.251 8.524 1.00 85.94 354 GLU A CA 1
ATOM 2806 C C . GLU A 1 354 ? -4.764 11.761 9.941 1.00 85.94 354 GLU A C 1
ATOM 2808 O O . GLU A 1 354 ? -5.685 12.551 10.160 1.00 85.94 354 GLU A O 1
ATOM 2813 N N . CYS A 1 355 ? -3.977 11.298 10.910 1.00 82.44 355 CYS A N 1
ATOM 2814 C CA . CYS A 1 355 ? -4.119 11.681 12.309 1.00 82.44 355 CYS A CA 1
ATOM 2815 C C . CYS A 1 355 ? -2.958 12.558 12.765 1.00 82.44 355 CYS A C 1
ATOM 2817 O O . CYS A 1 355 ? -1.797 12.199 12.601 1.00 82.44 355 CYS A O 1
ATOM 2819 N N . HIS A 1 356 ? -3.284 13.681 13.401 1.00 83.38 356 HIS A N 1
ATOM 2820 C CA . HIS A 1 356 ? -2.327 14.564 14.062 1.00 83.38 356 HIS A CA 1
ATOM 2821 C C . HIS A 1 356 ? -2.539 14.492 15.573 1.00 83.38 356 HIS A C 1
ATOM 2823 O O . HIS A 1 356 ? -3.610 14.860 16.062 1.00 83.38 356 HIS A O 1
ATOM 2829 N N . VAL A 1 357 ? -1.547 13.997 16.318 1.00 74.25 357 VAL A N 1
ATOM 2830 C CA . VAL A 1 357 ? -1.636 13.818 17.776 1.00 74.25 357 VAL A CA 1
ATOM 2831 C C . VAL A 1 357 ? -0.769 14.857 18.484 1.00 74.25 357 VAL A C 1
ATOM 2833 O O . VAL A 1 357 ? 0.457 14.767 18.482 1.00 74.25 357 VAL A O 1
ATOM 2836 N N . GLU A 1 358 ? -1.403 15.828 19.144 1.00 70.06 358 GLU A N 1
ATOM 2837 C CA . GLU A 1 358 ? -0.731 16.823 19.986 1.00 70.06 358 GLU A CA 1
ATOM 2838 C C . GLU A 1 358 ? -1.223 16.716 21.433 1.00 70.06 358 GLU A C 1
ATOM 2840 O O . GLU A 1 358 ? -2.411 16.837 21.711 1.00 70.06 358 GLU A O 1
ATOM 2845 N N . HIS A 1 359 ? -0.300 16.524 22.383 1.00 61.22 359 HIS A N 1
ATOM 2846 C CA . HIS A 1 359 ? -0.547 16.691 23.825 1.00 61.22 359 HIS A CA 1
ATOM 2847 C C . HIS A 1 359 ? -1.873 16.087 24.352 1.00 61.22 359 HIS A C 1
ATOM 2849 O O . HIS A 1 359 ? -2.611 16.764 25.063 1.00 61.22 359 HIS A O 1
ATOM 2855 N N . LEU A 1 360 ? -2.134 14.803 24.056 1.00 57.66 360 LEU A N 1
ATOM 2856 C CA . LEU A 1 360 ? -3.316 14.019 24.481 1.00 57.66 360 LEU A CA 1
ATOM 2857 C C . LEU A 1 360 ? -4.624 14.304 23.723 1.00 57.66 360 LEU A C 1
ATOM 2859 O O . LEU A 1 360 ? -5.640 13.702 24.061 1.00 57.66 360 LEU A O 1
ATOM 2863 N N . VAL A 1 361 ? -4.622 15.148 22.691 1.00 60.31 361 VAL A N 1
ATOM 2864 C CA . VAL A 1 361 ? -5.752 15.288 21.760 1.00 60.31 361 VAL A CA 1
ATOM 2865 C C . VAL A 1 361 ? -5.282 14.882 20.366 1.00 60.31 361 VAL A C 1
ATOM 2867 O O . VAL A 1 361 ? -4.345 15.461 19.815 1.00 60.31 361 VAL A O 1
ATOM 2870 N N . GLY A 1 362 ? -5.900 13.841 19.816 1.00 73.44 362 GLY A N 1
ATOM 2871 C CA . GLY A 1 362 ? -5.686 13.396 18.443 1.00 73.44 362 GLY A CA 1
ATOM 2872 C C . GLY A 1 362 ? -6.794 13.927 17.549 1.00 73.44 362 GLY A C 1
ATOM 2873 O O . GLY A 1 362 ? -7.961 13.797 17.893 1.00 73.44 362 GLY A O 1
ATOM 2874 N N . ILE A 1 363 ? -6.458 14.522 16.409 1.00 81.56 363 ILE A N 1
ATOM 2875 C CA . ILE A 1 363 ? -7.445 14.876 15.384 1.00 81.56 363 ILE A CA 1
ATOM 2876 C C . ILE A 1 363 ? -7.154 14.025 14.158 1.00 81.56 363 ILE A C 1
ATOM 2878 O O . ILE A 1 363 ? -6.100 14.170 13.544 1.00 81.56 363 ILE A O 1
ATOM 2882 N N . CYS A 1 364 ? -8.099 13.167 13.796 1.00 81.62 364 CYS A N 1
ATOM 2883 C CA . CYS A 1 364 ? -8.024 12.317 12.617 1.00 81.62 364 CYS A CA 1
ATOM 2884 C C . CYS A 1 364 ? -8.944 12.845 11.523 1.00 81.62 364 CYS A C 1
ATOM 2886 O O . CYS A 1 364 ? -10.087 13.209 11.782 1.00 81.62 364 CYS A O 1
ATOM 2888 N N . ARG A 1 365 ? -8.461 12.902 10.285 1.00 86.31 365 ARG A N 1
ATOM 2889 C CA . ARG A 1 365 ? -9.252 13.290 9.114 1.00 86.31 365 ARG A CA 1
ATOM 2890 C C . ARG A 1 365 ? -9.244 12.157 8.099 1.00 86.31 365 ARG A C 1
ATOM 2892 O O . ARG A 1 365 ? -8.161 11.676 7.789 1.00 86.31 365 ARG A O 1
ATOM 2899 N N . PRO A 1 366 ? -10.402 11.740 7.568 1.00 86.25 366 PRO A N 1
ATOM 2900 C CA . PRO A 1 366 ? -10.437 10.707 6.544 1.00 86.25 366 PRO A CA 1
ATOM 2901 C C . PRO A 1 366 ? -9.734 11.213 5.282 1.00 86.25 366 PRO A C 1
ATOM 2903 O O . PRO A 1 366 ? -9.835 12.395 4.941 1.00 86.25 366 PRO A O 1
ATOM 2906 N N . CYS A 1 367 ? -9.046 10.325 4.571 1.00 87.25 367 CYS A N 1
ATOM 2907 C CA . CYS A 1 367 ? -8.481 10.643 3.269 1.00 87.25 367 CYS A CA 1
ATOM 2908 C C . CYS A 1 367 ? -9.601 10.974 2.282 1.00 87.25 367 CYS A C 1
ATOM 2910 O O . CYS A 1 367 ? -10.619 10.287 2.217 1.00 87.25 367 CYS A O 1
ATOM 2912 N N . GLY A 1 368 ? -9.438 12.082 1.564 1.00 87.81 368 GLY A N 1
ATOM 2913 C CA . GLY A 1 368 ? -10.418 12.567 0.599 1.00 87.81 368 GLY A CA 1
ATOM 2914 C C . GLY A 1 368 ? -10.337 11.859 -0.748 1.00 87.81 368 GLY A C 1
ATOM 2915 O O . GLY A 1 368 ? -9.436 11.067 -1.006 1.00 87.81 368 GLY A O 1
ATOM 2916 N N . ALA A 1 369 ? -11.244 12.219 -1.657 1.00 89.12 369 ALA A N 1
ATOM 2917 C CA . ALA A 1 369 ? -11.149 11.746 -3.033 1.00 89.12 369 ALA A CA 1
ATOM 2918 C C . ALA A 1 369 ? -9.813 12.159 -3.669 1.00 89.12 369 ALA A C 1
ATOM 2920 O O . ALA A 1 369 ? -9.293 13.254 -3.445 1.00 89.12 369 ALA A O 1
ATOM 2921 N N . GLY A 1 370 ? -9.275 11.268 -4.491 1.00 89.06 370 GLY A N 1
ATOM 2922 C CA . GLY A 1 370 ? -7.959 11.386 -5.097 1.00 89.06 370 GLY A CA 1
ATOM 2923 C C . GLY A 1 370 ? -6.825 10.930 -4.191 1.00 89.06 370 GLY A C 1
ATOM 2924 O O . GLY A 1 370 ? -5.706 10.824 -4.691 1.00 89.06 370 GLY A O 1
ATOM 2925 N N . THR A 1 371 ? -7.090 10.619 -2.916 1.00 88.44 371 THR A N 1
ATOM 2926 C CA . THR A 1 371 ? -6.093 10.095 -1.981 1.00 88.44 371 THR A CA 1
ATOM 2927 C C . THR A 1 371 ? -6.532 8.796 -1.300 1.00 88.44 371 THR A C 1
ATOM 2929 O O . THR A 1 371 ? -7.690 8.393 -1.367 1.00 88.44 371 THR A O 1
ATOM 2932 N N . TYR A 1 372 ? -5.580 8.100 -0.680 1.00 84.88 372 TYR A N 1
ATOM 2933 C CA . TYR A 1 372 ? -5.789 6.859 0.062 1.00 84.88 372 TYR A CA 1
ATOM 2934 C C . TYR A 1 372 ? -4.827 6.753 1.257 1.00 84.88 372 TYR A C 1
ATOM 2936 O O . TYR A 1 372 ? -3.784 7.408 1.281 1.00 84.88 372 TYR A O 1
ATOM 2944 N N . GLY A 1 373 ? -5.145 5.908 2.240 1.00 78.62 373 GLY A N 1
ATOM 2945 C CA . GLY A 1 373 ? -4.276 5.630 3.392 1.00 78.62 373 GLY A CA 1
ATOM 2946 C C . GLY A 1 373 ? -3.206 4.569 3.133 1.00 78.62 373 GLY A C 1
ATOM 2947 O O . GLY A 1 373 ? -3.479 3.545 2.504 1.00 78.62 373 GLY A O 1
ATOM 2948 N N . GLY A 1 374 ? -1.988 4.785 3.641 1.00 67.75 374 GLY A N 1
ATOM 2949 C CA . GLY A 1 374 ? -0.857 3.854 3.508 1.00 67.75 374 GLY A CA 1
ATOM 2950 C C . GLY A 1 374 ? -0.553 3.041 4.775 1.00 67.75 374 GLY A C 1
ATOM 2951 O O . GLY A 1 374 ? -0.746 3.507 5.896 1.00 67.75 374 GLY A O 1
ATOM 2952 N N . LYS A 1 375 ? 0.000 1.826 4.618 1.00 57.94 375 LYS A N 1
ATOM 2953 C CA . LYS A 1 375 ? 0.510 1.024 5.746 1.00 57.94 375 LYS A CA 1
ATOM 2954 C C . LYS A 1 375 ? 1.746 1.681 6.373 1.00 57.94 375 LYS A C 1
ATOM 2956 O O . LYS A 1 375 ? 2.841 1.593 5.823 1.00 57.94 375 LYS A O 1
ATOM 2961 N N . GLY A 1 376 ? 1.582 2.254 7.565 1.00 56.12 376 GLY A N 1
ATOM 2962 C CA . GLY A 1 376 ? 2.696 2.643 8.443 1.00 56.12 376 GLY A CA 1
ATOM 2963 C C . GLY A 1 376 ? 3.264 4.047 8.230 1.00 56.12 376 GLY A C 1
ATOM 2964 O O . GLY A 1 376 ? 4.346 4.341 8.730 1.00 56.12 376 GLY A O 1
ATOM 2965 N N . SER A 1 377 ? 2.558 4.914 7.511 1.00 52.84 377 SER A N 1
ATOM 2966 C CA . SER A 1 377 ? 2.949 6.309 7.294 1.00 52.84 377 SER A CA 1
ATOM 2967 C C . SER A 1 377 ? 1.792 7.229 7.651 1.00 52.84 377 SER A C 1
ATOM 2969 O O . SER A 1 377 ? 0.688 7.040 7.148 1.00 52.84 377 SER A O 1
ATOM 2971 N N . GLU A 1 378 ? 2.060 8.215 8.503 1.00 62.44 378 GLU A N 1
ATOM 2972 C CA . GLU A 1 378 ? 1.140 9.307 8.817 1.00 62.44 378 GLU A CA 1
ATOM 2973 C C . GLU A 1 378 ? 0.779 10.043 7.517 1.00 62.44 378 GLU A C 1
ATOM 2975 O O . GLU A 1 378 ? 1.633 10.698 6.918 1.00 62.44 378 GLU A O 1
ATOM 2980 N N . GLY A 1 379 ? -0.464 9.900 7.049 1.00 73.25 379 GLY A N 1
ATOM 2981 C CA . GLY A 1 379 ? -1.005 10.752 5.993 1.00 73.25 379 GLY A CA 1
ATOM 2982 C C . GLY A 1 379 ? -1.684 10.048 4.825 1.00 73.25 379 GLY A C 1
ATOM 2983 O O . GLY A 1 379 ? -1.676 8.825 4.676 1.00 73.25 379 GLY A O 1
ATOM 2984 N N . CYS A 1 380 ? -2.278 10.887 3.981 1.00 85.69 380 CYS A N 1
ATOM 2985 C CA . CYS A 1 380 ? -2.996 10.496 2.778 1.00 85.69 380 CYS A CA 1
ATOM 2986 C C . CYS A 1 380 ? -2.104 10.607 1.536 1.00 85.69 380 CYS A C 1
ATOM 2988 O O . CYS A 1 380 ? -1.501 11.650 1.280 1.00 85.69 380 CYS A O 1
ATOM 2990 N N . PHE A 1 381 ? -2.057 9.547 0.732 1.00 85.50 381 PHE A N 1
ATOM 2991 C CA . PHE A 1 381 ? -1.281 9.463 -0.506 1.00 85.50 381 PHE A CA 1
ATOM 2992 C C . PHE A 1 381 ? -2.160 9.725 -1.712 1.00 85.50 381 PHE A C 1
ATOM 2994 O O . PHE A 1 381 ? -3.230 9.141 -1.823 1.00 85.50 381 PHE A O 1
ATOM 3001 N N . GLU A 1 382 ? -1.710 10.567 -2.638 1.00 88.69 382 GLU A N 1
ATOM 3002 C CA . GLU A 1 382 ? -2.415 10.766 -3.904 1.00 88.69 382 GLU A CA 1
ATOM 3003 C C . GLU A 1 382 ? -2.400 9.491 -4.752 1.00 88.69 382 GLU A C 1
ATOM 3005 O O . GLU A 1 382 ? -1.384 8.803 -4.848 1.00 88.69 382 GLU A O 1
ATOM 3010 N N . CYS A 1 383 ? -3.515 9.202 -5.427 1.00 88.75 383 CYS A N 1
ATOM 3011 C CA . CYS A 1 383 ? -3.547 8.146 -6.427 1.00 88.75 383 CYS A CA 1
ATOM 3012 C C . CYS A 1 383 ? -2.498 8.409 -7.508 1.00 88.75 383 CYS A C 1
ATOM 3014 O O . CYS A 1 383 ? -2.381 9.536 -8.002 1.00 88.75 383 CYS A O 1
ATOM 3016 N N . PRO A 1 384 ? -1.764 7.380 -7.936 1.00 88.19 384 PRO A N 1
ATOM 3017 C CA . PRO A 1 384 ? -0.644 7.586 -8.826 1.00 88.19 384 PRO A CA 1
ATOM 3018 C C . PRO A 1 384 ? -1.096 8.012 -10.225 1.00 88.19 384 PRO A C 1
ATOM 3020 O O . PRO A 1 384 ? -2.193 7.655 -10.673 1.00 88.19 384 PRO A O 1
ATOM 3023 N N . PRO A 1 385 ? -0.264 8.770 -10.959 1.00 89.19 385 PRO A N 1
ATOM 3024 C CA . PRO A 1 385 ? -0.547 9.086 -12.351 1.00 89.19 385 PRO A CA 1
ATOM 3025 C C . PRO A 1 385 ? -0.621 7.802 -13.190 1.00 89.19 385 PRO A C 1
ATOM 3027 O O . PRO A 1 385 ? 0.095 6.831 -12.955 1.00 89.19 385 PRO A O 1
ATOM 3030 N N . GLY A 1 386 ? -1.480 7.806 -14.208 1.00 88.88 386 GLY A N 1
ATOM 3031 C CA . GLY A 1 386 ? -1.786 6.625 -15.010 1.00 88.88 386 GLY A CA 1
ATOM 3032 C C . GLY A 1 386 ? -3.256 6.240 -14.911 1.00 88.88 386 GLY A C 1
ATOM 3033 O O . GLY A 1 386 ? -4.124 7.097 -14.893 1.00 88.88 386 GLY A O 1
ATOM 3034 N N . GLY A 1 387 ? -3.571 4.954 -14.922 1.00 90.38 387 GLY A N 1
ATOM 3035 C CA . GLY A 1 387 ? -4.949 4.466 -15.010 1.00 90.38 387 GLY A CA 1
ATOM 3036 C C . GLY A 1 387 ? -5.726 4.437 -13.694 1.00 90.38 387 GLY A C 1
ATOM 3037 O O . GLY A 1 387 ? -6.486 3.490 -13.527 1.00 90.38 387 GLY A O 1
ATOM 3038 N N . PHE A 1 388 ? -5.535 5.390 -12.775 1.00 91.19 388 PHE A N 1
ATOM 3039 C CA . PHE A 1 388 ? -6.070 5.303 -11.409 1.00 91.19 388 PHE A CA 1
ATOM 3040 C C . PHE A 1 388 ? -6.830 6.552 -10.961 1.00 91.19 388 PHE A C 1
ATOM 3042 O O . PHE A 1 388 ? -6.450 7.673 -11.296 1.00 91.19 388 PHE A O 1
ATOM 3049 N N . TYR A 1 389 ? -7.873 6.344 -10.159 1.00 91.69 389 TYR A N 1
ATOM 3050 C CA . TYR A 1 389 ? -8.611 7.388 -9.449 1.00 91.69 389 TYR A CA 1
ATOM 3051 C C . TYR A 1 389 ? -9.162 6.842 -8.119 1.00 91.69 389 TYR A C 1
ATOM 3053 O O . TYR A 1 389 ? -9.222 5.630 -7.924 1.00 91.69 389 TYR A O 1
ATOM 3061 N N . GLN A 1 390 ? -9.588 7.719 -7.214 1.00 89.69 390 GLN A N 1
ATOM 3062 C CA . GLN A 1 390 ? -10.292 7.358 -5.987 1.00 89.69 390 GLN A CA 1
ATOM 3063 C C . GLN A 1 390 ? -11.406 8.366 -5.712 1.00 89.69 390 GLN A C 1
ATOM 3065 O O . GLN A 1 390 ? -11.134 9.556 -5.611 1.00 89.69 390 GLN A O 1
ATOM 3070 N N . ASP A 1 391 ? -12.647 7.901 -5.624 1.00 85.31 391 ASP A N 1
ATOM 3071 C CA . ASP A 1 391 ? -13.836 8.721 -5.353 1.00 85.31 391 ASP A CA 1
ATOM 3072 C C . ASP A 1 391 ? -14.479 8.436 -3.987 1.00 85.31 391 ASP A C 1
ATOM 3074 O O . ASP A 1 391 ? -15.411 9.138 -3.592 1.00 85.31 391 ASP A O 1
ATOM 3078 N N . GLU A 1 392 ? -13.968 7.446 -3.255 1.00 79.81 392 GLU A N 1
ATOM 3079 C CA . GLU A 1 392 ? -14.359 7.131 -1.882 1.00 79.81 392 GLU A CA 1
ATOM 3080 C C . GLU A 1 392 ? -13.521 7.916 -0.866 1.00 79.81 392 GLU A C 1
ATOM 3082 O O . GLU A 1 392 ? -12.469 8.478 -1.180 1.00 79.81 392 GLU A O 1
ATOM 3087 N N . ILE A 1 393 ? -14.027 7.978 0.364 1.00 81.56 393 ILE A N 1
ATOM 3088 C CA . ILE A 1 393 ? -13.370 8.614 1.508 1.00 81.56 393 ILE A CA 1
ATOM 3089 C C . ILE A 1 393 ? -12.826 7.539 2.445 1.00 81.56 393 ILE A C 1
ATOM 3091 O O . ILE A 1 393 ? -13.440 6.481 2.576 1.00 81.56 393 ILE A O 1
ATOM 3095 N N . ALA A 1 394 ? -11.707 7.828 3.110 1.00 75.75 394 ALA A N 1
ATOM 3096 C CA . ALA A 1 394 ? -11.036 6.897 4.018 1.00 75.75 394 ALA A CA 1
ATOM 3097 C C . ALA A 1 394 ? -10.766 5.521 3.374 1.00 75.75 394 ALA A C 1
ATOM 3099 O O . ALA A 1 394 ? -10.971 4.473 3.974 1.00 75.75 394 ALA A O 1
ATOM 3100 N N . GLN A 1 395 ? -10.317 5.524 2.112 1.00 77.12 395 GLN A N 1
ATOM 3101 C CA . GLN A 1 395 ? -9.991 4.286 1.412 1.00 77.12 395 GLN A CA 1
ATOM 3102 C C . GLN A 1 395 ? -8.622 3.746 1.830 1.00 77.12 395 GLN A C 1
ATOM 3104 O O . GLN A 1 395 ? -7.623 4.473 1.837 1.00 77.12 395 GLN A O 1
ATOM 3109 N N . THR A 1 396 ? -8.562 2.433 2.048 1.00 72.75 396 THR A N 1
ATOM 3110 C CA . THR A 1 396 ? -7.342 1.701 2.404 1.00 72.75 396 THR A CA 1
ATOM 3111 C C . THR A 1 396 ? -7.085 0.514 1.488 1.00 72.75 396 THR A C 1
ATOM 3113 O O . THR A 1 396 ? -7.906 0.135 0.646 1.00 72.75 396 THR A O 1
ATOM 3116 N N . GLU A 1 397 ? -5.861 -0.007 1.572 1.00 65.38 397 GLU A N 1
ATOM 3117 C CA . GLU A 1 397 ? -5.316 -1.056 0.712 1.00 65.38 397 GLU A CA 1
ATOM 3118 C C . GLU A 1 397 ? -6.227 -2.291 0.626 1.00 65.38 397 GLU A C 1
ATOM 3120 O O . GLU A 1 397 ? -6.527 -2.897 1.655 1.00 65.38 397 GLU A O 1
ATOM 3125 N N . PRO A 1 398 ? -6.630 -2.752 -0.575 1.00 56.78 398 PRO A N 1
ATOM 3126 C CA . PRO A 1 398 ? -7.358 -4.004 -0.663 1.00 56.78 398 PRO A CA 1
ATOM 3127 C C . PRO A 1 398 ? -6.420 -5.155 -0.289 1.00 56.78 398 PRO A C 1
ATOM 3129 O O . PRO A 1 398 ? -5.334 -5.304 -0.851 1.00 56.78 398 PRO A O 1
ATOM 3132 N N . SER A 1 399 ? -6.866 -6.032 0.612 1.00 43.44 399 SER A N 1
ATOM 3133 C CA . SER A 1 399 ? -6.095 -7.183 1.109 1.00 43.44 399 SER A CA 1
ATOM 3134 C C . SER A 1 399 ? -5.756 -8.231 0.030 1.00 43.44 399 SER A C 1
ATOM 3136 O O . SER A 1 399 ? -5.155 -9.258 0.340 1.00 43.44 399 SER A O 1
ATOM 3138 N N . ASN A 1 400 ? -6.152 -8.011 -1.232 1.00 46.12 400 ASN A N 1
ATOM 3139 C CA . ASN A 1 400 ? -5.914 -8.920 -2.349 1.00 46.12 400 ASN A CA 1
ATOM 3140 C C . ASN A 1 400 ? -6.101 -8.223 -3.718 1.00 46.12 400 ASN A C 1
ATOM 3142 O O . ASN A 1 400 ? -7.170 -8.334 -4.307 1.00 46.12 400 ASN A O 1
ATOM 3146 N N . VAL A 1 401 ? -5.094 -7.530 -4.274 1.00 44.53 401 VAL A N 1
ATOM 3147 C CA . VAL A 1 401 ? -5.109 -7.130 -5.703 1.00 44.53 401 VAL A CA 1
ATOM 3148 C C . VAL A 1 401 ? -3.695 -7.088 -6.290 1.00 44.53 401 VAL A C 1
ATOM 3150 O O . VAL A 1 401 ? -2.777 -6.497 -5.731 1.00 44.53 401 VAL A O 1
ATOM 3153 N N . SER A 1 402 ? -3.558 -7.672 -7.478 1.00 49.75 402 SER A N 1
ATOM 3154 C CA . SER A 1 402 ? -2.381 -7.860 -8.342 1.00 49.75 402 SER A CA 1
ATOM 3155 C C . SER A 1 402 ? -1.498 -6.636 -8.668 1.00 49.75 402 SER A C 1
ATOM 3157 O O . SER A 1 402 ? -0.563 -6.784 -9.452 1.00 49.75 402 SER A O 1
ATOM 3159 N N . MET A 1 403 ? -1.773 -5.449 -8.113 1.00 60.19 403 MET A N 1
ATOM 3160 C CA . MET A 1 403 ? -1.006 -4.208 -8.332 1.00 60.19 403 MET A CA 1
ATOM 3161 C C . MET A 1 403 ? -0.706 -3.405 -7.050 1.00 60.19 403 MET A C 1
ATOM 3163 O O . MET A 1 403 ? 0.041 -2.438 -7.131 1.00 60.19 403 MET A O 1
ATOM 3167 N N . GLY A 1 404 ? -1.246 -3.788 -5.883 1.00 68.38 404 GLY A N 1
ATOM 3168 C CA . GLY A 1 404 ? -0.859 -3.210 -4.584 1.00 68.38 404 GLY A CA 1
ATOM 3169 C C . GLY A 1 404 ? -1.182 -1.725 -4.348 1.00 68.38 404 GLY A C 1
ATOM 3170 O O . GLY A 1 404 ? -0.571 -1.135 -3.464 1.00 68.38 404 GLY A O 1
ATOM 3171 N N . ILE A 1 405 ? -2.102 -1.111 -5.111 1.00 76.69 405 ILE A N 1
ATOM 3172 C CA . ILE A 1 405 ? -2.469 0.315 -4.978 1.00 76.69 405 ILE A CA 1
ATOM 3173 C C . ILE A 1 405 ? -3.957 0.458 -4.605 1.00 76.69 405 ILE A C 1
ATOM 3175 O O . ILE A 1 405 ? -4.789 -0.128 -5.303 1.00 76.69 405 ILE A O 1
ATOM 3179 N N . PRO A 1 406 ? -4.332 1.256 -3.582 1.00 79.75 406 PRO A N 1
ATOM 3180 C CA . PRO A 1 406 ? -5.713 1.398 -3.094 1.00 79.75 406 PRO A CA 1
ATOM 3181 C C . PRO A 1 406 ? -6.576 2.377 -3.915 1.00 79.75 406 PRO A C 1
ATOM 3183 O O . PRO A 1 406 ? -7.376 3.141 -3.376 1.00 79.75 406 PRO A O 1
ATOM 3186 N N . CYS A 1 407 ? -6.414 2.370 -5.237 1.00 86.94 407 CYS A N 1
ATOM 3187 C CA . CYS A 1 407 ? -7.144 3.240 -6.158 1.00 86.94 407 CYS A CA 1
ATOM 3188 C C . CYS A 1 407 ? -7.925 2.407 -7.174 1.00 86.94 407 CYS A C 1
ATOM 3190 O O . CYS A 1 407 ? -7.463 1.362 -7.642 1.00 86.94 407 CYS A O 1
ATOM 3192 N N . LYS A 1 408 ? -9.104 2.894 -7.554 1.00 88.56 408 LYS A N 1
ATOM 3193 C CA . LYS A 1 408 ? -9.929 2.311 -8.612 1.00 88.56 408 LYS A CA 1
ATOM 3194 C C . LYS A 1 408 ? -9.266 2.518 -9.973 1.00 88.56 408 LYS A C 1
ATOM 3196 O O . LYS A 1 408 ? -8.557 3.498 -10.204 1.00 88.56 408 LYS A O 1
ATOM 3201 N N . LEU A 1 409 ? -9.504 1.584 -10.891 1.00 90.88 409 LEU A N 1
ATOM 3202 C CA . LEU A 1 409 ? -9.000 1.673 -12.259 1.00 90.88 409 LEU A CA 1
ATOM 3203 C C . LEU A 1 409 ? -9.910 2.562 -13.106 1.00 90.88 409 LEU A C 1
ATOM 3205 O O . LEU A 1 409 ? -11.112 2.321 -13.198 1.00 90.88 409 LEU A O 1
ATOM 3209 N N . CYS A 1 410 ? -9.318 3.534 -13.796 1.00 93.12 410 CYS A N 1
ATOM 3210 C CA . CYS A 1 410 ? -9.966 4.222 -14.907 1.00 93.12 410 CYS A CA 1
ATOM 3211 C C . CYS A 1 410 ? -10.429 3.208 -15.968 1.00 93.12 410 CYS A C 1
ATOM 3213 O O . CYS A 1 410 ? -9.801 2.161 -16.148 1.00 93.12 410 CYS A O 1
ATOM 3215 N N . ASN A 1 411 ? -11.490 3.534 -16.709 1.00 93.56 411 ASN A N 1
ATOM 3216 C CA . ASN A 1 411 ? -11.968 2.719 -17.832 1.00 93.56 411 ASN A CA 1
ATOM 3217 C C . ASN A 1 411 ? -10.856 2.436 -18.867 1.00 93.56 411 ASN A C 1
ATOM 3219 O O . ASN A 1 411 ? -9.874 3.172 -18.979 1.00 93.56 411 ASN A O 1
ATOM 3223 N N . GLU A 1 412 ? -11.004 1.366 -19.652 1.00 94.56 412 GLU A N 1
ATOM 3224 C CA . GLU A 1 412 ? -10.056 1.060 -20.731 1.00 94.56 412 GLU A CA 1
ATOM 3225 C C . GLU A 1 412 ? -9.894 2.256 -21.680 1.00 94.56 412 GLU A C 1
ATOM 3227 O O . GLU A 1 412 ? -10.867 2.905 -22.073 1.00 94.56 412 GLU A O 1
ATOM 3232 N N . GLY A 1 413 ? -8.648 2.562 -22.044 1.00 93.62 413 GLY A N 1
ATOM 3233 C CA . GLY A 1 413 ? -8.359 3.702 -22.907 1.00 93.62 413 GLY A CA 1
ATOM 3234 C C . GLY A 1 413 ? -8.514 5.078 -22.251 1.00 93.62 413 GLY A C 1
ATOM 3235 O O . GLY A 1 413 ? -8.567 6.067 -22.987 1.00 93.62 413 GLY A O 1
ATOM 3236 N N . THR A 1 414 ? -8.544 5.172 -20.916 1.00 95.31 414 THR A N 1
ATOM 3237 C CA . THR A 1 414 ? -8.453 6.445 -20.182 1.00 95.31 414 THR A CA 1
ATOM 3238 C C . THR A 1 414 ? -7.378 6.427 -19.083 1.00 95.31 414 THR A C 1
ATOM 3240 O O . THR A 1 414 ? -6.893 5.367 -18.678 1.00 95.31 414 THR A O 1
ATOM 3243 N N . TYR A 1 415 ? -6.931 7.612 -18.651 1.00 94.56 415 TYR A N 1
ATOM 3244 C CA . TYR A 1 415 ? -5.855 7.798 -17.669 1.00 94.56 415 TYR A CA 1
ATOM 3245 C C . TYR A 1 415 ? -5.890 9.192 -17.014 1.00 94.56 415 TYR A C 1
ATOM 3247 O O . TYR A 1 415 ? -6.469 10.125 -17.552 1.00 94.56 415 TYR A O 1
ATOM 3255 N N . VAL A 1 416 ? -5.198 9.360 -15.892 1.00 93.19 416 VAL A N 1
ATOM 3256 C CA . VAL A 1 416 ? -4.990 10.611 -15.159 1.00 93.19 416 VAL A CA 1
ATOM 3257 C C . VAL A 1 416 ? -3.521 11.016 -15.276 1.00 93.19 416 VAL A C 1
ATOM 3259 O O . VAL A 1 416 ? -2.627 10.323 -14.793 1.00 93.19 416 VAL A O 1
ATOM 3262 N N . LYS A 1 417 ? -3.229 12.153 -15.919 1.00 87.62 417 LYS A N 1
ATOM 3263 C CA . LYS A 1 417 ? -1.839 12.557 -16.214 1.00 87.62 417 LYS A CA 1
ATOM 3264 C C . LYS A 1 417 ? -1.019 12.949 -14.981 1.00 87.62 417 LYS A C 1
ATOM 3266 O O . LYS A 1 417 ? 0.179 12.686 -14.948 1.00 87.62 417 LYS A O 1
ATOM 3271 N N . LYS A 1 418 ? -1.630 13.649 -14.022 1.00 87.31 418 LYS A N 1
ATOM 3272 C CA . LYS A 1 418 ? -0.931 14.226 -12.859 1.00 87.31 418 LYS A CA 1
ATOM 3273 C C . LYS A 1 418 ? -1.045 13.385 -11.584 1.00 87.31 418 LYS A C 1
ATOM 3275 O O . LYS A 1 418 ? -0.421 13.757 -10.603 1.00 87.31 418 LYS A O 1
ATOM 3280 N N . GLY A 1 419 ? -1.790 12.279 -11.619 1.00 88.56 419 GLY A N 1
ATOM 3281 C CA . GLY A 1 419 ? -2.225 11.589 -10.406 1.00 88.56 419 GLY A CA 1
ATOM 3282 C C . GLY A 1 419 ? -3.354 12.349 -9.709 1.00 88.56 419 GLY A C 1
ATOM 3283 O O . GLY A 1 419 ? -3.894 13.306 -10.271 1.00 88.56 419 GLY A O 1
ATOM 3284 N N . GLY A 1 420 ? -3.734 11.884 -8.522 1.00 89.94 420 GLY A N 1
ATOM 3285 C CA . GLY A 1 420 ? -4.759 12.500 -7.680 1.00 89.94 420 GLY A CA 1
ATOM 3286 C C . GLY A 1 420 ? -6.159 12.500 -8.295 1.00 89.94 420 GLY A C 1
ATOM 3287 O O . GLY A 1 420 ? -6.953 13.388 -7.999 1.00 89.94 420 GLY A O 1
ATOM 3288 N N . GLY A 1 421 ? -6.467 11.558 -9.195 1.00 92.19 421 GLY A N 1
ATOM 3289 C CA . GLY A 1 421 ? -7.787 11.477 -9.823 1.00 92.19 421 GLY A CA 1
ATOM 3290 C C . GLY A 1 421 ? -8.866 11.278 -8.764 1.00 92.19 421 GLY A C 1
ATOM 3291 O O . GLY A 1 421 ? -8.868 10.256 -8.091 1.00 92.19 421 GLY A O 1
ATOM 3292 N N . SER A 1 422 ? -9.776 12.236 -8.620 1.00 91.75 422 SER A N 1
ATOM 3293 C CA . SER A 1 422 ? -10.804 12.262 -7.569 1.00 91.75 422 SER A CA 1
ATOM 3294 C C . SER A 1 422 ? -12.129 11.636 -8.000 1.00 91.75 422 SER A C 1
ATOM 3296 O O . SER A 1 422 ? -13.035 11.422 -7.200 1.00 91.75 422 SER A O 1
ATOM 3298 N N . SER A 1 423 ? -12.287 11.383 -9.298 1.00 91.12 423 SER A N 1
ATOM 3299 C CA . SER A 1 423 ? -13.489 10.778 -9.853 1.00 91.12 423 SER A CA 1
ATOM 3300 C C . SER A 1 423 ? -13.216 10.139 -11.215 1.00 91.12 423 SER A C 1
ATOM 3302 O O . SER A 1 423 ? -12.238 10.497 -11.879 1.00 91.12 423 SER A O 1
ATOM 3304 N N . PRO A 1 424 ? -14.131 9.291 -11.724 1.00 91.75 424 PRO A N 1
ATOM 3305 C CA . PRO A 1 424 ? -14.037 8.766 -13.086 1.00 91.75 424 PRO A CA 1
ATOM 3306 C C . PRO A 1 424 ? -13.978 9.851 -14.176 1.00 91.75 424 PRO A C 1
ATOM 3308 O O . PRO A 1 424 ? -13.587 9.565 -15.306 1.00 91.75 424 PRO A O 1
ATOM 3311 N N . LYS A 1 425 ? -14.397 11.090 -13.872 1.00 91.88 425 LYS A N 1
ATOM 3312 C CA . LYS A 1 425 ? -14.374 12.222 -14.813 1.00 91.88 425 LYS A CA 1
ATOM 3313 C C . LYS A 1 425 ? -12.978 12.806 -15.008 1.00 91.88 425 LYS A C 1
ATOM 3315 O O . LYS A 1 425 ? -12.755 13.455 -16.023 1.00 91.88 425 LYS A O 1
ATOM 3320 N N . ASP A 1 426 ? -12.069 12.561 -14.067 1.00 94.50 426 ASP A N 1
ATOM 3321 C CA . ASP A 1 426 ? -10.679 13.015 -14.153 1.00 94.50 426 ASP A CA 1
ATOM 3322 C C . ASP A 1 426 ? -9.835 12.090 -15.048 1.00 94.50 426 ASP A C 1
ATOM 3324 O O . ASP A 1 426 ? -8.703 12.420 -15.398 1.00 94.50 426 ASP A O 1
ATOM 3328 N N . CYS A 1 427 ? -10.386 10.933 -15.439 1.00 95.06 427 CYS A N 1
ATOM 3329 C CA . CYS A 1 427 ? -9.776 10.019 -16.395 1.00 95.06 427 CYS A CA 1
ATOM 3330 C C . CYS A 1 427 ? -9.927 10.562 -17.831 1.00 95.06 427 CYS A C 1
ATOM 3332 O O . CYS A 1 427 ? -10.942 10.345 -18.501 1.00 95.06 427 CYS A O 1
ATOM 3334 N N . ASP A 1 428 ? -8.885 11.221 -18.326 1.00 95.19 428 ASP A N 1
ATOM 3335 C CA . ASP A 1 428 ? -8.766 11.705 -19.698 1.00 95.19 428 ASP A CA 1
ATOM 3336 C C . ASP A 1 428 ? -8.638 10.554 -20.705 1.00 95.19 428 ASP A C 1
ATOM 3338 O O . ASP A 1 428 ? -8.066 9.499 -20.427 1.00 95.19 428 ASP A O 1
ATOM 3342 N N . VAL A 1 429 ? -9.125 10.763 -21.929 1.00 95.38 429 VAL A N 1
ATOM 3343 C CA . VAL A 1 429 ? -8.984 9.783 -23.017 1.00 95.38 429 VAL A CA 1
ATOM 3344 C C . VAL A 1 429 ? -7.517 9.636 -23.419 1.00 95.38 429 VAL A C 1
ATOM 3346 O O . VAL A 1 429 ? -6.813 10.625 -23.631 1.00 95.38 429 VAL A O 1
ATOM 3349 N N . CYS A 1 430 ? -7.071 8.391 -23.597 1.00 95.88 430 CYS A N 1
ATOM 3350 C CA . CYS A 1 430 ? -5.718 8.087 -24.033 1.00 95.88 430 CYS A CA 1
ATOM 3351 C C . CYS A 1 430 ? -5.371 8.800 -25.364 1.00 95.88 430 CYS A C 1
ATOM 3353 O O . CYS A 1 430 ? -6.170 8.763 -26.313 1.00 95.88 430 CYS A O 1
ATOM 3355 N N . PRO A 1 431 ? -4.174 9.413 -25.469 1.00 95.44 431 PRO A N 1
ATOM 3356 C CA . PRO A 1 431 ? -3.745 10.178 -26.640 1.00 95.44 431 PRO A CA 1
ATOM 3357 C C . PRO A 1 431 ? -3.743 9.396 -27.961 1.00 95.44 431 PRO A C 1
ATOM 3359 O O . PRO A 1 431 ? -3.727 8.166 -27.995 1.00 95.44 431 PRO A O 1
ATOM 3362 N N . GLU A 1 432 ? -3.697 10.099 -29.091 1.00 95.62 432 GLU A N 1
ATOM 3363 C CA . GLU A 1 432 ? -3.625 9.448 -30.403 1.00 95.62 432 GLU A CA 1
ATOM 3364 C C . GLU A 1 432 ? -2.386 8.549 -30.564 1.00 95.62 432 GLU A C 1
ATOM 3366 O O . GLU A 1 432 ? -1.330 8.785 -29.978 1.00 95.62 432 GLU A O 1
ATOM 3371 N N . GLY A 1 433 ? -2.539 7.473 -31.342 1.00 93.94 433 GLY A N 1
ATOM 3372 C CA . GLY A 1 433 ? -1.505 6.443 -31.519 1.00 93.94 433 GLY A CA 1
ATOM 3373 C C . GLY A 1 433 ? -1.374 5.431 -30.370 1.00 93.94 433 GLY A C 1
ATOM 3374 O O . GLY A 1 433 ? -0.598 4.484 -30.494 1.00 93.94 433 GLY A O 1
ATOM 3375 N N . THR A 1 434 ? -2.155 5.574 -29.296 1.00 95.06 434 THR A N 1
ATOM 3376 C CA . THR A 1 434 ? -2.226 4.609 -28.184 1.00 95.06 434 THR A CA 1
ATOM 3377 C C . THR A 1 434 ? -3.331 3.563 -28.374 1.00 95.06 434 THR A C 1
ATOM 3379 O O . THR A 1 434 ? -4.255 3.731 -29.181 1.00 95.06 434 THR A O 1
ATOM 3382 N N . ASN A 1 435 ? -3.230 2.447 -27.655 1.00 94.00 435 ASN A N 1
ATOM 3383 C CA . ASN A 1 435 ? -4.237 1.402 -27.600 1.00 94.00 435 ASN A CA 1
ATOM 3384 C C . ASN A 1 435 ? -5.329 1.773 -26.588 1.00 94.00 435 ASN A C 1
ATOM 3386 O O . ASN A 1 435 ? -5.100 1.782 -25.383 1.00 94.00 435 ASN A O 1
ATOM 3390 N N . LYS A 1 436 ? -6.533 2.043 -27.100 1.00 93.94 436 LYS A N 1
ATOM 3391 C CA . LYS A 1 436 ? -7.701 2.455 -26.309 1.00 93.94 436 LYS A CA 1
ATOM 3392 C C . LYS A 1 436 ? -8.522 1.271 -25.761 1.00 93.94 436 LYS A C 1
ATOM 3394 O O . LYS A 1 436 ? -9.598 1.493 -25.233 1.00 93.94 436 LYS A O 1
ATOM 3399 N N . SER A 1 437 ? -8.035 0.036 -25.916 1.00 93.62 437 SER A N 1
ATOM 3400 C CA . SER A 1 437 ? -8.731 -1.205 -25.509 1.00 93.62 437 SER A CA 1
ATOM 3401 C C . SER A 1 437 ? -8.074 -1.884 -24.301 1.00 93.62 437 SER A C 1
ATOM 3403 O O . SER A 1 437 ? -8.283 -3.066 -24.064 1.00 93.62 437 SER A O 1
ATOM 3405 N N . ILE A 1 438 ? -7.159 -1.188 -23.623 1.00 91.44 438 ILE A N 1
ATOM 3406 C CA . ILE A 1 438 ? -6.395 -1.708 -22.487 1.00 91.44 438 ILE A CA 1
ATOM 3407 C C . ILE A 1 438 ? -6.370 -0.616 -21.415 1.00 91.44 438 ILE A C 1
ATOM 3409 O O . ILE A 1 438 ? -6.323 0.576 -21.735 1.00 91.44 438 ILE A O 1
ATOM 3413 N N . HIS A 1 439 ? -6.399 -1.010 -20.144 1.00 91.12 439 HIS A N 1
ATOM 3414 C CA . HIS A 1 439 ? -6.179 -0.091 -19.031 1.00 91.12 439 HIS A CA 1
ATOM 3415 C C . HIS A 1 439 ? -4.756 0.478 -19.055 1.00 91.12 439 HIS A C 1
ATOM 3417 O O . HIS A 1 439 ? -3.785 -0.244 -19.274 1.00 91.12 439 HIS A O 1
ATOM 3423 N N . ALA A 1 440 ? -4.630 1.777 -18.788 1.00 90.19 440 ALA A N 1
ATOM 3424 C CA . ALA A 1 440 ? -3.338 2.453 -18.735 1.00 90.19 440 ALA A CA 1
ATOM 3425 C C . ALA A 1 440 ? -2.438 1.933 -17.591 1.00 90.19 440 ALA A C 1
ATOM 3427 O O . ALA A 1 440 ? -1.223 1.829 -17.751 1.00 90.19 440 ALA A O 1
ATOM 3428 N N . GLY A 1 441 ? -3.022 1.594 -16.434 1.00 88.12 441 GLY A N 1
ATOM 3429 C CA . GLY A 1 441 ? -2.271 1.168 -15.247 1.00 88.12 441 GLY A CA 1
ATOM 3430 C C . GLY A 1 441 ? -1.154 2.152 -14.870 1.00 88.12 441 GLY A C 1
ATOM 3431 O O . GLY A 1 441 ? -1.231 3.340 -15.187 1.00 88.12 441 GLY A O 1
ATOM 3432 N N . LEU A 1 442 ? -0.089 1.664 -14.227 1.00 85.75 442 LEU A N 1
ATOM 3433 C CA . LEU A 1 442 ? 1.051 2.502 -13.819 1.00 85.75 442 LEU A CA 1
ATOM 3434 C C . LEU A 1 442 ? 1.884 2.987 -15.007 1.00 85.75 442 LEU A C 1
ATOM 3436 O O . LEU A 1 442 ? 2.453 4.073 -14.972 1.00 85.75 442 LEU A O 1
ATOM 3440 N N . ARG A 1 443 ? 1.941 2.218 -16.100 1.00 83.00 443 ARG A N 1
ATOM 3441 C CA . ARG A 1 443 ? 2.754 2.530 -17.291 1.00 83.00 443 ARG A CA 1
ATOM 3442 C C . ARG A 1 443 ? 2.132 3.563 -18.236 1.00 83.00 443 ARG A C 1
ATOM 3444 O O . ARG A 1 443 ? 2.755 3.895 -19.247 1.00 83.00 443 ARG A O 1
ATOM 3451 N N . ALA A 1 444 ? 0.978 4.125 -17.868 1.00 86.62 444 ALA A N 1
ATOM 3452 C CA . ALA A 1 444 ? 0.138 4.957 -18.726 1.00 86.62 444 ALA A CA 1
ATOM 3453 C C . ALA A 1 444 ? -0.381 4.199 -19.967 1.00 86.62 444 ALA A C 1
ATOM 3455 O O . ALA A 1 444 ? -0.157 3.006 -20.140 1.00 86.62 444 ALA A O 1
ATOM 3456 N N . CYS A 1 445 ? -1.096 4.890 -20.855 1.00 93.06 445 CYS A N 1
ATOM 3457 C CA . CYS A 1 445 ? -1.658 4.287 -22.064 1.00 93.06 445 CYS A CA 1
ATOM 3458 C C . CYS A 1 445 ? -0.568 3.664 -22.952 1.00 93.06 445 CYS A C 1
ATOM 3460 O O . CYS A 1 445 ? 0.388 4.351 -23.315 1.00 93.06 445 CYS A O 1
ATOM 3462 N N . TYR A 1 446 ? -0.736 2.400 -23.342 1.00 92.88 446 TYR A N 1
ATOM 3463 C CA . TYR A 1 446 ? 0.204 1.698 -24.220 1.00 92.88 446 TYR A CA 1
ATOM 3464 C C . TYR A 1 446 ? 0.136 2.222 -25.659 1.00 92.88 446 TYR A C 1
ATOM 3466 O O . TYR A 1 446 ? -0.949 2.519 -26.158 1.00 92.88 446 TYR A O 1
ATOM 3474 N N . CYS A 1 447 ? 1.257 2.307 -26.368 1.00 94.50 447 CYS A N 1
ATOM 3475 C CA . CYS A 1 447 ? 1.278 2.601 -27.799 1.00 94.50 447 CYS A CA 1
ATOM 3476 C C . CYS A 1 447 ? 0.718 1.426 -28.621 1.00 94.50 447 CYS A C 1
ATOM 3478 O O . CYS A 1 447 ? 0.782 0.263 -28.223 1.00 94.50 447 CYS A O 1
ATOM 3480 N N . LYS A 1 448 ? 0.167 1.721 -29.806 1.00 94.19 448 LYS A N 1
ATOM 3481 C CA . LYS A 1 448 ? -0.151 0.687 -30.805 1.00 94.19 448 LYS A CA 1
ATOM 3482 C C . LYS A 1 448 ? 1.134 0.049 -31.345 1.00 94.19 448 LYS A C 1
ATOM 3484 O O . LYS A 1 448 ? 2.213 0.632 -31.273 1.00 94.19 448 LYS A O 1
ATOM 3489 N N . GLU A 1 449 ? 1.008 -1.132 -31.942 1.00 91.38 449 GLU A N 1
ATOM 3490 C CA . GLU A 1 449 ? 2.134 -1.808 -32.589 1.00 91.38 449 GLU A CA 1
ATOM 3491 C C . GLU A 1 449 ? 2.786 -0.905 -33.655 1.00 91.38 449 GLU A C 1
ATOM 3493 O O . GLU A 1 449 ? 2.089 -0.308 -34.476 1.00 91.38 449 GLU A O 1
ATOM 3498 N N . ASN A 1 450 ? 4.121 -0.808 -33.640 1.00 91.19 450 ASN A N 1
ATOM 3499 C CA . ASN A 1 450 ? 4.942 0.066 -34.496 1.00 91.19 450 ASN A CA 1
ATOM 3500 C C . ASN A 1 450 ? 4.801 1.582 -34.255 1.00 91.19 450 ASN A C 1
ATOM 3502 O O . ASN A 1 450 ? 5.233 2.380 -35.093 1.00 91.19 450 ASN A O 1
ATOM 3506 N N . TYR A 1 451 ? 4.242 1.997 -33.118 1.00 94.56 451 TYR A N 1
ATOM 3507 C CA . TYR A 1 451 ? 4.220 3.397 -32.702 1.00 94.56 451 TYR A CA 1
ATOM 3508 C C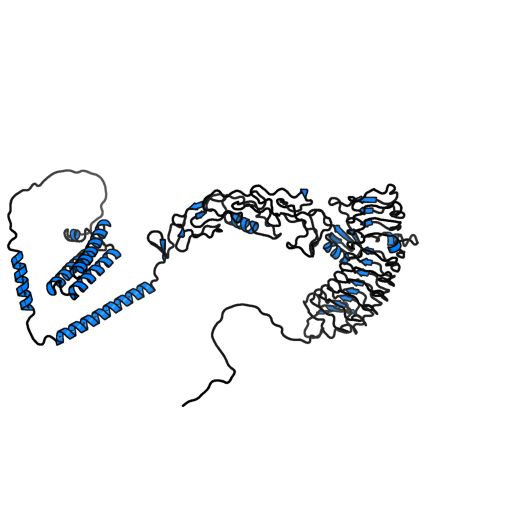 . TYR A 1 451 ? 5.258 3.663 -31.609 1.00 94.56 451 TYR A C 1
ATOM 3510 O O . TYR A 1 451 ? 5.494 2.820 -30.749 1.00 94.56 451 TYR A O 1
ATOM 3518 N N . ALA A 1 452 ? 5.840 4.861 -31.611 1.00 93.81 452 ALA A N 1
ATOM 3519 C CA . ALA A 1 452 ? 6.785 5.313 -30.594 1.00 93.81 452 ALA A CA 1
ATOM 3520 C C . ALA A 1 452 ? 6.405 6.680 -30.010 1.00 93.81 452 ALA A C 1
ATOM 3522 O O . ALA A 1 452 ? 5.766 7.499 -30.680 1.00 93.81 452 ALA A O 1
ATOM 3523 N N . ARG A 1 453 ? 6.822 6.939 -28.768 1.00 93.62 453 ARG A N 1
ATOM 3524 C CA . ARG A 1 453 ? 6.562 8.189 -28.036 1.00 93.62 453 ARG A CA 1
ATOM 3525 C C . ARG A 1 453 ? 7.814 8.734 -27.350 1.00 93.62 453 ARG A C 1
ATOM 3527 O O . ARG A 1 453 ? 8.763 8.003 -27.087 1.00 93.62 453 ARG A O 1
ATOM 3534 N N . MET A 1 454 ? 7.763 10.026 -27.031 1.00 92.75 454 MET A N 1
ATOM 3535 C CA . MET A 1 454 ? 8.809 10.764 -26.301 1.00 92.75 454 MET A CA 1
ATOM 3536 C C . MET A 1 454 ? 8.281 11.409 -25.006 1.00 92.75 454 MET A C 1
ATOM 3538 O O . MET A 1 454 ? 9.034 12.020 -24.254 1.00 92.75 454 MET A O 1
ATOM 3542 N N . ASP A 1 455 ? 6.980 11.275 -24.746 1.00 91.81 455 ASP A N 1
ATOM 3543 C CA . ASP A 1 455 ? 6.303 11.661 -23.508 1.00 91.81 455 ASP A CA 1
ATOM 3544 C C . ASP A 1 455 ? 5.497 10.447 -23.039 1.00 91.81 455 ASP A C 1
ATOM 3546 O O . ASP A 1 455 ? 4.645 9.958 -23.784 1.00 91.81 455 ASP A O 1
ATOM 3550 N N . ARG A 1 456 ? 5.758 9.960 -21.820 1.00 91.12 456 ARG A N 1
ATOM 3551 C CA . ARG A 1 456 ? 5.071 8.803 -21.223 1.00 91.12 456 ARG A CA 1
ATOM 3552 C C . ARG A 1 456 ? 3.555 8.993 -21.200 1.00 91.12 456 ARG A C 1
ATOM 3554 O O . ARG A 1 456 ? 2.818 8.034 -21.369 1.00 91.12 456 ARG A O 1
ATOM 3561 N N . TYR A 1 457 ? 3.084 10.225 -21.051 1.00 91.12 457 TYR A N 1
ATOM 3562 C CA . TYR A 1 457 ? 1.657 10.550 -21.011 1.00 91.12 457 TYR A CA 1
ATOM 3563 C C . TYR A 1 457 ? 1.175 11.259 -22.282 1.00 91.12 457 TYR A C 1
ATOM 3565 O O . TYR A 1 457 ? 0.105 11.871 -22.274 1.00 91.12 457 TYR A O 1
ATOM 3573 N N . GLY A 1 458 ? 1.984 11.245 -23.344 1.00 91.75 458 GLY A N 1
ATOM 3574 C CA . GLY A 1 458 ? 1.711 11.921 -24.607 1.00 91.75 458 GLY A CA 1
ATOM 3575 C C . GLY A 1 458 ? 1.270 10.979 -25.732 1.00 91.75 458 GLY A C 1
ATOM 3576 O O . GLY A 1 458 ? 1.106 9.775 -25.523 1.00 91.75 458 GLY A O 1
ATOM 3577 N N . PRO A 1 459 ? 1.056 11.526 -26.941 1.00 94.81 459 PRO A N 1
ATOM 3578 C CA . PRO A 1 459 ? 0.692 10.747 -28.120 1.00 94.81 459 PRO A CA 1
ATOM 3579 C C . PRO A 1 459 ? 1.840 9.865 -28.608 1.00 94.81 459 PRO A C 1
ATOM 3581 O O . PRO A 1 459 ? 3.016 10.213 -28.475 1.00 94.81 459 PRO A O 1
ATOM 3584 N N . CYS A 1 460 ? 1.481 8.753 -29.247 1.00 95.44 460 CYS A N 1
ATOM 3585 C CA . CYS A 1 460 ? 2.426 7.928 -29.984 1.00 95.44 460 CYS A CA 1
ATOM 3586 C C . CYS A 1 460 ? 2.338 8.241 -31.481 1.00 95.44 460 CYS A C 1
ATOM 3588 O O . CYS A 1 460 ? 1.270 8.513 -32.031 1.00 95.44 460 CYS A O 1
ATOM 3590 N N . SER A 1 461 ? 3.469 8.155 -32.165 1.00 94.12 461 SER A N 1
ATOM 3591 C CA . SER A 1 461 ? 3.600 8.415 -33.598 1.00 94.12 461 SER A CA 1
ATOM 3592 C C . SER A 1 461 ? 4.028 7.152 -34.334 1.00 94.12 461 SER A C 1
ATOM 3594 O O . SER A 1 461 ? 4.809 6.363 -33.806 1.00 94.12 461 SER A O 1
ATOM 3596 N N . LEU A 1 462 ? 3.495 6.941 -35.539 1.00 93.06 462 LEU A N 1
ATOM 3597 C CA . LEU A 1 462 ? 3.852 5.794 -36.370 1.00 93.06 462 LEU A CA 1
ATOM 3598 C C . LEU A 1 462 ? 5.301 5.934 -36.848 1.00 93.06 462 LEU A C 1
ATOM 3600 O O . LEU A 1 462 ? 5.674 6.970 -37.402 1.00 93.06 462 LEU A O 1
ATOM 3604 N N . CYS A 1 463 ? 6.096 4.880 -36.690 1.00 89.56 463 CYS A N 1
ATOM 3605 C CA . CYS A 1 463 ? 7.459 4.854 -37.204 1.00 89.56 463 CYS A CA 1
ATOM 3606 C C . CYS A 1 463 ? 7.459 4.623 -38.719 1.00 89.56 463 CYS A C 1
ATOM 3608 O O . CYS A 1 463 ? 7.177 3.525 -39.192 1.00 89.56 463 CYS A O 1
ATOM 3610 N N . LEU A 1 464 ? 7.748 5.685 -39.476 1.00 85.56 464 LEU A N 1
ATOM 3611 C CA . LEU A 1 464 ? 7.771 5.667 -40.944 1.00 85.56 464 LEU A CA 1
ATOM 3612 C C . LEU A 1 464 ? 9.169 5.416 -41.532 1.00 85.56 464 LEU A C 1
ATOM 3614 O O . LEU A 1 464 ? 9.276 5.106 -42.716 1.00 85.56 464 LEU A O 1
ATOM 3618 N N . GLU A 1 465 ? 10.237 5.577 -40.745 1.00 84.62 465 GLU A N 1
ATOM 3619 C CA . GLU A 1 465 ? 11.610 5.456 -41.245 1.00 84.62 465 GLU A CA 1
ATOM 3620 C C . GLU A 1 465 ? 12.065 3.990 -41.337 1.00 84.62 465 GLU A C 1
ATOM 3622 O O . GLU A 1 465 ? 11.984 3.223 -40.375 1.00 84.62 465 GLU A O 1
ATOM 3627 N N . GLU A 1 466 ? 12.584 3.602 -42.506 1.00 83.81 466 GLU A N 1
ATOM 3628 C CA . GLU A 1 466 ? 13.161 2.274 -42.728 1.00 83.81 466 GLU A CA 1
ATOM 3629 C C . GLU A 1 466 ? 14.433 2.081 -41.898 1.00 83.81 466 GLU A C 1
ATOM 3631 O O . GLU A 1 466 ? 15.386 2.845 -42.040 1.00 83.81 466 GLU A O 1
ATOM 3636 N N . GLY A 1 467 ? 14.488 1.015 -41.097 1.00 86.62 467 GLY A N 1
ATOM 3637 C CA . GLY A 1 467 ? 15.626 0.728 -40.216 1.00 86.62 467 GLY A CA 1
ATOM 3638 C C . GLY A 1 467 ? 15.344 0.951 -38.730 1.00 86.62 467 GLY A C 1
ATOM 3639 O O . GLY A 1 467 ? 16.232 0.704 -37.915 1.00 86.62 467 GLY A O 1
ATOM 3640 N N . LEU A 1 468 ? 14.123 1.364 -38.372 1.00 90.44 468 LEU A N 1
ATOM 3641 C CA . LEU A 1 468 ? 13.655 1.454 -36.989 1.00 90.44 468 LEU A CA 1
ATOM 3642 C C . LEU A 1 468 ? 12.765 0.270 -36.594 1.00 90.44 468 LEU A C 1
ATOM 3644 O O . LEU A 1 468 ? 11.964 -0.222 -37.385 1.00 90.44 468 LEU A O 1
ATOM 3648 N N . ASN A 1 469 ? 12.876 -0.145 -35.335 1.00 90.31 469 ASN A N 1
ATOM 3649 C CA . ASN A 1 469 ? 11.933 -1.013 -34.646 1.00 90.31 469 ASN A CA 1
ATOM 3650 C C . ASN A 1 469 ? 11.232 -0.212 -33.543 1.00 90.31 469 ASN A C 1
ATOM 3652 O O . ASN A 1 469 ? 11.890 0.316 -32.652 1.00 90.31 469 ASN A O 1
ATOM 3656 N N . CYS A 1 470 ? 9.900 -0.170 -33.586 1.00 91.62 470 CYS A N 1
ATOM 3657 C CA . CYS A 1 470 ? 9.067 0.534 -32.607 1.00 91.62 470 CYS A CA 1
ATOM 3658 C C . CYS A 1 470 ? 8.081 -0.392 -31.886 1.00 91.62 470 CYS A C 1
ATOM 3660 O O . CYS A 1 470 ? 7.045 0.042 -31.393 1.00 91.62 470 CYS A O 1
ATOM 3662 N N . SER A 1 471 ? 8.392 -1.687 -31.820 1.00 86.44 471 SER A N 1
ATOM 3663 C CA . SER A 1 471 ? 7.589 -2.673 -31.080 1.00 86.44 471 SER A CA 1
ATOM 3664 C C . SER A 1 471 ? 7.557 -2.432 -29.567 1.00 86.44 471 SER A C 1
ATOM 3666 O O . SER A 1 471 ? 6.654 -2.925 -28.899 1.00 86.44 471 SER A O 1
ATOM 3668 N N . GLN A 1 472 ? 8.514 -1.675 -29.024 1.00 86.62 472 GLN A N 1
ATOM 3669 C CA . GLN A 1 472 ? 8.644 -1.409 -27.588 1.00 86.62 472 GLN A CA 1
ATOM 3670 C C . GLN A 1 472 ? 8.254 0.027 -27.193 1.00 86.62 472 GLN A C 1
ATOM 3672 O O . GLN A 1 472 ? 8.704 0.510 -26.162 1.00 86.62 472 GLN A O 1
ATOM 3677 N N . GLU A 1 473 ? 7.426 0.716 -27.990 1.00 91.56 473 GLU A N 1
ATOM 3678 C CA . GLU A 1 473 ? 6.944 2.094 -27.737 1.00 91.56 473 GLU A CA 1
ATOM 3679 C C . GLU A 1 473 ? 8.002 3.208 -27.833 1.00 91.56 473 GLU A C 1
ATOM 3681 O O . GLU A 1 473 ? 7.697 4.387 -27.632 1.00 91.56 473 GLU A O 1
ATOM 3686 N N . PHE A 1 474 ? 9.239 2.861 -28.177 1.00 92.25 474 PHE A N 1
ATOM 3687 C CA . PHE A 1 474 ? 10.331 3.789 -28.452 1.00 92.25 474 PHE A CA 1
ATOM 3688 C C . PHE A 1 474 ? 11.050 3.412 -29.746 1.00 92.25 474 PHE A C 1
ATOM 3690 O O . PHE A 1 474 ? 10.848 2.328 -30.288 1.00 92.25 474 PHE A O 1
ATOM 3697 N N . GLN A 1 475 ? 11.884 4.317 -30.255 1.00 92.00 475 GLN A N 1
ATOM 3698 C CA . GLN A 1 475 ? 12.602 4.112 -31.508 1.00 92.00 475 GLN A CA 1
ATOM 3699 C C . GLN A 1 475 ? 13.911 3.355 -31.245 1.00 92.00 475 GLN A C 1
ATOM 3701 O O . GLN A 1 475 ? 14.849 3.901 -30.666 1.00 92.00 475 GLN A O 1
ATOM 3706 N N . ALA A 1 476 ? 13.980 2.096 -31.676 1.00 90.62 476 ALA A N 1
ATOM 3707 C CA . ALA A 1 476 ? 15.186 1.270 -31.638 1.00 90.62 476 ALA A CA 1
ATOM 3708 C C . ALA A 1 476 ? 15.740 1.015 -33.046 1.00 90.62 476 ALA A C 1
ATOM 3710 O O . ALA A 1 476 ? 15.001 1.052 -34.025 1.00 90.62 476 ALA A O 1
ATOM 3711 N N . LEU A 1 477 ? 17.036 0.720 -33.168 1.00 90.44 477 LEU A N 1
ATOM 3712 C CA . LEU A 1 477 ? 17.668 0.392 -34.449 1.00 90.44 477 LEU A CA 1
ATOM 3713 C C . LEU A 1 477 ? 17.462 -1.069 -34.838 1.00 90.44 477 LEU A C 1
ATOM 3715 O O . LEU A 1 477 ? 17.645 -1.979 -34.029 1.00 90.44 477 LEU A O 1
ATOM 3719 N N . LEU A 1 478 ? 17.213 -1.290 -36.126 1.00 90.44 478 LEU A N 1
ATOM 3720 C CA . LEU A 1 478 ? 17.381 -2.588 -36.770 1.00 90.44 478 LEU A CA 1
ATOM 3721 C C . LEU A 1 478 ? 18.865 -2.855 -37.121 1.00 90.44 478 LEU A C 1
ATOM 3723 O O . LEU A 1 478 ? 19.681 -1.922 -37.196 1.00 90.44 478 LEU A O 1
ATOM 3727 N N . PRO A 1 479 ? 19.241 -4.126 -37.367 1.00 90.44 479 PRO A N 1
ATOM 3728 C CA . PRO A 1 479 ? 20.570 -4.485 -37.853 1.00 90.44 479 PRO A CA 1
ATOM 3729 C C . PRO A 1 479 ? 20.941 -3.735 -39.141 1.00 90.44 479 PRO A C 1
ATOM 3731 O O . PRO A 1 479 ? 20.139 -3.625 -40.068 1.00 90.44 479 PRO A O 1
ATOM 3734 N N . GLY A 1 480 ? 22.180 -3.250 -39.225 1.00 89.88 480 GLY A N 1
ATOM 3735 C CA . GLY A 1 480 ? 22.705 -2.530 -40.387 1.00 89.88 480 GLY A CA 1
ATOM 3736 C C . GLY A 1 480 ? 22.451 -1.018 -40.401 1.00 89.88 480 GLY A C 1
ATOM 3737 O O . GLY A 1 480 ? 22.744 -0.387 -41.417 1.00 89.88 480 GLY A O 1
ATOM 3738 N N . TYR A 1 481 ? 21.943 -0.433 -39.312 1.00 91.31 481 TYR A N 1
ATOM 3739 C CA . TYR A 1 481 ? 21.675 1.007 -39.178 1.00 91.31 481 TYR A CA 1
ATOM 3740 C C . TYR A 1 481 ? 22.427 1.634 -37.989 1.00 91.31 481 TYR A C 1
ATOM 3742 O O . TYR A 1 481 ? 22.955 0.926 -37.139 1.00 91.31 481 TYR A O 1
ATOM 3750 N N . MET A 1 482 ? 22.524 2.961 -37.932 1.00 89.19 482 MET A N 1
ATOM 3751 C CA . MET A 1 482 ? 23.281 3.694 -36.909 1.00 89.19 482 MET A CA 1
ATOM 3752 C C . MET A 1 482 ? 22.640 5.056 -36.606 1.00 89.19 482 MET A C 1
ATOM 3754 O O . MET A 1 482 ? 22.197 5.741 -37.531 1.00 89.19 482 MET A O 1
ATOM 3758 N N . TRP A 1 483 ? 22.635 5.468 -35.332 1.00 88.12 483 TRP A N 1
ATOM 3759 C CA . TRP A 1 483 ? 22.208 6.806 -34.895 1.00 88.12 483 TRP A CA 1
ATOM 3760 C C . TRP A 1 483 ? 23.356 7.820 -34.951 1.00 88.12 483 TRP A C 1
ATOM 3762 O O . TRP A 1 483 ? 24.519 7.464 -34.762 1.00 88.12 483 TRP A O 1
ATOM 3772 N N . ASN A 1 484 ? 23.028 9.106 -35.112 1.00 85.06 484 ASN A N 1
ATOM 3773 C CA . ASN A 1 484 ? 23.977 10.205 -34.907 1.00 85.06 484 ASN A CA 1
ATOM 3774 C C . ASN A 1 484 ? 23.625 11.067 -33.688 1.00 85.06 484 ASN A C 1
ATOM 3776 O O . ASN A 1 484 ? 23.042 12.138 -33.828 1.00 85.06 484 ASN A O 1
ATOM 3780 N N . TRP A 1 485 ? 24.042 10.660 -32.494 1.00 85.69 485 TRP A N 1
ATOM 3781 C CA . TRP A 1 485 ? 23.806 11.444 -31.274 1.00 85.69 485 TRP A CA 1
ATOM 3782 C C . TRP A 1 485 ? 24.666 12.720 -31.154 1.00 85.69 485 TRP A C 1
ATOM 3784 O O . TRP A 1 485 ? 24.619 13.385 -30.128 1.00 85.69 485 TRP A O 1
ATOM 3794 N N . SER A 1 486 ? 25.464 13.080 -32.169 1.00 82.19 486 SER A N 1
ATOM 3795 C CA . SER A 1 486 ? 26.315 14.286 -32.162 1.00 82.19 486 SER A CA 1
ATOM 3796 C C . SER A 1 486 ? 25.625 15.556 -32.692 1.00 82.19 486 SER A C 1
ATOM 3798 O O . SER A 1 486 ? 26.287 16.579 -32.863 1.00 82.19 486 SER A O 1
ATOM 3800 N N . ILE A 1 487 ? 24.326 15.499 -33.000 1.00 81.88 487 ILE A N 1
ATOM 3801 C CA . ILE A 1 487 ? 23.540 16.644 -33.491 1.00 81.88 487 ILE A CA 1
ATOM 3802 C C . ILE A 1 487 ? 23.195 17.578 -32.310 1.00 81.88 487 ILE A C 1
ATOM 3804 O O . ILE A 1 487 ? 22.949 17.080 -31.210 1.00 81.88 487 ILE A O 1
ATOM 3808 N N . PRO A 1 488 ? 23.173 18.915 -32.502 1.00 78.12 488 PRO A N 1
ATOM 3809 C CA . PRO A 1 488 ? 22.660 19.845 -31.495 1.00 78.12 488 PRO A CA 1
ATOM 3810 C C . PRO A 1 488 ? 21.252 19.445 -31.028 1.00 78.12 488 PRO A C 1
ATOM 3812 O O . PRO A 1 488 ? 20.472 18.930 -31.819 1.00 78.12 488 PRO A O 1
ATOM 3815 N N . ASP A 1 489 ? 20.942 19.658 -29.750 1.00 84.69 489 ASP A N 1
ATOM 3816 C CA . ASP A 1 489 ? 19.643 19.345 -29.124 1.00 84.69 489 ASP A CA 1
ATOM 3817 C C . ASP A 1 489 ? 19.293 17.847 -28.974 1.00 84.69 489 ASP A C 1
ATOM 3819 O O . ASP A 1 489 ? 18.267 17.512 -28.376 1.00 84.69 489 ASP A O 1
ATOM 3823 N N . ALA A 1 490 ? 20.165 16.930 -29.416 1.00 88.75 490 ALA A N 1
ATOM 3824 C CA . ALA A 1 490 ? 20.073 15.505 -29.104 1.00 88.75 490 ALA A CA 1
ATOM 3825 C C . ALA A 1 490 ? 20.892 15.162 -27.846 1.00 88.75 490 ALA A C 1
ATOM 3827 O O . ALA A 1 490 ? 22.072 15.500 -27.744 1.00 88.75 490 ALA A O 1
ATOM 3828 N N . ASN A 1 491 ? 20.292 14.450 -26.888 1.00 90.50 491 ASN A N 1
ATOM 3829 C CA . ASN A 1 491 ? 20.976 14.003 -25.674 1.00 90.50 491 ASN A CA 1
ATOM 3830 C C . ASN A 1 491 ? 20.657 12.534 -25.368 1.00 90.50 491 ASN A C 1
ATOM 3832 O O . ASN A 1 491 ? 19.607 12.205 -24.817 1.00 90.50 491 ASN A O 1
ATOM 3836 N N . LEU A 1 492 ? 21.608 11.649 -25.677 1.00 89.69 492 LEU A N 1
ATOM 3837 C CA . LEU A 1 492 ? 21.466 10.210 -25.447 1.00 89.69 492 LEU A CA 1
ATOM 3838 C C . LEU A 1 492 ? 21.227 9.869 -23.970 1.00 89.69 492 LEU A C 1
ATOM 3840 O O . LEU A 1 492 ? 20.450 8.967 -23.676 1.00 89.69 492 LEU A O 1
ATOM 3844 N N . LYS A 1 493 ? 21.871 10.582 -23.038 1.00 90.25 493 LYS A N 1
ATOM 3845 C CA . LYS A 1 493 ? 21.732 10.304 -21.603 1.00 90.25 493 LYS A CA 1
ATOM 3846 C C . LYS A 1 493 ? 20.314 10.608 -21.126 1.00 90.25 493 LYS A C 1
ATOM 3848 O O . LYS A 1 493 ? 19.711 9.778 -20.454 1.00 90.25 493 LYS A O 1
ATOM 3853 N N . ASP A 1 494 ? 19.772 11.756 -21.524 1.00 90.38 494 ASP A N 1
ATOM 3854 C CA . ASP A 1 494 ? 18.405 12.141 -21.164 1.00 90.38 494 ASP A CA 1
ATOM 3855 C C . ASP A 1 494 ? 17.381 11.205 -21.818 1.00 90.38 494 ASP A C 1
ATOM 3857 O O . ASP A 1 494 ? 16.380 10.855 -21.193 1.00 90.38 494 ASP A O 1
ATOM 3861 N N . TYR A 1 495 ? 17.642 10.754 -23.052 1.00 91.56 495 TYR A N 1
ATOM 3862 C CA . TYR A 1 495 ? 16.792 9.770 -23.718 1.00 91.56 495 TYR A CA 1
ATOM 3863 C C . TYR A 1 495 ? 16.816 8.418 -22.996 1.00 91.56 495 TYR A C 1
ATOM 3865 O O . TYR A 1 495 ? 15.759 7.848 -22.748 1.00 91.56 495 TYR A O 1
ATOM 3873 N N . MET A 1 496 ? 17.991 7.933 -22.578 1.00 90.81 496 MET A N 1
ATOM 3874 C CA . MET A 1 496 ? 18.109 6.715 -21.768 1.00 90.81 496 MET A CA 1
ATOM 3875 C C . MET A 1 496 ? 17.334 6.825 -20.453 1.00 90.81 496 MET A C 1
ATOM 3877 O O . MET A 1 496 ? 16.560 5.926 -20.139 1.00 90.81 496 MET A O 1
ATOM 3881 N N . SER A 1 497 ? 17.471 7.936 -19.723 1.00 90.38 497 SER A N 1
ATOM 3882 C CA . SER A 1 497 ? 16.719 8.157 -18.480 1.00 90.38 497 SER A CA 1
ATOM 3883 C C . SER A 1 497 ? 15.206 8.235 -18.709 1.00 90.38 497 SER A C 1
ATOM 3885 O O . SER A 1 497 ? 14.431 7.785 -17.865 1.00 90.38 497 SER A O 1
ATOM 3887 N N . PHE A 1 498 ? 14.761 8.767 -19.851 1.00 92.00 498 PHE A N 1
ATOM 3888 C CA . PHE A 1 498 ? 13.355 8.700 -20.253 1.00 92.00 498 PHE A CA 1
ATOM 3889 C C . PHE A 1 498 ? 12.906 7.254 -20.512 1.00 92.00 498 PHE A C 1
ATOM 3891 O O . PHE A 1 498 ? 11.862 6.850 -20.009 1.00 92.00 498 PHE A O 1
ATOM 3898 N N . LEU A 1 499 ? 13.688 6.462 -21.252 1.00 90.62 499 LEU A N 1
ATOM 3899 C CA . LEU A 1 499 ? 13.342 5.074 -21.576 1.00 90.62 499 LEU A CA 1
ATOM 3900 C C . LEU A 1 499 ? 13.317 4.164 -20.351 1.00 90.62 499 LEU A C 1
ATOM 3902 O O . LEU A 1 499 ? 12.413 3.342 -20.234 1.00 90.62 499 LEU A O 1
ATOM 3906 N N . GLU A 1 500 ? 14.257 4.336 -19.422 1.00 88.38 500 GLU A N 1
ATOM 3907 C CA . GLU A 1 500 ? 14.217 3.648 -18.130 1.00 88.38 500 GLU A CA 1
ATOM 3908 C C . GLU A 1 500 ? 12.880 3.918 -17.436 1.00 88.38 500 GLU A C 1
ATOM 3910 O O . GLU A 1 500 ? 12.180 2.977 -17.072 1.00 88.38 500 GLU A O 1
ATOM 3915 N N . ASN A 1 501 ? 12.452 5.184 -17.374 1.00 87.31 501 ASN A N 1
ATOM 3916 C CA . ASN A 1 501 ? 11.161 5.558 -16.797 1.00 87.31 501 ASN A CA 1
ATOM 3917 C C . ASN A 1 501 ? 9.948 5.100 -17.613 1.00 87.31 501 ASN A C 1
ATOM 3919 O O . ASN A 1 501 ? 8.899 4.846 -17.031 1.00 87.31 501 ASN A O 1
ATOM 3923 N N . LEU A 1 502 ? 10.044 4.987 -18.937 1.00 88.81 502 LEU A N 1
ATOM 3924 C CA . LEU A 1 502 ? 8.954 4.511 -19.797 1.00 88.81 502 LEU A CA 1
ATOM 3925 C C . LEU A 1 502 ? 8.572 3.051 -19.496 1.00 88.81 502 LEU A C 1
ATOM 3927 O O . LEU A 1 502 ? 7.425 2.633 -19.689 1.00 88.81 502 LEU A O 1
ATOM 3931 N N . MET A 1 503 ? 9.546 2.275 -19.020 1.00 84.19 503 MET A N 1
ATOM 3932 C CA . MET A 1 503 ? 9.403 0.846 -18.757 1.00 84.19 503 MET A CA 1
ATOM 3933 C C . MET A 1 503 ? 9.024 0.520 -17.303 1.00 84.19 503 MET A C 1
ATOM 3935 O O . MET A 1 503 ? 8.664 -0.624 -17.041 1.00 84.19 503 MET A O 1
ATOM 3939 N N . VAL A 1 504 ? 9.051 1.498 -16.386 1.00 83.44 504 VAL A N 1
ATOM 3940 C CA . VAL A 1 504 ? 8.717 1.313 -14.959 1.00 83.44 504 VAL A CA 1
ATOM 3941 C C . VAL A 1 504 ? 7.226 1.049 -14.760 1.00 83.44 504 VAL A C 1
ATOM 3943 O O . VAL A 1 504 ? 6.390 1.888 -15.096 1.00 83.44 504 VAL A O 1
ATOM 3946 N N . ASP A 1 505 ? 6.910 -0.077 -14.130 1.00 77.06 505 ASP A N 1
ATOM 3947 C CA . ASP A 1 505 ? 5.579 -0.546 -13.735 1.00 77.06 505 ASP A CA 1
ATOM 3948 C C . ASP A 1 505 ? 5.287 -0.372 -12.235 1.00 77.06 505 ASP A C 1
ATOM 3950 O O . ASP A 1 505 ? 4.412 -1.045 -11.703 1.00 77.06 505 ASP A O 1
ATOM 3954 N N . ASN A 1 506 ? 5.996 0.541 -11.566 1.00 73.38 506 ASN A N 1
ATOM 3955 C CA . ASN A 1 506 ? 5.814 0.875 -10.153 1.00 73.38 506 ASN A CA 1
ATOM 3956 C C . ASN A 1 506 ? 5.482 2.370 -9.959 1.00 73.38 506 ASN A C 1
ATOM 3958 O O . ASN A 1 506 ? 5.709 3.182 -10.859 1.00 73.38 506 ASN A O 1
ATOM 3962 N N . ASP A 1 507 ? 5.000 2.738 -8.771 1.00 66.12 507 ASP A N 1
ATOM 3963 C CA . ASP A 1 507 ? 4.607 4.105 -8.388 1.00 66.12 507 ASP A CA 1
ATOM 3964 C C . ASP A 1 507 ? 5.798 5.063 -8.137 1.00 66.12 507 ASP A C 1
ATOM 3966 O O . ASP A 1 507 ? 5.678 6.247 -7.830 1.00 66.12 507 ASP A O 1
ATOM 3970 N N . THR A 1 508 ? 7.025 4.587 -8.327 1.00 64.62 508 THR A N 1
ATOM 3971 C CA . THR A 1 508 ? 8.217 5.438 -8.292 1.00 64.62 508 THR A CA 1
ATOM 3972 C C . THR A 1 508 ? 8.305 6.265 -9.576 1.00 64.62 508 THR A C 1
ATOM 3974 O O . THR A 1 508 ? 9.100 5.972 -10.474 1.00 64.62 508 THR A O 1
ATOM 3977 N N . THR A 1 509 ? 7.460 7.284 -9.710 1.00 58.47 509 THR A N 1
ATOM 3978 C CA . THR A 1 509 ? 7.498 8.190 -10.857 1.00 58.47 509 THR A CA 1
ATOM 3979 C C . THR A 1 509 ? 8.628 9.216 -10.693 1.00 58.47 509 THR A C 1
ATOM 3981 O O . THR A 1 509 ? 8.649 10.042 -9.787 1.00 58.47 509 THR A O 1
ATOM 3984 N N . SER A 1 510 ? 9.637 9.127 -11.565 1.00 60.84 510 SER A N 1
ATOM 3985 C CA . SER A 1 510 ? 10.779 10.054 -11.638 1.00 60.84 510 SER A CA 1
ATOM 3986 C C . SER A 1 510 ? 10.415 11.359 -12.362 1.00 60.84 510 SER A C 1
ATOM 3988 O O . SER A 1 510 ? 9.445 11.416 -13.114 1.00 60.84 510 SER A O 1
ATOM 3990 N N . MET A 1 511 ? 11.253 12.396 -12.247 1.00 63.78 511 MET A N 1
ATOM 3991 C CA . MET A 1 511 ? 11.105 13.659 -12.992 1.00 63.78 511 MET A CA 1
ATOM 3992 C C . MET A 1 511 ? 11.225 13.511 -14.527 1.00 63.78 511 MET A C 1
ATOM 3994 O O . MET A 1 511 ? 10.798 14.404 -15.258 1.00 63.78 511 MET A O 1
ATOM 3998 N N . HIS A 1 512 ? 11.791 12.414 -15.046 1.00 79.06 512 HIS A N 1
ATOM 3999 C CA . HIS A 1 512 ? 12.089 12.239 -16.479 1.00 79.06 512 HIS A CA 1
ATOM 4000 C C . HIS A 1 512 ? 10.977 11.515 -17.264 1.00 79.06 512 HIS A C 1
ATOM 4002 O O . HIS A 1 512 ? 11.233 10.567 -18.003 1.00 79.06 512 HIS A O 1
ATOM 4008 N N . THR A 1 513 ? 9.727 11.965 -17.134 1.00 85.81 513 THR A N 1
ATOM 4009 C CA . THR A 1 513 ? 8.571 11.404 -17.869 1.00 85.81 513 THR A CA 1
ATOM 4010 C C . THR A 1 513 ? 8.484 11.852 -19.330 1.00 85.81 513 THR A C 1
ATOM 4012 O O . THR A 1 513 ? 7.715 11.286 -20.108 1.00 85.81 513 THR A O 1
ATOM 4015 N N . THR A 1 514 ? 9.280 12.847 -19.727 1.00 90.75 514 THR A N 1
ATOM 4016 C CA . THR A 1 514 ? 9.299 13.402 -21.082 1.00 90.75 514 THR A CA 1
ATOM 4017 C C . THR A 1 514 ? 10.729 13.701 -21.523 1.00 90.75 514 THR A C 1
ATOM 4019 O O . THR A 1 514 ? 11.469 14.389 -20.817 1.00 90.75 514 THR A O 1
ATOM 4022 N N . TYR A 1 515 ? 11.096 13.262 -22.725 1.00 93.38 515 TYR A N 1
ATOM 4023 C CA . TYR A 1 515 ? 12.305 13.704 -23.413 1.00 93.38 515 TYR A CA 1
ATOM 4024 C C . TYR A 1 515 ? 11.984 14.905 -24.310 1.00 93.38 515 TYR A C 1
ATOM 4026 O O . TYR A 1 515 ? 11.128 14.828 -25.189 1.00 93.38 515 TYR A O 1
ATOM 4034 N N . LYS A 1 516 ? 12.670 16.029 -24.073 1.00 89.88 516 LYS A N 1
ATOM 4035 C CA . LYS A 1 516 ? 12.447 17.301 -24.787 1.00 89.88 516 LYS A CA 1
ATOM 4036 C C . LYS A 1 516 ? 13.416 17.552 -25.945 1.00 89.88 516 LYS A C 1
ATOM 4038 O O . LYS A 1 516 ? 13.226 18.528 -26.663 1.00 89.88 516 LYS A O 1
ATOM 4043 N N . GLY A 1 517 ? 14.463 16.739 -26.079 1.00 87.56 517 GLY A N 1
ATOM 4044 C CA . GLY A 1 517 ? 15.431 16.872 -27.166 1.00 87.56 517 GLY A CA 1
ATOM 4045 C C . GLY A 1 517 ? 14.891 16.339 -28.492 1.00 87.56 517 GLY A C 1
ATOM 4046 O O . GLY A 1 517 ? 13.790 15.788 -28.562 1.00 87.56 517 GLY A O 1
ATOM 4047 N N . GLU A 1 518 ? 15.699 16.440 -29.542 1.00 87.06 518 GLU A N 1
ATOM 4048 C CA . GLU A 1 518 ? 15.400 15.797 -30.822 1.00 87.06 518 GLU A CA 1
ATOM 4049 C C . GLU A 1 518 ? 15.969 14.373 -30.863 1.00 87.06 518 GLU A C 1
ATOM 4051 O O . GLU A 1 518 ? 17.025 14.085 -30.285 1.00 87.06 518 GLU A O 1
ATOM 4056 N N . VAL A 1 519 ? 15.254 13.457 -31.525 1.00 86.94 519 VAL A N 1
ATOM 4057 C CA . VAL A 1 519 ? 15.796 12.135 -31.859 1.00 86.94 519 VAL A CA 1
ATOM 4058 C C . VAL A 1 519 ? 16.570 12.281 -33.170 1.00 86.94 519 VAL A C 1
ATOM 4060 O O . VAL A 1 519 ? 15.995 12.756 -34.154 1.00 86.94 519 VAL A O 1
ATOM 4063 N N . PRO A 1 520 ? 17.869 11.936 -33.204 1.00 86.69 520 PRO A N 1
ATOM 4064 C CA . PRO A 1 520 ? 18.685 12.111 -34.401 1.00 86.69 520 PRO A CA 1
ATOM 4065 C C . PRO A 1 520 ? 18.185 11.228 -35.544 1.00 86.69 520 PRO A C 1
ATOM 4067 O O . PRO A 1 520 ? 17.507 10.250 -35.306 1.00 86.69 520 PRO A O 1
ATOM 4070 N N . ARG A 1 521 ? 18.539 11.512 -36.798 1.00 84.56 521 ARG A N 1
ATOM 4071 C CA . ARG A 1 521 ? 18.159 10.631 -37.922 1.00 84.56 521 ARG A CA 1
ATOM 4072 C C . ARG A 1 521 ? 19.000 9.354 -37.962 1.00 84.56 521 ARG A C 1
ATOM 4074 O O . ARG A 1 521 ? 20.165 9.367 -37.551 1.00 84.56 521 ARG A O 1
ATOM 4081 N N . ILE A 1 522 ? 18.436 8.284 -38.526 1.00 88.69 522 ILE A N 1
ATOM 4082 C CA . ILE A 1 522 ? 19.157 7.027 -38.763 1.00 88.69 522 ILE A CA 1
ATOM 4083 C C . ILE A 1 522 ? 19.868 6.988 -40.112 1.00 88.69 522 ILE A C 1
ATOM 4085 O O . ILE A 1 522 ? 19.436 7.577 -41.103 1.00 88.69 522 ILE A O 1
ATOM 4089 N N . PHE A 1 523 ? 20.964 6.236 -40.155 1.00 89.56 523 PHE A N 1
ATOM 4090 C CA . PHE A 1 523 ? 21.768 6.042 -41.354 1.00 89.56 523 PHE A CA 1
ATOM 4091 C C . PHE A 1 523 ? 22.081 4.564 -41.558 1.00 89.56 523 PHE A C 1
ATOM 4093 O O . PHE A 1 523 ? 22.442 3.860 -40.617 1.00 89.56 523 PHE A O 1
ATOM 4100 N N . ARG A 1 524 ? 21.981 4.089 -42.802 1.00 90.88 524 ARG A N 1
ATOM 4101 C CA . ARG A 1 524 ? 22.361 2.720 -43.162 1.00 90.88 524 ARG A CA 1
ATOM 4102 C C . ARG A 1 524 ? 23.883 2.588 -43.198 1.00 90.88 524 ARG A C 1
ATOM 4104 O O . ARG A 1 524 ? 24.564 3.372 -43.860 1.00 90.88 524 ARG A O 1
ATOM 4111 N N . CYS A 1 525 ? 24.412 1.572 -42.531 1.00 90.75 525 CYS A N 1
ATOM 4112 C CA . CYS A 1 525 ? 25.835 1.281 -42.540 1.00 90.75 525 CYS A CA 1
ATOM 4113 C C . CYS A 1 525 ? 26.267 0.709 -43.901 1.00 90.75 525 CYS A C 1
ATOM 4115 O O . CYS A 1 525 ? 25.545 -0.108 -44.481 1.00 90.75 525 CYS A O 1
ATOM 4117 N N . PRO A 1 526 ? 27.454 1.081 -44.418 1.00 88.38 526 PRO A N 1
ATOM 4118 C CA . PRO A 1 526 ? 27.970 0.546 -45.679 1.00 88.38 526 PRO A CA 1
ATOM 4119 C C . PRO A 1 526 ? 28.120 -0.979 -45.684 1.00 88.38 526 PRO A C 1
ATOM 4121 O O . PRO A 1 526 ? 28.051 -1.602 -46.741 1.00 88.38 526 PRO A O 1
ATOM 4124 N N . ARG A 1 527 ? 28.333 -1.575 -44.504 1.00 86.69 527 ARG A N 1
ATOM 4125 C CA . ARG A 1 527 ? 28.412 -3.019 -44.277 1.00 86.69 527 ARG A CA 1
ATOM 4126 C C . ARG A 1 527 ? 27.355 -3.365 -43.233 1.00 86.69 527 ARG A C 1
ATOM 4128 O O . ARG A 1 527 ? 27.331 -2.774 -42.161 1.00 86.69 527 ARG A O 1
ATOM 4135 N N . THR A 1 528 ? 26.468 -4.308 -43.519 1.00 84.25 528 THR A N 1
ATOM 4136 C CA . THR A 1 528 ? 25.418 -4.688 -42.556 1.00 84.25 528 THR A CA 1
ATOM 4137 C C . THR A 1 528 ? 26.012 -5.314 -41.293 1.00 84.25 528 THR A C 1
ATOM 4139 O O . THR A 1 528 ? 25.540 -5.051 -40.196 1.00 84.25 528 THR A O 1
ATOM 4142 N N . GLU A 1 529 ? 27.097 -6.076 -41.440 1.00 85.94 529 GLU A N 1
ATOM 4143 C CA . GLU A 1 529 ? 27.833 -6.725 -40.346 1.00 85.94 529 GLU A CA 1
ATOM 4144 C C . GLU A 1 529 ? 28.608 -5.757 -39.441 1.00 85.94 529 GLU A C 1
ATOM 4146 O O . GLU A 1 529 ? 28.894 -6.103 -38.298 1.00 85.94 529 GLU A O 1
ATOM 4151 N N . SER A 1 530 ? 28.918 -4.539 -39.907 1.00 88.94 530 SER A N 1
ATOM 4152 C CA . SER A 1 530 ? 29.620 -3.550 -39.079 1.00 88.94 530 SER A CA 1
ATOM 4153 C C . SER A 1 530 ? 28.708 -2.906 -38.033 1.00 88.94 530 SER A C 1
ATOM 4155 O O . SER A 1 530 ? 29.207 -2.355 -37.055 1.00 88.94 530 SER A O 1
ATOM 4157 N N . CYS A 1 531 ? 27.387 -2.996 -38.223 1.00 91.44 531 CYS A N 1
ATOM 4158 C CA . CYS A 1 531 ? 26.356 -2.462 -37.333 1.00 91.44 531 CYS A CA 1
ATOM 4159 C C . CYS A 1 531 ? 25.412 -3.597 -36.905 1.00 91.44 531 CYS A C 1
ATOM 4161 O O . CYS A 1 531 ? 24.321 -3.742 -37.459 1.00 91.44 531 CYS A O 1
ATOM 4163 N N . PRO A 1 532 ? 25.834 -4.440 -35.950 1.00 85.94 532 PRO A N 1
ATOM 4164 C CA . PRO A 1 532 ? 25.183 -5.713 -35.661 1.00 85.94 532 PRO A CA 1
ATOM 4165 C C . PRO A 1 532 ? 23.867 -5.582 -34.888 1.00 85.94 532 PRO A C 1
ATOM 4167 O O . PRO A 1 532 ? 23.221 -6.608 -34.728 1.00 85.94 532 PRO A O 1
ATOM 4170 N N . ASN A 1 533 ? 23.527 -4.378 -34.389 1.00 88.00 533 ASN A N 1
ATOM 4171 C CA . ASN A 1 533 ? 22.403 -4.021 -33.503 1.00 88.00 533 ASN A CA 1
ATOM 4172 C C . ASN A 1 533 ? 21.363 -5.123 -33.265 1.00 88.00 533 ASN A C 1
ATOM 4174 O O . ASN A 1 533 ? 20.760 -5.641 -34.201 1.00 88.00 533 ASN A O 1
ATOM 4178 N N . ASN A 1 534 ? 21.038 -5.387 -32.001 1.00 79.81 534 ASN A N 1
ATOM 4179 C CA . ASN A 1 534 ? 19.798 -6.092 -31.696 1.00 79.81 534 ASN A CA 1
ATOM 4180 C C . ASN A 1 534 ? 18.613 -5.145 -31.949 1.00 79.81 534 ASN A C 1
ATOM 4182 O O . ASN A 1 534 ? 18.767 -3.934 -31.831 1.00 79.81 534 ASN A O 1
ATOM 4186 N N . ASN A 1 535 ? 17.432 -5.677 -32.264 1.00 79.06 535 ASN A N 1
ATOM 4187 C CA . ASN A 1 535 ? 16.236 -4.888 -32.596 1.00 79.06 535 ASN A CA 1
ATOM 4188 C C . ASN A 1 535 ? 15.782 -3.899 -31.487 1.00 79.06 535 ASN A C 1
ATOM 4190 O O . ASN A 1 535 ? 14.771 -3.233 -31.662 1.00 79.06 535 ASN A O 1
ATOM 4194 N N . ASN A 1 536 ? 16.501 -3.797 -30.363 1.00 83.69 536 ASN A N 1
ATOM 4195 C CA . ASN A 1 536 ? 16.239 -2.903 -29.234 1.00 83.69 536 ASN A CA 1
ATOM 4196 C C . ASN A 1 536 ? 17.408 -1.915 -28.994 1.00 83.69 536 ASN A C 1
ATOM 4198 O O . ASN A 1 536 ? 17.488 -1.288 -27.939 1.00 83.69 536 ASN A O 1
ATOM 4202 N N . SER A 1 537 ? 18.359 -1.797 -29.928 1.00 85.38 537 SER A N 1
ATOM 4203 C CA . SER A 1 537 ? 19.557 -0.973 -29.742 1.00 85.38 537 SER A CA 1
ATOM 4204 C C . SER A 1 537 ? 19.258 0.519 -29.906 1.00 85.38 537 SER A C 1
ATOM 4206 O O . SER A 1 537 ? 18.788 0.955 -30.955 1.00 85.38 537 SER A O 1
ATOM 4208 N N . ILE A 1 538 ? 19.583 1.315 -28.886 1.00 86.38 538 ILE A N 1
ATOM 4209 C CA . ILE A 1 538 ? 19.374 2.777 -28.870 1.00 86.38 538 ILE A CA 1
ATOM 4210 C C . ILE A 1 538 ? 20.668 3.584 -29.038 1.00 86.38 538 ILE A C 1
ATOM 4212 O O . ILE A 1 538 ? 20.631 4.752 -29.414 1.00 86.38 538 ILE A O 1
ATOM 4216 N N . THR A 1 539 ? 21.830 2.979 -28.781 1.00 82.69 539 THR A N 1
ATOM 4217 C CA . THR A 1 539 ? 23.126 3.659 -28.925 1.00 82.69 539 THR A CA 1
ATOM 4218 C C . THR A 1 539 ? 23.675 3.541 -30.340 1.00 82.69 539 THR A C 1
ATOM 4220 O O . THR A 1 539 ? 24.227 4.512 -30.847 1.00 82.69 539 THR A O 1
ATOM 4223 N N . GLY A 1 540 ? 23.483 2.379 -30.980 1.00 76.00 540 GLY A N 1
ATOM 4224 C CA . GLY A 1 540 ? 24.138 2.026 -32.236 1.00 76.00 540 GLY A CA 1
ATOM 4225 C C . GLY A 1 540 ? 25.642 1.842 -32.022 1.00 76.00 540 GLY A C 1
ATOM 4226 O O . GLY A 1 540 ? 26.424 2.770 -32.186 1.00 76.00 540 GLY A O 1
ATOM 4227 N N . ASN A 1 541 ? 26.072 0.648 -31.618 1.00 84.12 541 ASN A N 1
ATOM 4228 C CA . ASN A 1 541 ? 27.497 0.371 -31.412 1.00 84.12 541 ASN A CA 1
ATOM 4229 C C . ASN A 1 541 ? 28.070 -0.389 -32.611 1.00 84.12 541 ASN A C 1
ATOM 4231 O O . ASN A 1 541 ? 27.389 -1.217 -33.218 1.00 84.12 541 ASN A O 1
ATOM 4235 N N . CYS A 1 542 ? 29.340 -0.138 -32.925 1.00 88.81 542 CYS A N 1
ATOM 4236 C CA . CYS A 1 542 ? 30.049 -0.895 -33.951 1.00 88.81 542 CYS A CA 1
ATOM 4237 C C . CYS A 1 542 ? 30.321 -2.338 -33.512 1.00 88.81 542 CYS A C 1
ATOM 4239 O O . CYS A 1 542 ? 30.537 -2.611 -32.330 1.00 88.81 542 CYS A O 1
ATOM 4241 N N . ALA A 1 543 ? 30.328 -3.261 -34.477 1.00 88.62 543 ALA A N 1
ATOM 4242 C CA . ALA A 1 543 ? 30.827 -4.616 -34.258 1.00 88.62 543 ALA A CA 1
ATOM 4243 C C . ALA A 1 543 ? 32.313 -4.597 -33.872 1.00 88.62 543 ALA A C 1
ATOM 4245 O O . ALA A 1 543 ? 33.065 -3.710 -34.276 1.00 88.62 543 ALA A O 1
ATOM 4246 N N . THR A 1 544 ? 32.750 -5.621 -33.141 1.00 89.81 544 THR A N 1
ATOM 4247 C CA . THR A 1 544 ? 34.162 -5.825 -32.789 1.00 89.81 544 THR A CA 1
ATOM 4248 C C . THR A 1 544 ? 35.051 -5.788 -34.030 1.00 89.81 544 THR A C 1
ATOM 4250 O O . THR A 1 544 ? 34.741 -6.450 -35.025 1.00 89.81 544 THR A O 1
ATOM 4253 N N . GLY A 1 545 ? 36.153 -5.042 -33.973 1.00 87.06 545 GLY A N 1
ATOM 4254 C CA . GLY A 1 545 ? 37.046 -4.824 -35.105 1.00 87.06 545 GLY A CA 1
ATOM 4255 C C . GLY A 1 545 ? 36.686 -3.629 -35.987 1.00 87.06 545 GLY A C 1
ATOM 4256 O O . GLY A 1 545 ? 37.487 -3.294 -36.860 1.00 87.06 545 GLY A O 1
ATOM 4257 N N . TYR A 1 546 ? 35.546 -2.964 -35.759 1.00 90.19 546 TYR A N 1
ATOM 4258 C CA . TYR A 1 546 ? 35.092 -1.788 -36.508 1.00 90.19 546 TYR A CA 1
ATOM 4259 C C . TYR A 1 546 ? 34.962 -0.546 -35.614 1.00 90.19 546 TYR A C 1
ATOM 4261 O O . TYR A 1 546 ? 34.525 -0.624 -34.472 1.00 90.19 546 TYR A O 1
ATOM 4269 N N . THR A 1 547 ? 35.286 0.632 -36.148 1.00 89.69 547 THR A N 1
ATOM 4270 C CA . THR A 1 547 ? 35.248 1.911 -35.426 1.00 89.69 547 THR A CA 1
ATOM 4271 C C . THR A 1 547 ? 34.932 3.096 -36.353 1.00 89.69 547 THR A C 1
ATOM 4273 O O . THR A 1 547 ? 34.960 2.980 -37.583 1.00 89.69 547 THR A O 1
ATOM 4276 N N . GLY A 1 548 ? 34.641 4.258 -35.762 1.00 84.81 548 GLY A N 1
ATOM 4277 C CA . GLY A 1 548 ? 34.318 5.507 -36.458 1.00 84.81 548 GLY A CA 1
ATOM 4278 C C . GLY A 1 548 ? 32.852 5.641 -36.893 1.00 84.81 548 GLY A C 1
ATOM 4279 O O . GLY A 1 548 ? 32.020 4.769 -36.649 1.00 84.81 548 GLY A O 1
ATOM 4280 N N . TRP A 1 549 ? 32.532 6.760 -37.550 1.00 84.19 549 TRP A N 1
ATOM 4281 C CA . TRP A 1 549 ? 31.194 7.034 -38.088 1.00 84.19 549 TRP A CA 1
ATOM 4282 C C . TRP A 1 549 ? 30.774 5.947 -39.092 1.00 84.19 549 TRP A C 1
ATOM 4284 O O . TRP A 1 549 ? 31.547 5.603 -39.983 1.00 84.19 549 TRP A O 1
ATOM 4294 N N . LEU A 1 550 ? 29.567 5.389 -38.930 1.00 86.44 550 LEU A N 1
ATOM 4295 C CA . LEU A 1 550 ? 29.051 4.237 -39.696 1.00 86.44 550 LEU A CA 1
ATOM 4296 C C . LEU A 1 550 ? 29.933 2.973 -39.654 1.00 86.44 550 LEU A C 1
ATOM 4298 O O . LEU A 1 550 ? 29.780 2.093 -40.504 1.00 86.44 550 LEU A O 1
ATOM 4302 N N . CYS A 1 551 ? 30.844 2.873 -38.679 1.00 89.19 551 CYS A N 1
ATOM 4303 C CA . CYS A 1 551 ? 31.711 1.713 -38.472 1.00 89.19 551 CYS A CA 1
ATOM 4304 C C . CYS A 1 551 ? 32.556 1.360 -39.707 1.00 89.19 551 CYS A C 1
ATOM 4306 O O . CYS A 1 551 ? 32.724 0.193 -40.061 1.00 89.19 551 CYS A O 1
ATOM 4308 N N . THR A 1 552 ? 33.063 2.377 -40.411 1.00 87.56 552 THR A N 1
ATOM 4309 C CA . THR A 1 552 ? 33.784 2.184 -41.678 1.00 87.56 552 THR A CA 1
ATOM 4310 C C . THR A 1 552 ? 35.245 1.787 -41.512 1.00 87.56 552 THR A C 1
ATOM 4312 O O . THR A 1 552 ? 35.824 1.220 -42.443 1.00 87.56 552 THR A O 1
ATOM 4315 N N . ASN A 1 553 ? 35.853 2.102 -40.368 1.00 88.44 553 ASN A N 1
ATOM 4316 C CA . ASN A 1 553 ? 37.286 1.935 -40.135 1.00 88.44 553 ASN A CA 1
ATOM 4317 C C . ASN A 1 553 ? 37.549 0.671 -39.310 1.00 88.44 553 ASN A C 1
ATOM 4319 O O . ASN A 1 553 ? 36.702 0.286 -38.513 1.00 88.44 553 ASN A O 1
ATOM 4323 N N . CYS A 1 554 ? 38.717 0.042 -39.475 1.00 86.50 554 CYS A N 1
ATOM 4324 C CA . CYS A 1 554 ? 39.112 -1.084 -38.624 1.00 86.50 554 CYS A CA 1
ATOM 4325 C C . CYS A 1 554 ? 39.792 -0.595 -37.338 1.00 86.50 554 CYS A C 1
ATOM 4327 O O . CYS A 1 554 ? 40.503 0.413 -37.353 1.00 86.50 554 CYS A O 1
ATOM 4329 N N . GLU A 1 555 ? 39.577 -1.311 -36.238 1.00 89.44 555 GLU A N 1
ATOM 4330 C CA . GLU A 1 555 ? 40.284 -1.093 -34.971 1.00 89.44 555 GLU A CA 1
ATOM 4331 C C . GLU A 1 555 ? 41.791 -1.416 -35.090 1.00 89.44 555 GLU A C 1
ATOM 4333 O O . GLU A 1 555 ? 42.178 -2.160 -35.990 1.00 89.44 555 GLU A O 1
ATOM 4338 N N . PRO A 1 556 ? 42.660 -0.902 -34.193 1.00 83.69 556 PRO A N 1
ATOM 4339 C CA . PRO A 1 556 ? 44.119 -1.066 -34.293 1.00 83.69 556 PRO A CA 1
ATOM 4340 C C . PRO A 1 556 ? 44.632 -2.516 -34.393 1.00 83.69 556 PRO A C 1
ATOM 4342 O O . PRO A 1 556 ? 45.646 -2.752 -35.046 1.00 83.69 556 PRO A O 1
ATOM 4345 N N . ASP A 1 557 ? 43.928 -3.484 -33.795 1.00 82.19 557 ASP A N 1
ATOM 4346 C CA . ASP A 1 557 ? 44.286 -4.914 -33.821 1.00 82.19 557 ASP A CA 1
ATOM 4347 C C . ASP A 1 557 ? 43.660 -5.682 -34.999 1.00 82.19 557 ASP A C 1
ATOM 4349 O O . ASP A 1 557 ? 43.742 -6.910 -35.069 1.00 82.19 557 ASP A O 1
ATOM 4353 N N . TYR A 1 558 ? 43.030 -4.966 -35.933 1.00 86.38 558 TYR A N 1
ATOM 4354 C CA . TYR A 1 558 ? 42.347 -5.515 -37.095 1.00 86.38 558 TYR A CA 1
ATOM 4355 C C . TYR A 1 558 ? 42.852 -4.854 -38.379 1.00 86.38 558 TYR A C 1
ATOM 4357 O O . TYR A 1 558 ? 43.207 -3.678 -38.415 1.00 86.38 558 TYR A O 1
ATOM 4365 N N . TYR A 1 559 ? 42.848 -5.601 -39.479 1.00 81.19 559 TYR A N 1
ATOM 4366 C CA . TYR A 1 559 ? 43.198 -5.080 -40.797 1.00 81.19 559 TYR A CA 1
ATOM 4367 C C . TYR A 1 559 ? 42.064 -5.305 -41.799 1.00 81.19 559 TYR A C 1
ATOM 4369 O O . TYR A 1 559 ? 41.281 -6.249 -41.692 1.00 81.19 559 TYR A O 1
ATOM 4377 N N . SER A 1 560 ? 41.963 -4.401 -42.773 1.00 79.94 560 SER A N 1
ATOM 4378 C CA . SER A 1 560 ? 40.907 -4.429 -43.787 1.00 79.94 560 SER A CA 1
ATOM 4379 C C . SER A 1 560 ? 41.218 -5.457 -44.874 1.00 79.94 560 SER A C 1
ATOM 4381 O O . SER A 1 560 ? 42.245 -5.361 -45.554 1.00 79.94 560 SER A O 1
ATOM 4383 N N . VAL A 1 561 ? 40.307 -6.411 -45.069 1.00 79.12 561 VAL A N 1
ATOM 4384 C CA . VAL A 1 561 ? 40.321 -7.385 -46.165 1.00 79.12 561 VAL A CA 1
ATOM 4385 C C . VAL A 1 561 ? 39.004 -7.274 -46.924 1.00 79.12 561 VAL A C 1
ATOM 4387 O O . VAL A 1 561 ? 37.955 -7.663 -46.420 1.00 79.12 561 VAL A O 1
ATOM 4390 N N . LEU A 1 562 ? 39.057 -6.772 -48.163 1.00 76.62 562 LEU A N 1
ATOM 4391 C CA . LEU A 1 562 ? 37.877 -6.544 -49.011 1.00 76.62 562 LEU A CA 1
ATOM 4392 C C . LEU A 1 562 ? 36.811 -5.686 -48.300 1.00 76.62 562 LEU A C 1
ATOM 4394 O O . LEU A 1 562 ? 36.972 -4.471 -48.210 1.00 76.62 562 LEU A O 1
ATOM 4398 N N . THR A 1 563 ? 35.731 -6.310 -47.817 1.00 74.31 563 THR A N 1
ATOM 4399 C CA . THR A 1 563 ? 34.607 -5.667 -47.125 1.00 74.31 563 THR A CA 1
ATOM 4400 C C . THR A 1 563 ? 34.612 -5.887 -45.612 1.00 74.31 563 THR A C 1
ATOM 4402 O O . THR A 1 563 ? 33.746 -5.330 -44.950 1.00 74.31 563 THR A O 1
ATOM 4405 N N . ALA A 1 564 ? 35.577 -6.615 -45.038 1.00 80.12 564 ALA A N 1
ATOM 4406 C CA . ALA A 1 564 ? 35.577 -6.990 -43.621 1.00 80.12 564 ALA A CA 1
ATOM 4407 C C . ALA A 1 564 ? 36.865 -6.585 -42.881 1.00 80.12 564 ALA A C 1
ATOM 4409 O O . ALA A 1 564 ? 37.936 -6.475 -43.481 1.00 80.12 564 ALA A O 1
ATOM 4410 N N . CYS A 1 565 ? 36.763 -6.369 -41.569 1.00 85.44 565 CYS A N 1
ATOM 4411 C CA . CYS A 1 565 ? 37.910 -6.193 -40.674 1.00 85.44 565 CYS A CA 1
ATOM 4412 C C . CYS A 1 565 ? 38.247 -7.533 -40.001 1.00 85.44 565 CYS A C 1
ATOM 4414 O O . CYS A 1 565 ? 37.383 -8.153 -39.384 1.00 85.44 565 CYS A O 1
ATOM 4416 N N . VAL A 1 566 ? 39.494 -7.994 -40.133 1.00 85.06 566 VAL A N 1
ATOM 4417 C CA . VAL A 1 566 ? 39.960 -9.312 -39.656 1.00 85.06 566 VAL A CA 1
ATOM 4418 C C . VAL A 1 566 ? 41.057 -9.118 -38.601 1.00 85.06 566 VAL A C 1
ATOM 4420 O O . VAL A 1 566 ? 41.892 -8.232 -38.793 1.00 85.06 566 VAL A O 1
ATOM 4423 N N . PRO A 1 567 ? 41.089 -9.903 -37.504 1.00 84.62 567 PRO A N 1
ATOM 4424 C CA . PRO A 1 567 ? 42.087 -9.729 -36.450 1.00 84.62 567 PRO A CA 1
ATOM 4425 C C . PRO A 1 567 ? 43.504 -10.035 -36.945 1.00 84.62 567 PRO A C 1
ATOM 4427 O O . PRO A 1 567 ? 43.730 -10.947 -37.748 1.00 84.62 567 PRO A O 1
ATOM 4430 N N . CYS A 1 568 ? 44.475 -9.279 -36.441 1.00 79.62 568 CYS A N 1
ATOM 4431 C CA . CYS A 1 568 ? 45.889 -9.480 -36.722 1.00 79.62 568 CYS A CA 1
ATOM 4432 C C . CYS A 1 568 ? 46.395 -10.809 -36.112 1.00 79.62 568 CYS A C 1
ATOM 4434 O O . CYS A 1 568 ? 46.085 -11.117 -34.958 1.00 79.62 568 CYS A O 1
ATOM 4436 N N . PRO A 1 569 ? 47.192 -11.615 -36.843 1.00 75.81 569 PRO A N 1
ATOM 4437 C CA . PRO A 1 569 ? 47.739 -12.864 -36.316 1.00 75.81 569 PRO A CA 1
ATOM 4438 C C . PRO A 1 569 ? 48.754 -12.614 -35.188 1.00 75.81 569 PRO A C 1
ATOM 4440 O O . PRO A 1 569 ? 49.558 -11.683 -35.244 1.00 75.81 569 PRO A O 1
ATOM 4443 N N . HIS A 1 570 ? 48.752 -13.482 -34.171 1.00 74.44 570 HIS A N 1
ATOM 4444 C CA . HIS A 1 570 ? 49.642 -13.366 -33.012 1.00 74.44 570 HIS A CA 1
ATOM 4445 C C . HIS A 1 570 ? 51.104 -13.673 -33.386 1.00 74.44 570 HIS A C 1
ATOM 4447 O O . HIS A 1 570 ? 51.379 -14.624 -34.121 1.00 74.44 570 HIS A O 1
ATOM 4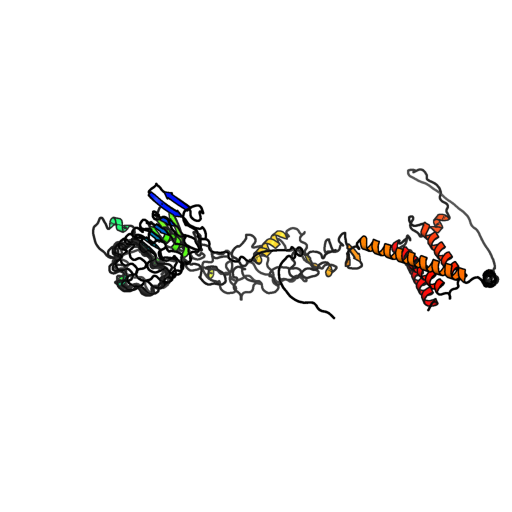453 N N . LEU A 1 571 ? 52.063 -12.930 -32.813 1.00 70.06 571 LEU A N 1
ATOM 4454 C CA . LEU A 1 571 ? 53.502 -13.094 -33.090 1.00 70.06 571 LEU A CA 1
ATOM 4455 C C . LEU A 1 571 ? 54.003 -14.537 -32.868 1.00 70.06 571 LEU A C 1
ATOM 4457 O O . LEU A 1 571 ? 54.884 -15.005 -33.581 1.00 70.06 571 LEU A O 1
ATOM 4461 N N . SER A 1 572 ? 53.412 -15.267 -31.919 1.00 72.06 572 SER A N 1
ATOM 4462 C CA . SER A 1 572 ? 53.732 -16.670 -31.625 1.00 72.06 572 SER A CA 1
ATOM 4463 C C . SER A 1 572 ? 53.411 -17.617 -32.783 1.00 72.06 572 SER A C 1
ATOM 4465 O O . SER A 1 572 ? 54.193 -18.525 -33.050 1.00 72.06 572 SER A O 1
ATOM 4467 N N . ILE A 1 573 ? 52.302 -17.390 -33.492 1.00 74.06 573 ILE A N 1
ATOM 4468 C CA . ILE A 1 573 ? 51.892 -18.205 -34.644 1.00 74.06 573 ILE A CA 1
ATOM 4469 C C . ILE A 1 573 ? 52.891 -18.003 -35.788 1.00 74.06 573 ILE A C 1
ATOM 4471 O O . ILE A 1 573 ? 53.409 -18.974 -36.332 1.00 74.06 573 ILE A O 1
ATOM 4475 N N . LEU A 1 574 ? 53.271 -16.748 -36.045 1.00 71.19 574 LEU A N 1
ATOM 4476 C CA . LEU A 1 574 ? 54.305 -16.384 -37.020 1.00 71.19 574 LEU A CA 1
ATOM 4477 C C . LEU A 1 574 ? 55.671 -17.028 -36.710 1.00 71.19 574 LEU A C 1
ATOM 4479 O O . LEU A 1 574 ? 56.372 -17.481 -37.619 1.00 71.19 574 LEU A O 1
ATOM 4483 N N . VAL A 1 575 ? 56.051 -17.102 -35.429 1.00 78.38 575 VAL A N 1
ATOM 4484 C CA . VAL A 1 575 ? 57.298 -17.755 -34.990 1.00 78.38 575 VAL A CA 1
ATOM 4485 C C . VAL A 1 575 ? 57.222 -19.274 -35.154 1.00 78.38 575 VAL A C 1
ATOM 4487 O O . VAL A 1 575 ? 58.173 -19.868 -35.657 1.00 78.38 575 VAL A O 1
ATOM 4490 N N . ILE A 1 576 ? 56.103 -19.908 -34.791 1.00 78.50 576 ILE A N 1
ATOM 4491 C CA . ILE A 1 576 ? 55.906 -21.358 -34.954 1.00 78.50 576 ILE A CA 1
ATOM 4492 C C . ILE A 1 576 ? 55.971 -21.750 -36.432 1.00 78.50 576 ILE A C 1
ATOM 4494 O O . ILE A 1 576 ? 56.689 -22.687 -36.777 1.00 78.50 576 ILE A O 1
ATOM 4498 N N . GLU A 1 577 ? 55.287 -21.013 -37.309 1.00 78.44 577 GLU A N 1
ATOM 4499 C CA . GLU A 1 577 ? 55.336 -21.239 -38.758 1.00 78.44 577 GLU A CA 1
ATOM 4500 C C . GLU A 1 577 ? 56.763 -21.096 -39.300 1.00 78.44 577 GLU A C 1
ATOM 4502 O O . GLU A 1 577 ? 57.235 -21.945 -40.061 1.00 78.44 577 GLU A O 1
ATOM 4507 N N . SER A 1 578 ? 57.498 -20.083 -38.833 1.00 75.69 578 SER A N 1
ATOM 4508 C CA . SER A 1 578 ? 58.900 -19.872 -39.208 1.00 75.69 578 SER A CA 1
ATOM 4509 C C . SER A 1 578 ? 59.814 -21.005 -38.714 1.00 75.69 578 SER A C 1
ATOM 4511 O O . SER A 1 578 ? 60.686 -21.468 -39.450 1.00 75.69 578 SER A O 1
ATOM 4513 N N . CYS A 1 579 ? 59.611 -21.508 -37.493 1.00 83.50 579 CYS A N 1
ATOM 4514 C CA . CYS A 1 579 ? 60.365 -22.639 -36.950 1.00 83.50 579 CYS A CA 1
ATOM 4515 C C . CYS A 1 579 ? 60.053 -23.952 -37.682 1.00 83.50 579 CYS A C 1
ATOM 4517 O O . CYS A 1 579 ? 60.977 -24.699 -38.003 1.00 83.50 579 CYS A O 1
ATOM 4519 N N . LEU A 1 580 ? 58.780 -24.225 -37.988 1.00 83.31 580 LEU A N 1
ATOM 4520 C CA . LEU A 1 580 ? 58.367 -25.396 -38.769 1.00 83.31 580 LEU A CA 1
ATOM 4521 C C . LEU A 1 580 ? 58.985 -25.377 -40.169 1.00 83.31 580 LEU A C 1
ATOM 4523 O O . LEU A 1 580 ? 59.475 -26.404 -40.642 1.00 83.31 580 LEU A O 1
ATOM 4527 N N . PHE A 1 581 ? 59.043 -24.201 -40.796 1.00 84.00 581 PHE A N 1
ATOM 4528 C CA . PHE A 1 581 ? 59.721 -24.012 -42.074 1.00 84.00 581 PHE A CA 1
ATOM 4529 C C . PHE A 1 581 ? 61.227 -24.312 -41.983 1.00 84.00 581 PHE A C 1
ATOM 4531 O O . PHE A 1 581 ? 61.770 -25.029 -42.824 1.00 84.00 581 PHE A O 1
ATOM 4538 N N . LEU A 1 582 ? 61.911 -23.839 -40.935 1.00 86.94 582 LEU A N 1
ATOM 4539 C CA . LEU A 1 582 ? 63.335 -24.128 -40.719 1.00 86.94 582 LEU A CA 1
ATOM 4540 C C . LEU A 1 582 ? 63.604 -25.619 -40.457 1.00 86.94 582 LEU A C 1
ATOM 4542 O O . LEU A 1 582 ? 64.580 -26.165 -40.977 1.00 86.94 582 LEU A O 1
ATOM 4546 N N . VAL A 1 583 ? 62.732 -26.300 -39.707 1.00 89.06 583 VAL A N 1
ATOM 4547 C CA . VAL A 1 583 ? 62.818 -27.752 -39.471 1.00 89.06 583 VAL A CA 1
ATOM 4548 C C . VAL A 1 583 ? 62.618 -28.531 -40.772 1.00 89.06 583 VAL A C 1
ATOM 4550 O O . VAL A 1 583 ? 63.378 -29.460 -41.050 1.00 89.06 583 VAL A O 1
ATOM 4553 N N . ALA A 1 584 ? 61.649 -28.133 -41.600 1.00 80.81 584 ALA A N 1
ATOM 4554 C CA . ALA A 1 584 ? 61.438 -28.731 -42.915 1.00 80.81 584 ALA A CA 1
ATOM 4555 C C . ALA A 1 584 ? 62.674 -28.559 -43.814 1.00 80.81 584 ALA A C 1
ATOM 4557 O O . ALA A 1 584 ? 63.142 -29.531 -44.407 1.00 80.81 584 ALA A O 1
ATOM 4558 N N . CYS A 1 585 ? 63.272 -27.364 -43.840 1.00 80.56 585 CYS A N 1
ATOM 4559 C CA . CYS A 1 585 ? 64.519 -27.104 -44.562 1.00 80.56 585 CYS A CA 1
ATOM 4560 C C . CYS A 1 585 ? 65.680 -27.981 -44.058 1.00 80.56 585 CYS A C 1
ATOM 4562 O O . CYS A 1 585 ? 66.406 -28.561 -44.865 1.00 80.56 585 CYS A O 1
ATOM 4564 N N . ALA A 1 586 ? 65.838 -28.144 -42.741 1.00 84.19 586 ALA A N 1
ATOM 4565 C CA . ALA A 1 586 ? 66.876 -28.999 -42.162 1.00 84.19 586 ALA A CA 1
ATOM 4566 C C . ALA A 1 586 ? 66.675 -30.488 -42.507 1.00 84.19 586 ALA A C 1
ATOM 4568 O O . ALA A 1 586 ? 67.638 -31.178 -42.850 1.00 84.19 586 ALA A O 1
ATOM 4569 N N . LEU A 1 587 ? 65.430 -30.979 -42.477 1.00 84.00 587 LEU A N 1
ATOM 4570 C CA . LEU A 1 587 ? 65.077 -32.341 -42.892 1.00 84.00 587 LEU A CA 1
ATOM 4571 C C . LEU A 1 587 ? 65.377 -32.576 -44.373 1.00 84.00 587 LEU A C 1
ATOM 4573 O O . LEU A 1 587 ? 65.956 -33.602 -44.725 1.00 84.00 587 LEU A O 1
ATOM 4577 N N . ILE A 1 588 ? 65.047 -31.612 -45.233 1.00 81.69 588 ILE A N 1
ATOM 4578 C CA . ILE A 1 588 ? 65.365 -31.669 -46.663 1.00 81.69 588 ILE A CA 1
ATOM 4579 C C . ILE A 1 588 ? 66.887 -31.712 -46.865 1.00 81.69 588 ILE A C 1
ATOM 4581 O O . ILE A 1 588 ? 67.375 -32.575 -47.591 1.00 81.69 588 ILE A O 1
ATOM 4585 N N . CYS A 1 589 ? 67.660 -30.878 -46.165 1.00 80.19 589 CYS A N 1
ATOM 4586 C CA . CYS A 1 589 ? 69.126 -30.920 -46.209 1.00 80.19 589 CYS A CA 1
ATOM 4587 C C . CYS A 1 589 ? 69.702 -32.268 -45.735 1.00 80.19 589 CYS A C 1
ATOM 4589 O O . CYS A 1 589 ? 70.643 -32.790 -46.339 1.00 80.19 589 CYS A O 1
ATOM 4591 N N . LEU A 1 590 ? 69.130 -32.880 -44.693 1.00 83.56 590 LEU A N 1
ATOM 4592 C CA . LEU A 1 590 ? 69.526 -34.213 -44.219 1.00 83.56 590 LEU A CA 1
ATOM 4593 C C . LEU A 1 590 ? 69.211 -35.314 -45.239 1.00 83.56 590 LEU A C 1
ATOM 4595 O O . LEU A 1 590 ? 70.007 -36.234 -45.431 1.00 83.56 590 LEU A O 1
ATOM 4599 N N . LEU A 1 591 ? 68.068 -35.225 -45.921 1.00 81.69 591 LEU A N 1
ATOM 4600 C CA . LEU A 1 591 ? 67.699 -36.166 -46.978 1.00 81.69 591 LEU A CA 1
ATOM 4601 C C . LEU A 1 591 ? 68.611 -36.017 -48.201 1.00 81.69 591 LEU A C 1
ATOM 4603 O O . LEU A 1 591 ? 69.087 -37.025 -48.725 1.00 81.69 591 LEU A O 1
ATOM 4607 N N . LEU A 1 592 ? 68.924 -34.781 -48.598 1.00 80.62 592 LEU A N 1
ATOM 4608 C CA . LEU A 1 592 ? 69.836 -34.483 -49.704 1.00 80.62 592 LEU A CA 1
ATOM 4609 C C . LEU A 1 592 ? 71.265 -34.953 -49.407 1.00 80.62 592 LEU A C 1
ATOM 4611 O O . LEU A 1 592 ? 71.882 -35.604 -50.247 1.00 80.62 592 LEU A O 1
ATOM 4615 N N . THR A 1 593 ? 71.783 -34.716 -48.200 1.00 76.81 593 THR A N 1
ATOM 4616 C CA . THR A 1 593 ? 73.118 -35.204 -47.800 1.00 76.81 593 THR A CA 1
ATOM 4617 C C . THR A 1 593 ? 73.176 -36.730 -47.744 1.00 76.81 593 THR A C 1
ATOM 4619 O O . THR A 1 593 ? 74.124 -37.320 -48.265 1.00 76.81 593 THR A O 1
ATOM 4622 N N . ARG A 1 594 ? 72.134 -37.403 -47.231 1.00 77.19 594 ARG A N 1
ATOM 4623 C CA . ARG A 1 594 ? 72.011 -38.871 -47.316 1.00 77.19 594 ARG A CA 1
ATOM 4624 C C . ARG A 1 594 ? 71.998 -39.376 -48.756 1.00 77.19 594 ARG A C 1
ATOM 4626 O O . ARG A 1 594 ? 72.596 -40.412 -49.041 1.00 77.19 594 ARG A O 1
ATOM 4633 N N . GLN A 1 595 ? 71.318 -38.671 -49.655 1.00 76.62 595 GLN A N 1
ATOM 4634 C CA . GLN A 1 595 ? 71.226 -39.041 -51.065 1.00 76.62 595 GLN A CA 1
ATOM 4635 C C . GLN A 1 595 ? 72.564 -38.848 -51.796 1.00 76.62 595 GLN A C 1
ATOM 4637 O O . GLN A 1 595 ? 72.923 -39.682 -52.625 1.00 76.62 595 GLN A O 1
ATOM 4642 N N . ILE A 1 596 ? 73.329 -37.810 -51.443 1.00 72.69 596 ILE A N 1
ATOM 4643 C CA . ILE A 1 596 ? 74.681 -37.557 -51.964 1.00 72.69 596 ILE A CA 1
ATOM 4644 C C . ILE A 1 596 ? 75.667 -38.629 -51.475 1.00 72.69 596 ILE A C 1
ATOM 4646 O O . ILE A 1 596 ? 76.393 -39.193 -52.290 1.00 72.69 596 ILE A O 1
ATOM 4650 N N . ILE A 1 597 ? 75.648 -38.985 -50.184 1.00 71.56 597 ILE A N 1
ATOM 4651 C CA . ILE A 1 597 ? 76.510 -40.050 -49.631 1.00 71.56 597 ILE A CA 1
ATOM 4652 C C . ILE A 1 597 ? 76.183 -41.407 -50.278 1.00 71.56 597 ILE A C 1
ATOM 4654 O O . ILE A 1 597 ? 77.092 -42.120 -50.696 1.00 71.56 597 ILE A O 1
ATOM 4658 N N . ARG A 1 598 ? 74.893 -41.732 -50.466 1.00 67.12 598 ARG A N 1
ATOM 4659 C CA . ARG A 1 598 ? 74.469 -42.939 -51.204 1.00 67.12 598 ARG A CA 1
ATOM 4660 C C . ARG A 1 598 ? 74.957 -42.963 -52.654 1.00 67.12 598 ARG A C 1
ATOM 4662 O O . ARG A 1 598 ? 75.264 -44.036 -53.161 1.00 67.12 598 ARG A O 1
ATOM 4669 N N . ARG A 1 599 ? 75.004 -41.812 -53.336 1.00 61.09 599 ARG A N 1
ATOM 4670 C CA . ARG A 1 599 ? 75.532 -41.722 -54.710 1.00 61.09 599 ARG A CA 1
ATOM 4671 C C . ARG A 1 599 ? 77.052 -41.913 -54.750 1.00 61.09 599 ARG A C 1
ATOM 4673 O O . ARG A 1 599 ? 77.531 -42.585 -55.655 1.00 61.09 599 ARG A O 1
ATOM 4680 N N . ALA A 1 600 ? 77.788 -41.422 -53.750 1.00 59.09 600 ALA A N 1
ATOM 4681 C CA . ALA A 1 600 ? 79.242 -41.584 -53.666 1.00 59.09 600 ALA A CA 1
ATOM 4682 C C . ALA A 1 600 ? 79.695 -43.047 -53.457 1.00 59.09 600 ALA A C 1
ATOM 4684 O O . ALA A 1 600 ? 80.771 -43.425 -53.913 1.00 59.09 600 ALA A O 1
ATOM 4685 N N . GLU A 1 601 ? 78.876 -43.898 -52.825 1.00 57.97 601 GLU A N 1
ATOM 4686 C CA . GLU A 1 601 ? 79.175 -45.334 -52.669 1.00 57.97 601 GLU A CA 1
ATOM 4687 C C . GLU A 1 601 ? 78.908 -46.169 -53.941 1.00 57.97 601 GLU A C 1
ATOM 4689 O O . GLU A 1 601 ? 79.444 -47.271 -54.071 1.00 57.97 601 GLU A O 1
ATOM 4694 N N . LEU A 1 602 ? 78.130 -45.654 -54.904 1.00 55.03 602 LEU A N 1
ATOM 4695 C CA . LEU A 1 602 ? 77.742 -46.366 -56.133 1.00 55.03 602 LEU A CA 1
ATOM 4696 C C . LEU A 1 602 ? 78.663 -46.095 -57.345 1.00 55.03 602 LEU A C 1
ATOM 4698 O O . LEU A 1 602 ? 78.584 -46.816 -58.338 1.00 55.03 602 LEU A O 1
ATOM 4702 N N . GLU A 1 603 ? 79.592 -45.136 -57.268 1.00 48.81 603 GLU A N 1
ATOM 4703 C CA . GLU A 1 603 ? 80.526 -44.778 -58.356 1.00 48.81 603 GLU A CA 1
ATOM 4704 C C . GLU A 1 603 ? 81.894 -45.498 -58.275 1.00 48.81 603 GLU A C 1
ATOM 4706 O O . GLU A 1 603 ? 82.953 -44.882 -58.384 1.00 48.81 603 GLU A O 1
ATOM 4711 N N . ARG A 1 604 ? 81.911 -46.833 -58.119 1.00 41.78 604 ARG A N 1
ATOM 4712 C CA . ARG A 1 604 ? 83.139 -47.656 -58.282 1.00 41.78 604 ARG A CA 1
ATOM 4713 C C . ARG A 1 604 ? 83.180 -48.463 -59.594 1.00 41.78 604 ARG A C 1
ATOM 4715 O O . ARG A 1 604 ? 84.021 -49.343 -59.749 1.00 41.78 604 ARG A O 1
ATOM 4722 N N . TYR A 1 605 ? 82.313 -48.153 -60.560 1.00 42.12 605 TYR A N 1
ATOM 4723 C CA . TYR A 1 605 ? 82.348 -48.732 -61.910 1.00 42.12 605 TYR A CA 1
ATOM 4724 C C . TYR A 1 605 ? 82.041 -47.645 -62.951 1.00 42.12 605 TYR A C 1
ATOM 4726 O O . TYR A 1 605 ? 80.939 -47.111 -63.018 1.00 42.12 605 TYR A O 1
ATOM 4734 N N . SER A 1 606 ? 83.063 -47.256 -63.710 1.00 38.50 606 SER A N 1
ATOM 4735 C CA . SER A 1 606 ? 83.123 -46.006 -64.472 1.00 38.50 606 SER A CA 1
ATOM 4736 C C . SER A 1 606 ? 82.450 -46.044 -65.850 1.00 38.50 606 SER A C 1
ATOM 4738 O O . SER A 1 606 ? 82.747 -46.933 -66.649 1.00 38.50 606 SER A O 1
ATOM 4740 N N . ARG A 1 607 ? 81.756 -44.950 -66.201 1.00 46.00 607 ARG A N 1
ATOM 4741 C CA . ARG A 1 607 ? 82.052 -44.122 -67.393 1.00 46.00 607 ARG A CA 1
ATOM 4742 C C . ARG A 1 607 ? 81.928 -42.636 -67.014 1.00 46.00 607 ARG A C 1
ATOM 4744 O O . ARG A 1 607 ? 81.048 -42.274 -66.244 1.00 46.00 607 ARG A O 1
ATOM 4751 N N . SER A 1 608 ? 82.851 -41.810 -67.512 1.00 57.00 608 SER A N 1
ATOM 4752 C CA . SER A 1 608 ? 83.066 -40.413 -67.103 1.00 57.00 608 SER A CA 1
ATOM 4753 C C . SER A 1 608 ? 82.039 -39.444 -67.704 1.00 57.00 608 SER A C 1
ATOM 4755 O O . SER A 1 608 ? 81.793 -39.432 -68.907 1.00 57.00 608 SER A O 1
ATOM 4757 N N . PHE A 1 609 ? 81.504 -38.577 -66.846 1.00 55.22 609 PHE A N 1
ATOM 4758 C CA . PHE A 1 609 ? 80.560 -37.487 -67.112 1.00 55.22 609 PHE A CA 1
ATOM 4759 C C . PHE A 1 609 ? 81.027 -36.473 -68.185 1.00 55.22 609 PHE A C 1
ATOM 4761 O O . PHE A 1 609 ? 80.203 -35.785 -68.788 1.00 55.22 609 PHE A O 1
ATOM 4768 N N . ILE A 1 610 ? 82.330 -36.413 -68.491 1.00 57.47 610 ILE A N 1
ATOM 4769 C CA . ILE A 1 610 ? 82.887 -35.478 -69.486 1.00 57.47 610 ILE A CA 1
ATOM 4770 C C . ILE A 1 610 ? 82.490 -35.831 -70.935 1.00 57.47 610 ILE A C 1
ATOM 4772 O O . ILE A 1 610 ? 82.289 -34.923 -71.745 1.00 57.47 610 ILE A O 1
ATOM 4776 N N . ASP A 1 611 ? 82.258 -37.106 -71.261 1.00 52.31 611 ASP A N 1
ATOM 4777 C CA . ASP A 1 611 ? 81.875 -37.515 -72.626 1.00 52.31 611 ASP A CA 1
ATOM 4778 C C . ASP A 1 611 ? 80.423 -37.134 -72.983 1.00 52.31 611 ASP A C 1
ATOM 4780 O O . ASP A 1 611 ? 80.095 -36.903 -74.149 1.00 52.31 611 ASP A O 1
ATOM 4784 N N . ILE A 1 612 ? 79.552 -36.988 -71.977 1.00 56.78 612 ILE A N 1
ATOM 4785 C CA . ILE A 1 612 ? 78.148 -36.572 -72.148 1.00 56.78 612 ILE A CA 1
ATOM 4786 C C . ILE A 1 612 ? 78.056 -35.057 -72.399 1.00 56.78 612 ILE A C 1
ATOM 4788 O O . ILE A 1 612 ? 77.240 -34.607 -73.208 1.00 56.78 612 ILE A O 1
ATOM 4792 N N . ILE A 1 613 ? 78.933 -34.270 -71.765 1.00 59.78 613 ILE A N 1
ATOM 4793 C CA . ILE A 1 613 ? 78.991 -32.809 -71.925 1.00 59.78 613 ILE A CA 1
ATOM 4794 C C . ILE A 1 613 ? 79.488 -32.424 -73.329 1.00 59.78 613 ILE A C 1
ATOM 4796 O O . ILE A 1 613 ? 78.895 -31.561 -73.981 1.00 59.78 613 ILE A O 1
ATOM 4800 N N . ILE A 1 614 ? 80.519 -33.096 -73.852 1.00 58.28 614 ILE A N 1
ATOM 4801 C CA . ILE A 1 614 ? 81.093 -32.779 -75.174 1.00 58.28 614 ILE A CA 1
ATOM 4802 C C . ILE A 1 614 ? 80.134 -33.146 -76.323 1.00 58.28 614 ILE A C 1
ATOM 4804 O O . ILE A 1 614 ? 80.077 -32.440 -77.334 1.00 58.28 614 ILE A O 1
ATOM 4808 N N . ALA A 1 615 ? 79.318 -34.193 -76.165 1.00 55.94 615 ALA A N 1
ATOM 4809 C CA . ALA A 1 615 ? 78.300 -34.565 -77.149 1.00 55.94 615 ALA A CA 1
ATOM 4810 C C . ALA A 1 615 ? 77.148 -33.543 -77.240 1.00 55.94 615 ALA A C 1
ATOM 4812 O O . ALA A 1 615 ? 76.619 -33.311 -78.327 1.00 55.94 615 ALA A O 1
ATOM 4813 N N . ARG A 1 616 ? 76.786 -32.886 -76.126 1.00 57.91 616 ARG A N 1
ATOM 4814 C CA . ARG A 1 616 ? 75.673 -31.918 -76.074 1.00 57.91 616 ARG A CA 1
ATOM 4815 C C . ARG A 1 616 ? 76.083 -30.484 -76.434 1.00 57.91 616 ARG A C 1
ATOM 4817 O O . ARG A 1 616 ? 75.276 -29.756 -77.007 1.00 57.91 616 ARG A O 1
ATOM 4824 N N . ILE A 1 617 ? 77.351 -30.106 -76.245 1.00 55.09 617 ILE A N 1
ATOM 4825 C CA . ILE A 1 617 ? 77.897 -28.820 -76.732 1.00 55.09 617 ILE A CA 1
ATOM 4826 C C . ILE A 1 617 ? 78.029 -28.791 -78.271 1.00 55.09 617 ILE A C 1
ATOM 4828 O O . ILE A 1 617 ? 77.848 -27.740 -78.886 1.00 55.09 617 ILE A O 1
ATOM 4832 N N . LYS A 1 618 ? 78.242 -29.943 -78.928 1.00 48.00 618 LYS A N 1
ATOM 4833 C CA . LYS A 1 618 ? 78.240 -30.052 -80.403 1.00 48.00 618 LYS A CA 1
ATOM 4834 C C . LYS A 1 618 ? 76.869 -29.810 -81.049 1.00 48.00 618 LYS A C 1
ATOM 4836 O O . LYS A 1 618 ? 76.823 -29.404 -82.205 1.00 48.00 618 LYS A O 1
ATOM 4841 N N . ILE A 1 619 ? 75.773 -30.011 -80.316 1.00 55.38 619 ILE A N 1
ATOM 4842 C CA . ILE A 1 619 ? 74.415 -29.697 -80.789 1.00 55.38 619 ILE A CA 1
ATOM 4843 C C . ILE A 1 619 ? 74.172 -28.181 -80.703 1.00 55.38 619 ILE A C 1
ATOM 4845 O O . ILE A 1 619 ? 73.630 -27.592 -81.631 1.00 55.38 619 ILE A O 1
ATOM 4849 N N . LEU A 1 620 ? 74.667 -27.525 -79.648 1.00 42.94 620 LEU A N 1
ATOM 4850 C CA . LEU A 1 620 ? 74.505 -26.083 -79.417 1.00 42.94 620 LEU A CA 1
ATOM 4851 C C . LEU A 1 620 ? 75.327 -25.205 -80.380 1.00 42.94 620 LEU A C 1
ATOM 4853 O O . LEU A 1 620 ? 74.841 -24.170 -80.829 1.00 42.94 620 LEU A O 1
ATOM 4857 N N . LEU A 1 621 ? 76.529 -25.636 -80.776 1.00 48.12 621 LEU A N 1
ATOM 4858 C CA . LEU A 1 621 ? 77.330 -24.932 -81.793 1.00 48.12 621 LEU A CA 1
ATOM 4859 C C . LEU A 1 621 ? 76.824 -25.145 -83.234 1.00 48.12 621 LEU A C 1
ATOM 4861 O O . LEU A 1 621 ? 77.124 -24.331 -84.103 1.00 48.12 621 LEU A O 1
ATOM 4865 N N . GLY A 1 622 ? 76.018 -26.182 -83.490 1.00 44.44 622 GLY A N 1
ATOM 4866 C CA . GLY A 1 622 ? 75.385 -26.425 -84.794 1.00 44.44 622 GLY A CA 1
ATOM 4867 C C . GLY A 1 622 ? 74.185 -25.516 -85.094 1.00 44.44 622 GLY A C 1
ATOM 4868 O O . GLY A 1 622 ? 73.858 -25.308 -86.259 1.00 44.44 622 GLY A O 1
ATOM 4869 N N . PHE A 1 623 ? 73.558 -24.927 -84.069 1.00 40.38 623 PHE A N 1
ATOM 4870 C CA . PHE A 1 623 ? 72.393 -24.044 -84.231 1.00 40.38 623 PHE A CA 1
ATOM 4871 C C . PHE A 1 623 ? 72.744 -22.558 -84.421 1.00 40.38 623 PHE A C 1
ATOM 4873 O O . PHE A 1 623 ? 71.898 -21.801 -84.888 1.00 40.38 623 PHE A O 1
ATOM 4880 N N . TYR A 1 624 ? 73.980 -22.127 -84.136 1.00 39.84 624 TYR A N 1
ATOM 4881 C CA . TYR A 1 624 ? 74.374 -20.709 -84.241 1.00 39.84 624 TYR A CA 1
ATOM 4882 C C . TYR A 1 624 ? 75.087 -20.335 -85.555 1.00 39.84 624 TYR A C 1
ATOM 4884 O O . TYR A 1 624 ? 75.478 -19.187 -85.751 1.00 39.84 624 TYR A O 1
ATOM 4892 N N . GLN A 1 625 ? 75.248 -21.281 -86.484 1.00 43.56 625 GLN A N 1
ATOM 4893 C CA . GLN A 1 625 ? 75.958 -21.071 -87.754 1.00 43.56 625 GLN A CA 1
ATOM 4894 C C . GLN A 1 625 ? 75.058 -21.071 -89.002 1.00 43.56 625 GLN A C 1
ATOM 4896 O O . GLN A 1 625 ? 75.561 -21.301 -90.095 1.00 43.56 625 GLN A O 1
ATOM 4901 N N . ASN A 1 626 ? 73.750 -20.795 -88.888 1.00 38.47 626 ASN A N 1
ATOM 4902 C CA . ASN A 1 626 ? 72.895 -20.661 -90.082 1.00 38.47 626 ASN A CA 1
ATOM 4903 C C . ASN A 1 626 ? 71.652 -19.754 -89.942 1.00 38.47 626 ASN A C 1
ATOM 4905 O O . ASN A 1 626 ? 70.630 -20.004 -90.572 1.00 38.47 626 ASN A O 1
ATOM 4909 N N . ILE A 1 627 ? 71.739 -18.653 -89.183 1.00 35.88 627 ILE A N 1
ATOM 4910 C CA . ILE A 1 627 ? 70.813 -17.510 -89.341 1.00 35.88 627 ILE A CA 1
ATOM 4911 C C . ILE A 1 627 ? 71.631 -16.231 -89.585 1.00 35.88 627 ILE A C 1
ATOM 4913 O O . ILE A 1 627 ? 71.911 -15.433 -88.702 1.00 35.88 627 ILE A O 1
ATOM 4917 N N . TYR A 1 628 ? 72.132 -16.179 -90.816 1.00 27.86 628 TYR A N 1
ATOM 4918 C CA . TYR A 1 628 ? 72.336 -15.053 -91.733 1.00 27.86 628 TYR A CA 1
ATOM 4919 C C . TYR A 1 628 ? 72.369 -13.585 -91.230 1.00 27.86 628 TYR A C 1
ATOM 4921 O O . TYR A 1 628 ? 71.438 -13.070 -90.620 1.00 27.86 628 TYR A O 1
ATOM 4929 N N . ASN A 1 629 ? 73.428 -12.901 -91.680 1.00 30.02 629 ASN A N 1
ATOM 4930 C CA . ASN A 1 629 ? 73.654 -11.455 -91.847 1.00 30.02 629 ASN A CA 1
ATOM 4931 C C . ASN A 1 629 ? 73.202 -11.055 -93.279 1.00 30.02 629 ASN A C 1
ATOM 4933 O O . ASN A 1 629 ? 73.463 -11.859 -94.175 1.00 30.02 629 ASN A O 1
ATOM 4937 N N . PRO A 1 630 ? 72.601 -9.877 -93.571 1.00 39.47 630 PRO A N 1
ATOM 4938 C CA . PRO A 1 630 ? 73.439 -8.750 -94.017 1.00 39.47 630 PRO A CA 1
ATOM 4939 C C . PRO A 1 630 ? 72.925 -7.328 -93.665 1.00 39.47 630 PRO A C 1
ATOM 4941 O O . PRO A 1 630 ? 71.751 -6.997 -93.794 1.00 39.47 630 PRO A O 1
ATOM 4944 N N . SER A 1 631 ? 73.881 -6.481 -93.275 1.00 28.59 631 SER A N 1
ATOM 4945 C CA . SER A 1 631 ? 74.102 -5.070 -93.662 1.00 28.59 631 SER A CA 1
ATOM 4946 C C . SER A 1 631 ? 73.113 -4.375 -94.629 1.00 28.59 631 SER A C 1
ATOM 4948 O O . SER A 1 631 ? 72.856 -4.908 -95.705 1.00 28.59 631 SER A O 1
ATOM 4950 N N . ARG A 1 632 ? 72.753 -3.092 -94.365 1.00 29.75 632 ARG A N 1
ATOM 4951 C CA . ARG A 1 632 ? 73.365 -1.872 -94.983 1.00 29.75 632 ARG A CA 1
ATOM 4952 C C . ARG A 1 632 ? 72.637 -0.527 -94.654 1.00 29.75 632 ARG A C 1
ATOM 4954 O O . ARG A 1 632 ? 71.434 -0.443 -94.839 1.00 29.75 632 ARG A O 1
ATOM 4961 N N . GLN A 1 633 ? 73.451 0.500 -94.324 1.00 27.25 633 GLN A N 1
ATOM 4962 C CA . GLN A 1 633 ? 73.337 1.976 -94.559 1.00 27.25 633 GLN A CA 1
ATOM 4963 C C . GLN A 1 633 ? 72.318 2.831 -93.769 1.00 27.25 633 GLN A C 1
ATOM 4965 O O . GLN A 1 633 ? 71.124 2.593 -93.840 1.00 27.25 633 GLN A O 1
ATOM 4970 N N . GLU A 1 634 ? 72.765 3.753 -92.893 1.00 30.70 634 GLU A N 1
ATOM 4971 C CA . GLU A 1 634 ? 73.193 5.183 -93.077 1.00 30.70 634 GLU A CA 1
ATOM 4972 C C . GLU A 1 634 ? 72.117 6.066 -92.395 1.00 30.70 634 GLU A C 1
ATOM 4974 O O . GLU A 1 634 ? 70.954 5.694 -92.412 1.00 30.70 634 GLU A O 1
ATOM 4979 N N . SER A 1 635 ? 72.333 7.208 -91.740 1.00 28.08 635 SER A N 1
ATOM 4980 C CA . SER A 1 635 ? 73.482 8.071 -91.461 1.00 28.08 635 SER A CA 1
ATOM 4981 C C . SER A 1 635 ? 73.037 9.140 -90.436 1.00 28.08 635 SER A C 1
ATOM 4983 O O . SER A 1 635 ? 71.889 9.570 -90.468 1.00 28.08 635 SER A O 1
ATOM 4985 N N . SER A 1 636 ? 73.972 9.544 -89.570 1.00 27.41 636 SER A N 1
ATOM 4986 C CA . SER A 1 636 ? 74.205 10.858 -88.918 1.00 27.41 636 SER A CA 1
ATOM 4987 C C . SER A 1 636 ? 73.240 12.048 -89.095 1.00 27.41 636 SER A C 1
ATOM 4989 O O . SER A 1 636 ? 72.787 12.286 -90.208 1.00 27.41 636 SER A O 1
ATOM 4991 N N . ILE A 1 637 ? 73.130 12.865 -88.027 1.00 29.55 637 ILE A N 1
ATOM 4992 C CA . ILE A 1 637 ? 73.128 14.361 -87.888 1.00 29.55 637 ILE A CA 1
ATOM 4993 C C . ILE A 1 637 ? 72.640 14.600 -86.431 1.00 29.55 637 ILE A C 1
ATOM 4995 O O . ILE A 1 637 ? 71.546 14.148 -86.111 1.00 29.55 637 ILE A O 1
ATOM 4999 N N . MET A 1 638 ? 73.373 15.044 -85.397 1.00 25.23 638 MET A N 1
ATOM 5000 C CA . MET A 1 638 ? 74.351 16.118 -85.114 1.00 25.23 638 MET A CA 1
ATOM 5001 C C . MET A 1 638 ? 73.813 17.558 -85.230 1.00 25.23 638 MET A C 1
ATOM 5003 O O . MET A 1 638 ? 73.570 18.020 -86.336 1.00 25.23 638 MET A O 1
ATOM 5007 N N . ASP A 1 639 ? 73.742 18.220 -84.061 1.00 28.50 639 ASP A N 1
ATOM 5008 C CA . ASP A 1 639 ? 73.740 19.675 -83.797 1.00 28.50 639 ASP A CA 1
ATOM 5009 C C . ASP A 1 639 ? 72.502 20.485 -84.282 1.00 28.50 639 ASP A C 1
ATOM 5011 O O . ASP A 1 639 ? 71.844 20.128 -85.248 1.00 28.50 639 ASP A O 1
ATOM 5015 N N . ASP A 1 640 ? 72.045 21.585 -83.671 1.00 28.64 640 ASP A N 1
ATOM 5016 C CA . ASP A 1 640 ? 72.658 22.496 -82.710 1.00 28.64 640 ASP A CA 1
ATOM 5017 C C . ASP A 1 640 ? 71.603 23.493 -82.140 1.00 28.64 640 ASP A C 1
ATOM 5019 O O . ASP A 1 640 ? 70.504 23.627 -82.680 1.00 28.64 640 ASP A O 1
ATOM 5023 N N . LEU A 1 641 ? 72.033 24.289 -81.146 1.00 26.25 641 LEU A N 1
ATOM 5024 C CA . LEU A 1 641 ? 71.660 25.703 -80.886 1.00 26.25 641 LEU A CA 1
ATOM 5025 C C . LEU A 1 641 ? 70.331 26.095 -80.179 1.00 26.25 641 LEU A C 1
ATOM 5027 O O . LEU A 1 641 ? 69.298 26.335 -80.796 1.00 26.25 641 LEU A O 1
ATOM 5031 N N . SER A 1 642 ? 70.458 26.488 -78.898 1.00 26.78 642 SER A N 1
ATOM 5032 C CA . SER A 1 642 ? 70.677 27.900 -78.466 1.00 26.78 642 SER A CA 1
ATOM 5033 C C . SER A 1 642 ? 69.757 28.509 -77.378 1.00 26.78 642 SER A C 1
ATOM 5035 O O . SER A 1 642 ? 68.539 28.543 -77.493 1.00 26.78 642 SER A O 1
ATOM 5037 N N . SER A 1 643 ? 70.449 29.092 -76.378 1.00 27.91 643 SER A N 1
ATOM 5038 C CA . SER A 1 643 ? 70.164 30.273 -75.520 1.00 27.91 643 SER A CA 1
ATOM 5039 C C . SER A 1 643 ? 68.906 30.301 -74.620 1.00 27.91 643 SER A C 1
ATOM 5041 O O . SER A 1 643 ? 67.797 30.274 -75.133 1.00 27.91 643 SER A O 1
ATOM 5043 N N . VAL A 1 644 ? 68.978 30.320 -73.270 1.00 28.78 644 VAL A N 1
ATOM 5044 C CA . VAL A 1 644 ? 69.620 31.290 -72.319 1.00 28.78 644 VAL A CA 1
ATOM 5045 C C . VAL A 1 644 ? 68.909 32.662 -72.394 1.00 28.78 644 VAL A C 1
ATOM 5047 O O . VAL A 1 644 ? 68.900 33.246 -73.467 1.00 28.78 644 VAL A O 1
ATOM 5050 N N . ASN A 1 645 ? 68.233 33.222 -71.372 1.00 28.67 645 ASN A N 1
ATOM 5051 C CA . ASN A 1 645 ? 68.626 33.559 -69.982 1.00 28.67 645 ASN A CA 1
ATOM 5052 C C . ASN A 1 645 ? 67.355 33.863 -69.124 1.00 28.67 645 ASN A C 1
ATOM 5054 O O . ASN A 1 645 ? 66.389 34.377 -69.681 1.00 28.67 645 ASN A O 1
ATOM 5058 N N . SER A 1 646 ? 67.230 33.383 -67.873 1.00 29.98 646 SER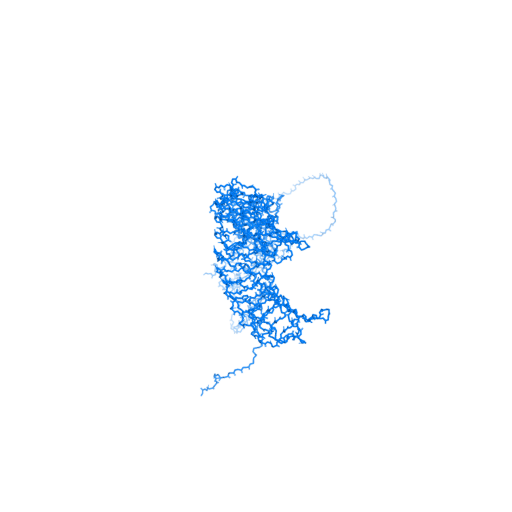 A N 1
ATOM 5059 C CA . SER A 1 646 ? 67.596 33.992 -66.555 1.00 29.98 646 SER A CA 1
ATOM 5060 C C . SER A 1 646 ? 66.421 34.773 -65.914 1.00 29.98 646 SER A C 1
ATOM 5062 O O . SER A 1 646 ? 65.643 35.391 -66.623 1.00 29.98 646 SER A O 1
ATOM 5064 N N . ASP A 1 647 ? 66.113 34.724 -64.612 1.00 29.89 647 ASP A N 1
ATOM 5065 C CA . ASP A 1 647 ? 66.934 34.558 -63.408 1.00 29.89 647 ASP A CA 1
ATOM 5066 C C . ASP A 1 647 ? 66.145 33.955 -62.222 1.00 29.89 647 ASP A C 1
ATOM 5068 O O . ASP A 1 647 ? 64.968 34.257 -62.028 1.00 29.89 647 ASP A O 1
ATOM 5072 N N . SER A 1 648 ? 66.838 33.193 -61.362 1.00 27.56 648 SER A N 1
ATOM 5073 C CA . SER A 1 648 ? 67.156 33.576 -59.964 1.00 27.56 648 SER A CA 1
ATOM 5074 C C . SER A 1 648 ? 67.173 32.419 -58.934 1.00 27.56 648 SER A C 1
ATOM 5076 O O . SER A 1 648 ? 66.151 31.888 -58.519 1.00 27.56 648 SER A O 1
ATOM 5078 N N . ILE A 1 649 ? 68.400 32.165 -58.446 1.00 30.25 649 ILE A N 1
ATOM 5079 C CA . ILE A 1 649 ? 68.803 32.029 -57.027 1.00 30.25 649 ILE A CA 1
ATOM 5080 C C . ILE A 1 649 ? 68.905 30.624 -56.367 1.00 30.25 649 ILE A C 1
ATOM 5082 O O . ILE A 1 649 ? 67.933 29.950 -56.053 1.00 30.25 649 ILE A O 1
ATOM 5086 N N . ASN A 1 650 ? 70.172 30.345 -56.009 1.00 26.52 650 ASN A N 1
ATOM 5087 C CA . ASN A 1 650 ? 70.752 29.583 -54.887 1.00 26.52 650 ASN A CA 1
ATOM 5088 C C . ASN A 1 650 ? 70.936 28.051 -54.922 1.00 26.52 650 ASN A C 1
ATOM 5090 O O . ASN A 1 650 ? 70.154 27.265 -54.403 1.00 26.52 650 ASN A O 1
ATOM 5094 N N . THR A 1 651 ? 72.117 27.676 -55.428 1.00 26.83 651 THR A N 1
ATOM 5095 C CA . THR A 1 651 ? 73.209 26.967 -54.718 1.00 26.83 651 THR A CA 1
ATOM 5096 C C . THR A 1 651 ? 72.885 26.040 -53.531 1.00 26.83 651 THR A C 1
ATOM 5098 O O . THR A 1 651 ? 72.762 26.463 -52.384 1.00 26.83 651 THR A O 1
ATOM 5101 N N . SER A 1 652 ? 73.060 24.736 -53.772 1.00 29.00 652 SER A N 1
ATOM 5102 C CA . SER A 1 652 ? 73.589 23.780 -52.788 1.00 29.00 652 SER A CA 1
ATOM 5103 C C . SER A 1 652 ? 74.714 22.946 -53.411 1.00 29.00 652 SER A C 1
ATOM 5105 O O . SER A 1 652 ? 74.562 22.367 -54.486 1.00 29.00 652 SER A O 1
ATOM 5107 N N . LYS A 1 653 ? 75.863 22.914 -52.731 1.00 29.67 653 LYS A N 1
ATOM 5108 C CA . LYS A 1 653 ? 77.094 22.202 -53.099 1.00 29.67 653 LYS A CA 1
ATOM 5109 C C . LYS A 1 653 ? 76.935 20.670 -53.038 1.00 29.67 653 LYS A C 1
ATOM 5111 O O . LYS A 1 653 ? 76.616 20.129 -51.989 1.00 29.67 653 LYS A O 1
ATOM 5116 N N . THR A 1 654 ? 77.266 20.030 -54.164 1.00 31.98 654 THR A N 1
ATOM 5117 C CA . THR A 1 654 ? 78.029 18.773 -54.360 1.00 31.98 654 THR A CA 1
ATOM 5118 C C . THR A 1 654 ? 77.777 17.548 -53.469 1.00 31.98 654 THR A C 1
ATOM 5120 O O . THR A 1 654 ? 78.211 17.532 -52.322 1.00 31.98 654 THR A O 1
ATOM 5123 N N . GLN A 1 655 ? 77.368 16.436 -54.101 1.00 27.72 655 GLN A N 1
ATOM 5124 C CA . GLN A 1 655 ? 77.997 15.122 -53.887 1.00 27.72 655 GLN A CA 1
ATOM 5125 C C . GLN A 1 655 ? 77.905 14.209 -55.133 1.00 27.72 655 GLN A C 1
ATOM 5127 O O . GLN A 1 655 ? 76.824 13.887 -55.605 1.00 27.72 655 GLN A O 1
ATOM 5132 N N . LEU A 1 656 ? 79.097 13.848 -55.623 1.00 32.91 656 LEU A N 1
ATOM 5133 C CA . LEU A 1 656 ? 79.561 12.592 -56.233 1.00 32.91 656 LEU A CA 1
ATOM 5134 C C . LEU A 1 656 ? 78.721 11.828 -57.283 1.00 32.91 656 LEU A C 1
ATOM 5136 O O . LEU A 1 656 ? 77.593 11.399 -57.065 1.00 32.91 656 LEU A O 1
ATOM 5140 N N . SER A 1 657 ? 79.394 11.558 -58.404 1.00 42.72 657 SER A N 1
ATOM 5141 C CA . SER A 1 657 ? 78.987 10.720 -59.529 1.00 42.72 657 SER A CA 1
ATOM 5142 C C . SER A 1 657 ? 78.742 9.251 -59.155 1.00 42.72 657 SER A C 1
ATOM 5144 O O . SER A 1 657 ? 79.514 8.634 -58.426 1.00 42.72 657 SER A O 1
ATOM 5146 N N . SER A 1 658 ? 77.706 8.667 -59.760 1.00 35.31 658 SER A N 1
ATOM 5147 C CA . SER A 1 658 ? 77.498 7.221 -59.872 1.00 35.31 658 SER A CA 1
ATOM 5148 C C . SER A 1 658 ? 77.215 6.896 -61.340 1.00 35.31 658 SER A C 1
ATOM 5150 O O . SER A 1 658 ? 76.438 7.580 -62.003 1.00 35.31 658 SER A O 1
ATOM 5152 N N . SER A 1 659 ? 77.927 5.903 -61.860 1.00 45.12 659 SER A N 1
ATOM 5153 C CA . SER A 1 659 ? 78.006 5.498 -63.263 1.00 45.12 659 SER A CA 1
ATOM 5154 C C . SER A 1 659 ? 76.650 5.210 -63.918 1.00 45.12 659 SER A C 1
ATOM 5156 O O . SER A 1 659 ? 75.866 4.401 -63.426 1.00 45.12 659 SER A O 1
ATOM 5158 N N . THR A 1 660 ? 76.438 5.790 -65.098 1.00 53.97 660 THR A N 1
ATOM 5159 C CA . THR A 1 660 ? 75.192 5.798 -65.883 1.00 53.97 660 THR A CA 1
ATOM 5160 C C . THR A 1 660 ? 74.641 4.411 -66.263 1.00 53.97 660 THR A C 1
ATOM 5162 O O . THR A 1 660 ? 73.462 4.300 -66.571 1.00 53.97 660 THR A O 1
ATOM 5165 N N . TRP A 1 661 ? 75.440 3.338 -66.196 1.00 51.25 661 TRP A N 1
ATOM 5166 C CA . TRP A 1 661 ? 75.001 1.969 -66.522 1.00 51.25 661 TRP A CA 1
ATOM 5167 C C . TRP A 1 661 ? 74.332 1.227 -65.348 1.00 51.25 661 TRP A C 1
ATOM 5169 O O . TRP A 1 661 ? 73.464 0.388 -65.572 1.00 51.25 661 TRP A O 1
ATOM 5179 N N . LEU A 1 662 ? 74.678 1.554 -64.095 1.00 49.75 662 LEU A N 1
ATOM 5180 C CA . LEU A 1 662 ? 74.061 0.944 -62.902 1.00 49.75 662 LEU A CA 1
ATOM 5181 C C . LEU A 1 662 ? 72.632 1.455 -62.660 1.00 49.75 662 LEU A C 1
ATOM 5183 O O . LEU A 1 662 ? 71.806 0.750 -62.080 1.00 49.75 662 LEU A O 1
ATOM 5187 N N . ASN A 1 663 ? 72.325 2.663 -63.141 1.00 54.22 663 ASN A N 1
ATOM 5188 C CA . ASN A 1 663 ? 70.981 3.226 -63.038 1.00 54.22 663 ASN A CA 1
ATOM 5189 C C . ASN A 1 663 ? 69.984 2.517 -63.963 1.00 54.22 663 ASN A C 1
ATOM 5191 O O . ASN A 1 663 ? 68.850 2.334 -63.545 1.00 54.22 663 ASN A O 1
ATOM 5195 N N . PHE A 1 664 ? 70.410 2.037 -65.138 1.00 54.59 664 PHE A N 1
ATOM 5196 C CA . PHE A 1 664 ? 69.553 1.261 -66.046 1.00 54.59 664 PHE A CA 1
ATOM 5197 C C . PHE A 1 664 ? 69.103 -0.070 -65.419 1.00 54.59 664 PHE A C 1
ATOM 5199 O O . PHE A 1 664 ? 67.935 -0.433 -65.484 1.00 54.59 664 PHE A O 1
ATOM 5206 N N . LEU A 1 665 ? 70.013 -0.773 -64.732 1.00 51.28 665 LEU A N 1
ATOM 5207 C CA . LEU A 1 665 ? 69.720 -2.067 -64.094 1.00 51.28 665 LEU A CA 1
ATOM 5208 C C . LEU A 1 665 ? 68.820 -1.957 -62.851 1.00 51.28 665 LEU A C 1
ATOM 5210 O O . LEU A 1 665 ? 68.260 -2.948 -62.405 1.00 51.28 665 LEU A O 1
ATOM 5214 N N . SER A 1 666 ? 68.678 -0.767 -62.270 1.00 56.09 666 SER A N 1
ATOM 5215 C CA . SER A 1 666 ? 67.874 -0.543 -61.058 1.00 56.09 666 SER A CA 1
ATOM 5216 C C . SER A 1 666 ? 66.696 0.407 -61.289 1.00 56.09 666 SER A C 1
ATOM 5218 O O . SER A 1 666 ? 66.017 0.801 -60.339 1.00 56.09 666 SER A O 1
ATOM 5220 N N . GLU A 1 667 ? 66.422 0.770 -62.545 1.00 61.28 667 GLU A N 1
ATOM 5221 C CA . GLU A 1 667 ? 65.465 1.821 -62.888 1.00 61.28 667 GLU A CA 1
ATOM 5222 C C . GLU A 1 667 ? 64.024 1.435 -62.534 1.00 61.28 667 GLU A C 1
ATOM 5224 O O . GLU A 1 667 ? 63.292 2.247 -61.963 1.00 61.28 667 GLU A O 1
ATOM 5229 N N . ASN A 1 668 ? 63.655 0.172 -62.758 1.00 64.56 668 ASN A N 1
ATOM 5230 C CA . ASN A 1 668 ? 62.296 -0.339 -62.535 1.00 64.56 668 ASN A CA 1
ATOM 5231 C C . ASN A 1 668 ? 62.022 -0.711 -61.066 1.00 64.56 668 ASN A C 1
ATOM 5233 O O . ASN A 1 668 ? 60.872 -0.790 -60.619 1.00 64.56 668 ASN A O 1
ATOM 5237 N N . TYR A 1 669 ? 63.082 -0.873 -60.272 1.00 71.38 669 TYR A N 1
ATOM 5238 C CA . TYR A 1 669 ? 63.002 -1.233 -58.861 1.00 71.38 669 TYR A CA 1
ATOM 5239 C C . TYR A 1 669 ? 63.054 0.003 -57.961 1.00 71.38 669 TYR A C 1
ATOM 5241 O O . TYR A 1 669 ? 63.712 1.006 -58.245 1.00 71.38 669 TYR A O 1
ATOM 5249 N N . LYS A 1 670 ? 62.324 -0.036 -56.843 1.00 74.00 670 LYS A N 1
ATOM 5250 C CA . LYS A 1 670 ? 62.385 1.004 -55.808 1.00 74.00 670 LYS A CA 1
ATOM 5251 C C . LYS A 1 670 ? 63.805 1.069 -55.245 1.00 74.00 670 LYS A C 1
ATOM 5253 O O . LYS A 1 670 ? 64.496 0.060 -55.153 1.00 74.00 670 LYS A O 1
ATOM 5258 N N . ARG A 1 671 ? 64.232 2.261 -54.823 1.00 64.19 671 ARG A N 1
ATOM 5259 C CA . ARG A 1 671 ? 65.629 2.540 -54.437 1.00 64.19 671 ARG A CA 1
ATOM 5260 C C . ARG A 1 671 ? 66.147 1.640 -53.302 1.00 64.19 671 ARG A C 1
ATOM 5262 O O . ARG A 1 671 ? 67.327 1.317 -53.275 1.00 64.19 671 ARG A O 1
ATOM 5269 N N . GLU A 1 672 ? 65.259 1.202 -52.413 1.00 69.44 672 GLU A N 1
ATOM 5270 C CA . GLU A 1 672 ? 65.534 0.294 -51.284 1.00 69.44 672 GLU A CA 1
ATOM 5271 C C . GLU A 1 672 ? 65.714 -1.180 -51.704 1.00 69.44 672 GLU A C 1
ATOM 5273 O O . GLU A 1 672 ? 66.217 -1.995 -50.936 1.00 69.44 672 GLU A O 1
ATOM 5278 N N . PHE A 1 673 ? 65.344 -1.520 -52.940 1.00 74.38 673 PHE A N 1
ATOM 5279 C CA . PHE A 1 673 ? 65.286 -2.882 -53.471 1.00 74.38 673 PHE A CA 1
ATOM 5280 C C . PHE A 1 673 ? 66.151 -3.065 -54.730 1.00 74.38 673 PHE A C 1
ATOM 5282 O O . PHE A 1 673 ? 65.936 -3.991 -55.502 1.00 74.38 673 PHE A O 1
ATOM 5289 N N . TRP A 1 674 ? 67.156 -2.209 -54.936 1.00 69.50 674 TRP A N 1
ATOM 5290 C CA . TRP A 1 674 ? 68.011 -2.198 -56.135 1.00 69.50 674 TRP A CA 1
ATOM 5291 C C . TRP A 1 674 ? 68.724 -3.532 -56.429 1.00 69.50 674 TRP A C 1
ATOM 5293 O O . TRP A 1 674 ? 69.022 -3.831 -57.581 1.00 69.50 674 TRP A O 1
ATOM 5303 N N . TYR A 1 675 ? 68.989 -4.350 -55.405 1.00 72.06 675 TYR A N 1
ATOM 5304 C CA . TYR A 1 675 ? 69.668 -5.642 -55.545 1.00 72.06 675 TYR A CA 1
ATOM 5305 C C . TYR A 1 675 ? 68.768 -6.745 -56.131 1.00 72.06 675 TYR A C 1
ATOM 5307 O O . TYR A 1 675 ? 69.276 -7.799 -56.513 1.00 72.06 675 TYR A O 1
ATOM 5315 N N . TRP A 1 676 ? 67.449 -6.526 -56.218 1.00 74.69 676 TRP A N 1
ATOM 5316 C CA . TRP A 1 676 ? 66.497 -7.532 -56.704 1.00 74.69 676 TRP A CA 1
ATOM 5317 C C . TRP A 1 676 ? 66.712 -7.922 -58.167 1.00 74.69 676 TRP A C 1
ATOM 5319 O O . TRP A 1 676 ? 66.490 -9.081 -58.504 1.00 74.69 676 TRP A O 1
ATOM 5329 N N . GLU A 1 677 ? 67.235 -7.021 -58.999 1.00 69.88 677 GLU A N 1
ATOM 5330 C CA . GLU A 1 677 ? 67.620 -7.338 -60.382 1.00 69.88 677 GLU A CA 1
ATOM 5331 C C . GLU A 1 677 ? 68.718 -8.419 -60.430 1.00 69.88 677 GLU A C 1
ATOM 5333 O O . GLU A 1 677 ? 68.655 -9.366 -61.213 1.00 69.88 677 GLU A O 1
ATOM 5338 N N . ILE A 1 678 ? 69.711 -8.335 -59.535 1.00 70.25 678 ILE A N 1
ATOM 5339 C CA . ILE A 1 678 ? 70.813 -9.309 -59.451 1.00 70.25 678 ILE A CA 1
ATOM 5340 C C . ILE A 1 678 ? 70.287 -10.662 -58.964 1.00 70.25 678 ILE A C 1
ATOM 5342 O O . ILE A 1 678 ? 70.688 -11.711 -59.468 1.00 70.25 678 ILE A O 1
ATOM 5346 N N . VAL A 1 679 ? 69.374 -10.639 -57.994 1.00 74.38 679 VAL A N 1
ATOM 5347 C CA . VAL A 1 679 ? 68.744 -11.844 -57.440 1.00 74.38 679 VAL A CA 1
ATOM 5348 C C . VAL A 1 679 ? 67.879 -12.539 -58.500 1.00 74.38 679 VAL A C 1
ATOM 5350 O O . VAL A 1 679 ? 67.907 -13.765 -58.615 1.00 74.38 679 VAL A O 1
ATOM 5353 N N . GLU A 1 680 ? 67.182 -11.771 -59.336 1.00 74.38 680 GLU A N 1
ATOM 5354 C CA . GLU A 1 680 ? 66.373 -12.283 -60.442 1.00 74.38 680 GLU A CA 1
ATOM 5355 C C . GLU A 1 680 ? 67.225 -12.847 -61.590 1.00 74.38 680 GLU A C 1
ATOM 5357 O O . GLU A 1 680 ? 66.933 -13.917 -62.134 1.00 74.38 680 GLU A O 1
ATOM 5362 N N . LEU A 1 681 ? 68.337 -12.190 -61.923 1.00 73.31 681 LEU A N 1
ATOM 5363 C CA . LEU A 1 681 ? 69.302 -12.723 -62.881 1.00 73.31 681 LEU A CA 1
ATOM 5364 C C . LEU A 1 681 ? 69.926 -14.035 -62.374 1.00 73.31 681 LEU A C 1
ATOM 5366 O O . LEU A 1 681 ? 70.011 -15.013 -63.120 1.00 73.31 681 LEU A O 1
ATOM 5370 N N . ALA A 1 682 ? 70.304 -14.090 -61.092 1.00 74.75 682 ALA A N 1
ATOM 5371 C CA . ALA A 1 682 ? 70.848 -15.291 -60.463 1.00 74.75 682 ALA A CA 1
ATOM 5372 C C . ALA A 1 682 ? 69.845 -16.453 -60.479 1.00 74.75 682 ALA A C 1
ATOM 5374 O O . ALA A 1 682 ? 70.234 -17.592 -60.757 1.00 74.75 682 ALA A O 1
ATOM 5375 N N . ARG A 1 683 ? 68.552 -16.176 -60.263 1.00 80.12 683 ARG A N 1
ATOM 5376 C CA . ARG A 1 683 ? 67.478 -17.168 -60.411 1.00 80.12 683 ARG A CA 1
ATOM 5377 C C . ARG A 1 683 ? 67.454 -17.752 -61.819 1.00 80.12 683 ARG A C 1
ATOM 5379 O O . ARG A 1 683 ? 67.516 -18.973 -61.964 1.00 80.12 683 ARG A O 1
ATOM 5386 N N . LYS A 1 684 ? 67.401 -16.898 -62.848 1.00 74.88 684 LYS A N 1
ATOM 5387 C CA . LYS A 1 684 ? 67.315 -17.322 -64.257 1.00 74.88 684 LYS A CA 1
ATOM 5388 C C . LYS A 1 684 ? 68.518 -18.163 -64.673 1.00 74.88 684 LYS A C 1
ATOM 5390 O O . LYS A 1 684 ? 68.347 -19.211 -65.295 1.00 74.88 684 LYS A O 1
ATOM 5395 N N . VAL A 1 685 ? 69.724 -17.756 -64.280 1.00 77.38 685 VAL A N 1
ATOM 5396 C CA . VAL A 1 685 ? 70.953 -18.517 -64.549 1.00 77.38 685 VAL A CA 1
ATOM 5397 C C . VAL A 1 685 ? 70.933 -19.862 -63.824 1.00 77.38 685 VAL A C 1
ATOM 5399 O O . VAL A 1 685 ? 71.220 -20.883 -64.441 1.00 77.38 685 VAL A O 1
ATOM 5402 N N . THR A 1 686 ? 70.533 -19.891 -62.549 1.00 74.69 686 THR A N 1
ATOM 5403 C CA . THR A 1 686 ? 70.476 -21.127 -61.750 1.00 74.69 686 THR A CA 1
ATOM 5404 C C . THR A 1 686 ? 69.466 -22.117 -62.321 1.00 74.69 686 THR A C 1
ATOM 5406 O O . THR A 1 686 ? 69.782 -23.292 -62.483 1.00 74.69 686 THR A O 1
ATOM 5409 N N . GLN A 1 687 ? 68.269 -21.656 -62.687 1.00 75.00 687 GLN A N 1
ATOM 5410 C CA . GLN A 1 687 ? 67.248 -22.515 -63.286 1.00 75.00 687 GLN A CA 1
ATOM 5411 C C . GLN A 1 687 ? 67.680 -23.029 -64.660 1.00 75.00 687 GLN A C 1
ATOM 5413 O O . GLN A 1 687 ? 67.596 -24.229 -64.910 1.00 75.00 687 GLN A O 1
ATOM 5418 N N . THR A 1 688 ? 68.235 -22.160 -65.509 1.00 74.25 688 THR A N 1
ATOM 5419 C CA . THR A 1 688 ? 68.763 -22.563 -66.823 1.00 74.25 688 THR A CA 1
ATOM 5420 C C . THR A 1 688 ? 69.896 -23.580 -66.673 1.00 74.25 688 THR A C 1
ATOM 5422 O O . THR A 1 688 ? 69.950 -24.562 -67.409 1.00 74.25 688 THR A O 1
ATOM 5425 N N . PHE A 1 689 ? 70.776 -23.406 -65.686 1.00 73.69 689 PHE A N 1
ATOM 5426 C CA . PHE A 1 689 ? 71.866 -24.334 -65.388 1.00 73.69 689 PHE A CA 1
ATOM 5427 C C . PHE A 1 689 ? 71.364 -25.698 -64.895 1.00 73.69 689 PHE A C 1
ATOM 5429 O O . PHE A 1 689 ? 71.824 -26.723 -65.397 1.00 73.69 689 PHE A O 1
ATOM 5436 N N . LEU A 1 690 ? 70.385 -25.723 -63.980 1.00 66.12 690 LEU A N 1
ATOM 5437 C CA . LEU A 1 690 ? 69.743 -26.954 -63.495 1.00 66.12 690 LEU A CA 1
ATOM 5438 C C . LEU A 1 690 ? 69.108 -27.738 -64.647 1.00 66.12 690 LEU A C 1
ATOM 5440 O O . LEU A 1 690 ? 69.360 -28.931 -64.810 1.00 66.12 690 LEU A O 1
ATOM 5444 N N . ILE A 1 691 ? 68.363 -27.036 -65.495 1.00 71.06 691 ILE A N 1
ATOM 5445 C CA . ILE A 1 691 ? 67.749 -27.583 -66.703 1.00 71.06 691 ILE A CA 1
ATOM 5446 C C . ILE A 1 691 ? 68.802 -28.133 -67.677 1.00 71.06 691 ILE A C 1
ATOM 5448 O O . ILE A 1 691 ? 68.630 -29.212 -68.240 1.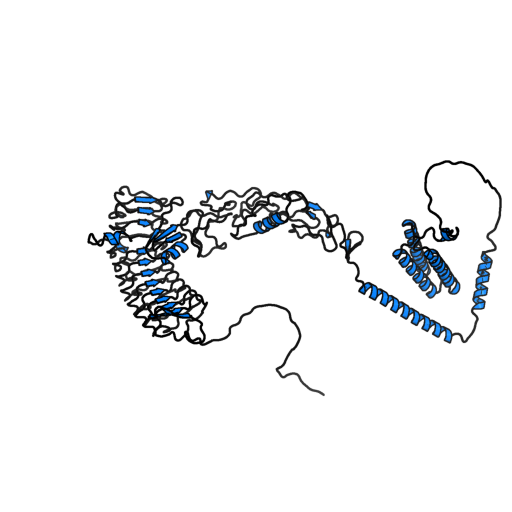00 71.06 691 ILE A O 1
ATOM 5452 N N . THR A 1 692 ? 69.908 -27.414 -67.875 1.00 66.50 692 THR A N 1
ATOM 5453 C CA . THR A 1 692 ? 70.951 -27.799 -68.840 1.00 66.50 692 THR A CA 1
ATOM 5454 C C . THR A 1 692 ? 71.761 -29.009 -68.361 1.00 66.50 692 THR A C 1
ATOM 5456 O O . THR A 1 692 ? 72.157 -29.841 -69.178 1.00 66.50 692 THR A O 1
ATOM 5459 N N . LEU A 1 693 ? 71.996 -29.134 -67.050 1.00 62.59 693 LEU A N 1
ATOM 5460 C CA . LEU A 1 693 ? 72.760 -30.235 -66.453 1.00 62.59 693 LEU A CA 1
ATOM 5461 C C . LEU A 1 693 ? 71.976 -31.543 -66.357 1.00 62.59 693 LEU A C 1
ATOM 5463 O O . LEU A 1 693 ? 72.527 -32.606 -66.639 1.00 62.59 693 LEU A O 1
ATOM 5467 N N . PHE A 1 694 ? 70.717 -31.469 -65.930 1.00 68.88 694 PHE A N 1
ATOM 5468 C CA . PHE A 1 694 ? 69.928 -32.648 -65.570 1.00 68.88 694 PHE A CA 1
ATOM 5469 C C . PHE A 1 694 ? 68.810 -32.960 -66.577 1.00 68.88 694 PHE A C 1
ATOM 5471 O O . PHE A 1 694 ? 68.330 -34.090 -66.624 1.00 68.88 694 PHE A O 1
ATOM 5478 N N . GLY A 1 695 ? 68.478 -32.011 -67.459 1.00 63.22 695 GLY A N 1
ATOM 5479 C CA . GLY A 1 695 ? 67.433 -32.148 -68.473 1.00 63.22 695 GLY A CA 1
ATOM 5480 C C . GLY A 1 695 ? 66.030 -31.864 -67.930 1.00 63.22 695 GLY A C 1
ATOM 5481 O O . GLY A 1 695 ? 65.757 -32.023 -66.745 1.00 63.22 695 GLY A O 1
ATOM 5482 N N . TRP A 1 696 ? 65.121 -31.454 -68.818 1.00 63.81 696 TRP A N 1
ATOM 5483 C CA . TRP A 1 696 ? 63.731 -31.133 -68.460 1.00 63.81 696 TRP A CA 1
ATOM 5484 C C . TRP A 1 696 ? 62.898 -32.353 -68.036 1.00 63.81 696 TRP A C 1
ATOM 5486 O O . TRP A 1 696 ? 61.898 -32.195 -67.349 1.00 63.81 696 TRP A O 1
ATOM 5496 N N . GLU A 1 697 ? 63.308 -33.562 -68.423 1.00 59.03 697 GLU A N 1
ATOM 5497 C CA . GLU A 1 697 ? 62.590 -34.808 -68.116 1.00 59.03 697 GLU A CA 1
ATOM 5498 C C . GLU A 1 697 ? 62.915 -35.362 -66.716 1.00 59.03 697 GLU A C 1
ATOM 5500 O O . GLU A 1 697 ? 62.226 -36.253 -66.212 1.00 59.03 697 GLU A O 1
ATOM 5505 N N . ASP A 1 698 ? 63.961 -34.845 -66.060 1.00 71.81 698 ASP A N 1
ATOM 5506 C CA . ASP A 1 698 ? 64.311 -35.255 -64.705 1.00 71.81 698 ASP A CA 1
ATOM 5507 C C . ASP A 1 698 ? 63.355 -34.616 -63.686 1.00 71.81 698 ASP A C 1
ATOM 5509 O O . ASP A 1 698 ? 63.326 -33.400 -63.481 1.00 71.81 698 ASP A O 1
ATOM 5513 N N . ARG A 1 699 ? 62.582 -35.460 -62.992 1.00 69.06 699 ARG A N 1
ATOM 5514 C CA . ARG A 1 699 ? 61.566 -35.023 -62.018 1.00 69.06 699 ARG A CA 1
ATOM 5515 C C . ARG A 1 699 ? 62.145 -34.147 -60.909 1.00 69.06 699 ARG A C 1
ATOM 5517 O O . ARG A 1 699 ? 61.450 -33.285 -60.381 1.00 69.06 699 ARG A O 1
ATOM 5524 N N . LEU A 1 700 ? 63.406 -34.364 -60.545 1.00 71.94 700 LEU A N 1
ATOM 5525 C CA . LEU A 1 700 ? 64.065 -33.602 -59.489 1.00 71.94 700 LEU A CA 1
ATOM 5526 C C . LEU A 1 700 ? 64.367 -32.170 -59.958 1.00 71.94 700 LEU A C 1
ATOM 5528 O O . LEU A 1 700 ? 64.196 -31.220 -59.197 1.00 71.94 700 LEU A O 1
ATOM 5532 N N . THR A 1 701 ? 64.703 -32.010 -61.234 1.00 74.25 701 THR A N 1
ATOM 5533 C CA . THR A 1 701 ? 64.899 -30.712 -61.892 1.00 74.25 701 THR A CA 1
ATOM 5534 C C . THR A 1 701 ? 63.594 -29.934 -62.024 1.00 74.25 701 THR A C 1
ATOM 5536 O O . THR A 1 701 ? 63.559 -28.746 -61.699 1.00 74.25 701 THR A O 1
ATOM 5539 N N . VAL A 1 702 ? 62.495 -30.599 -62.393 1.00 74.44 702 VAL A N 1
ATOM 5540 C CA . VAL A 1 702 ? 61.147 -30.000 -62.406 1.00 74.44 702 VAL A CA 1
ATOM 5541 C C . VAL A 1 702 ? 60.744 -29.511 -61.012 1.00 74.44 702 VAL A C 1
ATOM 5543 O O . VAL A 1 702 ? 60.293 -28.377 -60.852 1.00 74.44 702 VAL A O 1
ATOM 5546 N N . ILE A 1 703 ? 60.940 -30.333 -59.978 1.00 76.06 703 ILE A N 1
ATOM 5547 C CA . ILE A 1 703 ? 60.572 -29.966 -58.603 1.00 76.06 703 ILE A CA 1
ATOM 5548 C C . ILE A 1 703 ? 61.419 -28.787 -58.114 1.00 76.06 703 ILE A C 1
ATOM 5550 O O . ILE A 1 703 ? 60.872 -27.820 -57.588 1.00 76.06 703 ILE A O 1
ATOM 5554 N N . LEU A 1 704 ? 62.741 -28.821 -58.311 1.00 77.00 704 LEU A N 1
ATOM 5555 C CA . LEU A 1 704 ? 63.624 -27.736 -57.871 1.00 77.00 704 LEU A CA 1
ATOM 5556 C C . LEU A 1 704 ? 63.328 -26.419 -58.596 1.00 77.00 704 LEU A C 1
ATOM 5558 O O . LEU A 1 704 ? 63.286 -25.369 -57.957 1.00 77.00 704 LEU A O 1
ATOM 5562 N N . THR A 1 705 ? 63.088 -26.457 -59.907 1.00 78.06 705 THR A N 1
ATOM 5563 C CA . THR A 1 705 ? 62.752 -25.252 -60.683 1.00 78.06 705 THR A CA 1
ATOM 5564 C C . THR A 1 705 ? 61.402 -24.671 -60.267 1.00 78.06 705 THR A C 1
ATOM 5566 O O . THR A 1 705 ? 61.330 -23.463 -60.036 1.00 78.06 705 THR A O 1
ATOM 5569 N N . THR A 1 706 ? 60.386 -25.514 -60.050 1.00 78.88 706 THR A N 1
ATOM 5570 C CA . THR A 1 706 ? 59.065 -25.097 -59.542 1.00 78.88 706 THR A CA 1
ATOM 5571 C C . THR A 1 706 ? 59.175 -24.483 -58.145 1.00 78.88 706 THR A C 1
ATOM 5573 O O . THR A 1 706 ? 58.683 -23.383 -57.910 1.00 78.88 706 THR A O 1
ATOM 5576 N N . CYS A 1 707 ? 59.888 -25.126 -57.215 1.00 81.06 707 CYS A N 1
ATOM 5577 C CA . CYS A 1 707 ? 60.075 -24.598 -55.861 1.00 81.06 707 CYS A CA 1
ATOM 5578 C C . CYS A 1 707 ? 60.776 -23.232 -55.859 1.00 81.06 707 CYS A C 1
ATOM 5580 O O . CYS A 1 707 ? 60.360 -22.330 -55.132 1.00 81.06 707 CYS A O 1
ATOM 5582 N N . ILE A 1 708 ? 61.811 -23.054 -56.690 1.00 80.19 708 ILE A N 1
ATOM 5583 C CA . ILE A 1 708 ? 62.509 -21.767 -56.822 1.00 80.19 708 ILE A CA 1
ATOM 5584 C C . ILE A 1 708 ? 61.566 -20.702 -57.406 1.00 80.19 708 ILE A C 1
ATOM 5586 O O . ILE A 1 708 ? 61.517 -19.587 -56.890 1.00 80.19 708 ILE A O 1
ATOM 5590 N N . SER A 1 709 ? 60.778 -21.028 -58.433 1.00 80.31 709 SER A N 1
ATOM 5591 C CA . SER A 1 709 ? 59.833 -20.086 -59.047 1.00 80.31 709 SER A CA 1
ATOM 5592 C C . SER A 1 709 ? 58.685 -19.691 -58.105 1.00 80.31 709 SER A C 1
ATOM 5594 O O . SER A 1 709 ? 58.318 -18.517 -58.052 1.00 80.31 709 SER A O 1
ATOM 5596 N N . VAL A 1 710 ? 58.135 -20.623 -57.317 1.00 81.88 710 VAL A N 1
ATOM 5597 C CA . VAL A 1 710 ? 57.105 -20.329 -56.300 1.00 81.88 710 VAL A CA 1
ATOM 5598 C C . VAL A 1 710 ? 57.667 -19.455 -55.180 1.00 81.88 710 VAL A 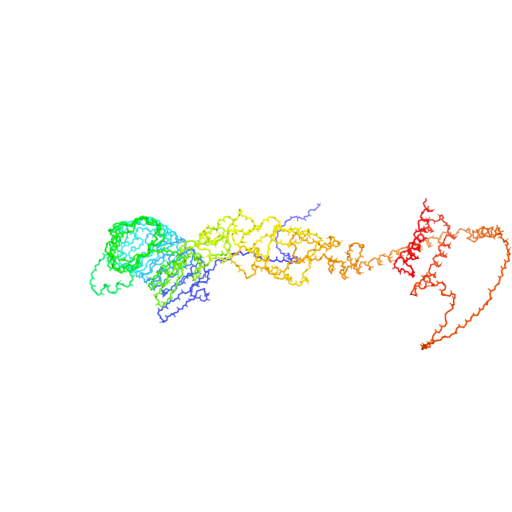C 1
ATOM 5600 O O . VAL A 1 710 ? 57.033 -18.475 -54.789 1.00 81.88 710 VAL A O 1
ATOM 5603 N N . LEU A 1 711 ? 58.872 -19.762 -54.689 1.00 83.44 711 LEU A N 1
ATOM 5604 C CA . LEU A 1 711 ? 59.527 -18.957 -53.658 1.00 83.44 711 LEU A CA 1
ATOM 5605 C C . LEU A 1 711 ? 59.703 -17.504 -54.120 1.00 83.44 711 LEU A C 1
ATOM 5607 O O . LEU A 1 711 ? 59.399 -16.575 -53.375 1.00 83.44 711 LEU A O 1
ATOM 5611 N N . PHE A 1 712 ? 60.140 -17.301 -55.362 1.00 80.62 712 PHE A N 1
ATOM 5612 C CA . PHE A 1 712 ? 60.310 -15.962 -55.920 1.00 80.62 712 PHE A CA 1
ATOM 5613 C C . PHE A 1 712 ? 58.988 -15.225 -56.130 1.00 80.62 712 PHE A C 1
ATOM 5615 O O . PHE A 1 712 ? 58.920 -14.039 -55.811 1.00 80.62 712 PHE A O 1
ATOM 5622 N N . LEU A 1 713 ? 57.926 -15.905 -56.575 1.00 81.62 713 LEU A N 1
ATOM 5623 C CA . LEU A 1 713 ? 56.590 -15.310 -56.664 1.00 81.62 713 LEU A CA 1
ATOM 5624 C C . LEU A 1 713 ? 56.112 -14.800 -55.295 1.00 81.62 713 LEU A C 1
ATOM 5626 O O . LEU A 1 713 ? 55.660 -13.660 -55.186 1.00 81.62 713 LEU A O 1
ATOM 5630 N N . LEU A 1 714 ? 56.264 -15.613 -54.244 1.00 83.00 714 LEU A N 1
ATOM 5631 C CA . LEU A 1 714 ? 55.870 -15.241 -52.882 1.00 83.00 714 LEU A CA 1
ATOM 5632 C C . LEU A 1 714 ? 56.675 -14.049 -52.361 1.00 83.00 714 LEU A C 1
ATOM 5634 O O . LEU A 1 714 ? 56.105 -13.117 -51.791 1.00 83.00 714 LEU A O 1
ATOM 5638 N N . LEU A 1 715 ? 57.989 -14.040 -52.590 1.00 81.81 715 LEU A N 1
ATOM 5639 C CA . LEU A 1 715 ? 58.838 -12.922 -52.189 1.00 81.81 715 LEU A CA 1
ATOM 5640 C C . LEU A 1 715 ? 58.479 -11.638 -52.953 1.00 81.81 715 LEU A C 1
ATOM 5642 O O . LEU A 1 715 ? 58.379 -10.571 -52.344 1.00 81.81 715 LEU A O 1
ATOM 5646 N N . HIS A 1 716 ? 58.216 -11.727 -54.258 1.00 79.38 716 HIS A N 1
ATOM 5647 C CA . HIS A 1 716 ? 57.848 -10.565 -55.065 1.00 79.38 716 HIS A CA 1
ATOM 5648 C C . HIS A 1 716 ? 56.488 -9.992 -54.638 1.00 79.38 716 HIS A C 1
ATOM 5650 O O . HIS A 1 716 ? 56.377 -8.777 -54.463 1.00 79.38 716 HIS A O 1
ATOM 5656 N N . ALA A 1 717 ? 55.501 -10.853 -54.361 1.00 79.81 717 ALA A N 1
ATOM 5657 C CA . ALA A 1 717 ? 54.198 -10.455 -53.828 1.00 79.81 717 ALA A CA 1
ATOM 5658 C C . ALA A 1 717 ? 54.302 -9.810 -52.435 1.00 79.81 717 ALA A C 1
ATOM 5660 O O . ALA A 1 717 ? 53.578 -8.857 -52.131 1.00 79.81 717 ALA A O 1
ATOM 5661 N N . ARG A 1 718 ? 55.226 -10.301 -51.596 1.00 81.50 718 ARG A N 1
ATOM 5662 C CA . ARG A 1 718 ? 55.416 -9.838 -50.215 1.00 81.50 718 ARG A CA 1
ATOM 5663 C C . ARG A 1 718 ? 56.147 -8.504 -50.106 1.00 81.50 718 ARG A C 1
ATOM 5665 O O . ARG A 1 718 ? 55.783 -7.699 -49.245 1.00 81.50 718 ARG A O 1
ATOM 5672 N N . PHE A 1 719 ? 57.189 -8.294 -50.909 1.00 80.88 719 PHE A N 1
ATOM 5673 C CA . PHE A 1 719 ? 58.054 -7.110 -50.817 1.00 80.88 719 PHE A CA 1
ATOM 5674 C C . PHE A 1 719 ? 57.703 -6.016 -51.829 1.00 80.88 719 PHE A C 1
ATOM 5676 O O . PHE A 1 719 ? 58.059 -4.861 -51.613 1.00 80.88 719 PHE A O 1
ATOM 5683 N N . ARG A 1 720 ? 56.976 -6.353 -52.904 1.00 81.12 720 ARG A N 1
ATOM 5684 C CA . ARG A 1 720 ? 56.581 -5.438 -53.990 1.00 81.12 720 ARG A CA 1
ATOM 5685 C C . ARG A 1 720 ? 57.697 -4.476 -54.418 1.00 81.12 720 ARG A C 1
ATOM 5687 O O . ARG A 1 720 ? 57.546 -3.249 -54.284 1.00 81.12 720 ARG A O 1
ATOM 5694 N N . PRO A 1 721 ? 58.829 -5.026 -54.886 1.00 76.75 721 PRO A N 1
ATOM 5695 C CA . PRO A 1 721 ? 60.058 -4.265 -55.045 1.00 76.75 721 PRO A CA 1
ATOM 5696 C C . PRO A 1 721 ? 60.027 -3.320 -56.260 1.00 76.75 721 PRO A C 1
ATOM 5698 O O . PRO A 1 721 ? 60.861 -2.417 -56.330 1.00 76.75 721 PRO A O 1
ATOM 5701 N N . MET A 1 722 ? 59.063 -3.453 -57.184 1.00 76.75 722 MET A N 1
ATOM 5702 C CA . MET A 1 722 ? 58.933 -2.556 -58.340 1.00 76.75 722 MET A CA 1
ATOM 5703 C C . MET A 1 722 ? 58.276 -1.217 -57.994 1.00 76.75 722 MET A C 1
ATOM 5705 O O . MET A 1 722 ? 57.449 -1.116 -57.082 1.00 76.75 722 MET A O 1
ATOM 5709 N N . LYS A 1 723 ? 58.651 -0.162 -58.728 1.00 73.38 723 LYS A N 1
ATOM 5710 C CA . LYS A 1 723 ? 58.092 1.192 -58.558 1.00 73.38 723 LYS A CA 1
ATOM 5711 C C . LYS A 1 723 ? 56.641 1.278 -59.031 1.00 73.38 723 LYS A C 1
ATOM 5713 O O . LYS A 1 723 ? 55.817 1.868 -58.335 1.00 73.38 723 LYS A O 1
ATOM 5718 N N . SER A 1 724 ? 56.335 0.685 -60.187 1.00 70.25 724 SER A N 1
ATOM 5719 C CA . SER A 1 724 ? 54.998 0.691 -60.789 1.00 70.25 724 SER A CA 1
ATOM 5720 C C . SER A 1 724 ? 54.173 -0.513 -60.336 1.00 70.25 724 SER A C 1
ATOM 5722 O O . SER A 1 724 ? 54.631 -1.654 -60.377 1.00 70.25 724 SER A O 1
ATOM 5724 N N . SER A 1 725 ? 52.920 -0.275 -59.938 1.00 70.31 725 SER A N 1
ATOM 5725 C CA . SER A 1 725 ? 51.989 -1.346 -59.553 1.00 70.31 725 SER A CA 1
ATOM 5726 C C . SER A 1 725 ? 51.572 -2.224 -60.737 1.00 70.31 725 SER A C 1
ATOM 5728 O O . SER A 1 725 ? 51.233 -3.390 -60.540 1.00 70.31 725 SER A O 1
ATOM 5730 N N . TYR A 1 726 ? 51.617 -1.684 -61.958 1.00 70.81 726 TYR A N 1
ATOM 5731 C CA . TYR A 1 726 ? 51.350 -2.433 -63.183 1.00 70.81 726 TYR A CA 1
ATOM 5732 C C . TYR A 1 726 ? 52.491 -3.407 -63.497 1.00 70.81 726 TYR A C 1
ATOM 5734 O O . TYR A 1 726 ? 52.244 -4.595 -63.684 1.00 70.81 726 TYR A O 1
ATOM 5742 N N . GLU A 1 727 ? 53.741 -2.937 -63.463 1.00 71.69 727 GLU A N 1
ATOM 5743 C CA . GLU A 1 727 ? 54.919 -3.786 -63.696 1.00 71.69 727 GLU A CA 1
ATOM 5744 C C . GLU A 1 727 ? 55.070 -4.852 -62.611 1.00 71.69 727 GLU A C 1
ATOM 5746 O O . GLU A 1 727 ? 55.357 -6.006 -62.912 1.00 71.69 727 GLU A O 1
ATOM 5751 N N . GLN A 1 728 ? 54.755 -4.501 -61.360 1.00 77.19 728 GLN A N 1
ATOM 5752 C CA . GLN A 1 728 ? 54.712 -5.453 -60.255 1.00 77.19 728 GLN A CA 1
ATOM 5753 C C . GLN A 1 728 ? 53.757 -6.623 -60.543 1.00 77.19 728 GLN A C 1
ATOM 5755 O O . GLN A 1 728 ? 54.124 -7.780 -60.343 1.00 77.19 728 GLN A O 1
ATOM 5760 N N . ARG A 1 729 ? 52.548 -6.331 -61.044 1.00 72.38 729 ARG A N 1
ATOM 5761 C CA . ARG A 1 729 ? 51.559 -7.358 -61.409 1.00 72.38 729 ARG A CA 1
ATOM 5762 C C . ARG A 1 729 ? 51.984 -8.153 -62.641 1.00 72.38 729 ARG A C 1
ATOM 5764 O O . ARG A 1 729 ? 51.759 -9.356 -62.673 1.00 72.38 729 ARG A O 1
ATOM 5771 N N . LEU A 1 730 ? 52.608 -7.512 -63.631 1.00 73.19 730 LEU A N 1
ATOM 5772 C CA . LEU A 1 730 ? 53.124 -8.190 -64.824 1.00 73.19 730 LEU A CA 1
ATOM 5773 C C . LEU A 1 730 ? 54.241 -9.184 -64.464 1.00 73.19 730 LEU A C 1
ATOM 5775 O O . LEU A 1 730 ? 54.262 -10.308 -64.966 1.00 73.19 730 LEU A O 1
ATOM 5779 N N . GLN A 1 731 ? 55.127 -8.800 -63.544 1.00 76.50 731 GLN A N 1
ATOM 5780 C CA . GLN A 1 731 ? 56.205 -9.658 -63.065 1.00 76.50 731 GLN A CA 1
ATOM 5781 C C . GLN A 1 731 ? 55.668 -10.837 -62.233 1.00 76.50 731 GLN A C 1
ATOM 5783 O O . GLN A 1 731 ? 56.072 -11.977 -62.451 1.00 76.50 731 GLN A O 1
ATOM 5788 N N . GLU A 1 732 ? 54.704 -10.594 -61.336 1.00 75.25 732 GLU A N 1
ATOM 5789 C CA . GLU A 1 732 ? 54.008 -11.655 -60.585 1.00 75.25 732 GLU A CA 1
ATOM 5790 C C . GLU A 1 732 ? 53.280 -12.634 -61.521 1.00 75.25 732 GLU A C 1
ATOM 5792 O O . GLU A 1 732 ? 53.351 -13.849 -61.334 1.00 75.25 732 GLU A O 1
ATOM 5797 N N . LEU A 1 733 ? 52.640 -12.123 -62.577 1.00 75.25 733 LEU A N 1
ATOM 5798 C CA . LEU A 1 733 ? 51.975 -12.952 -63.579 1.00 75.25 733 LEU A CA 1
ATOM 5799 C C . LEU A 1 733 ? 52.979 -13.792 -64.383 1.00 75.25 733 LEU A C 1
ATOM 5801 O O . LEU A 1 733 ? 52.707 -14.954 -64.663 1.00 75.25 733 LEU A O 1
ATOM 5805 N N . THR A 1 734 ? 54.157 -13.247 -64.696 1.00 75.44 734 THR A N 1
ATOM 5806 C CA . THR A 1 734 ? 55.224 -13.980 -65.399 1.00 75.44 734 THR A CA 1
ATOM 5807 C C . THR A 1 734 ? 55.714 -15.170 -64.572 1.00 75.44 734 THR A C 1
ATOM 5809 O O . THR A 1 734 ? 55.785 -16.282 -65.086 1.00 75.44 734 THR A O 1
ATOM 5812 N N . TYR A 1 735 ? 55.952 -14.989 -63.268 1.00 75.88 735 TYR A N 1
ATOM 5813 C CA . TYR A 1 735 ? 56.343 -16.102 -62.393 1.00 75.88 735 TYR A CA 1
ATOM 5814 C C . TYR A 1 735 ? 55.231 -17.139 -62.213 1.00 75.88 735 TYR A C 1
ATOM 5816 O O . TYR A 1 735 ? 55.508 -18.335 -62.112 1.00 75.88 735 TYR A O 1
ATOM 5824 N N . ALA A 1 736 ? 53.968 -16.711 -62.169 1.00 72.31 736 ALA A N 1
ATOM 5825 C CA . ALA A 1 736 ? 52.839 -17.634 -62.125 1.00 72.31 736 ALA A CA 1
ATOM 5826 C C . ALA A 1 736 ? 52.731 -18.452 -63.426 1.00 72.31 736 ALA A C 1
ATOM 5828 O O . ALA A 1 736 ? 52.566 -19.670 -63.367 1.00 72.31 736 ALA A O 1
ATOM 5829 N N . CYS A 1 737 ? 52.899 -17.813 -64.587 1.00 70.12 737 CYS A N 1
ATOM 5830 C CA . CYS A 1 737 ? 52.909 -18.477 -65.890 1.00 70.12 737 CYS A CA 1
ATOM 5831 C C . CYS A 1 737 ? 54.084 -19.451 -66.043 1.00 70.12 737 CYS A C 1
ATOM 5833 O O . CYS A 1 737 ? 53.866 -20.561 -66.517 1.00 70.12 737 CYS A O 1
ATOM 5835 N N . ASP A 1 738 ? 55.290 -19.092 -65.590 1.00 66.38 738 ASP A N 1
ATOM 5836 C CA . ASP A 1 738 ? 56.452 -19.993 -65.587 1.00 66.38 738 ASP A CA 1
ATOM 5837 C C . ASP A 1 738 ? 56.173 -21.258 -64.757 1.00 66.38 738 ASP A C 1
ATOM 5839 O O . ASP A 1 738 ? 56.482 -22.368 -65.188 1.00 66.38 738 ASP A O 1
ATOM 5843 N N . ASN A 1 739 ? 55.530 -21.118 -63.591 1.00 65.69 739 ASN A N 1
ATOM 5844 C CA . ASN A 1 739 ? 55.136 -22.261 -62.761 1.00 65.69 739 ASN A CA 1
ATOM 5845 C C . ASN A 1 739 ? 54.088 -23.142 -63.451 1.00 65.69 739 ASN A C 1
ATOM 5847 O O . ASN A 1 739 ? 54.206 -24.365 -63.432 1.00 65.69 739 ASN A O 1
ATOM 5851 N N . ILE A 1 740 ? 53.079 -22.537 -64.082 1.00 68.06 740 ILE A N 1
ATOM 5852 C CA . ILE A 1 740 ? 52.044 -23.278 -64.813 1.00 68.06 740 ILE A CA 1
ATOM 5853 C C . ILE A 1 740 ? 52.661 -24.015 -66.004 1.00 68.06 740 ILE A C 1
ATOM 5855 O O . ILE A 1 740 ? 52.362 -25.187 -66.199 1.00 68.06 740 ILE A O 1
ATOM 5859 N N . LEU A 1 741 ? 53.557 -23.372 -66.758 1.00 60.72 741 LEU A N 1
ATOM 5860 C CA . LEU A 1 741 ? 54.229 -23.971 -67.910 1.00 60.72 741 LEU A CA 1
ATOM 5861 C C . LEU A 1 741 ? 55.116 -25.157 -67.499 1.00 60.72 741 LEU A C 1
ATOM 5863 O O . LEU A 1 741 ? 55.081 -26.195 -68.152 1.00 60.72 741 LEU A O 1
ATOM 5867 N N . VAL A 1 742 ? 55.863 -25.038 -66.395 1.00 63.66 742 VAL A N 1
ATOM 5868 C CA . VAL A 1 742 ? 56.695 -26.131 -65.860 1.00 63.66 742 VAL A CA 1
ATOM 5869 C C . VAL A 1 742 ? 55.837 -27.298 -65.364 1.00 63.66 742 VAL A C 1
ATOM 5871 O O . VAL A 1 742 ? 56.181 -28.449 -65.618 1.00 63.66 742 VAL A O 1
ATOM 5874 N N . ILE A 1 743 ? 54.703 -27.024 -64.713 1.00 60.62 743 ILE A N 1
ATOM 5875 C CA . ILE A 1 743 ? 53.764 -28.065 -64.268 1.00 60.62 743 ILE A CA 1
ATOM 5876 C C . ILE A 1 743 ? 53.121 -28.767 -65.472 1.00 60.62 743 ILE A C 1
ATOM 5878 O O . ILE A 1 743 ? 53.045 -29.991 -65.481 1.00 60.62 743 ILE A O 1
ATOM 5882 N N . PHE A 1 744 ? 52.720 -28.018 -66.503 1.00 55.62 744 PHE A N 1
ATOM 5883 C CA . PHE A 1 744 ? 52.082 -28.558 -67.710 1.00 55.62 744 PHE A CA 1
ATOM 5884 C C . PHE A 1 744 ? 53.040 -29.386 -68.579 1.00 55.62 744 PHE A C 1
ATOM 5886 O O . PHE A 1 744 ? 52.608 -30.301 -69.268 1.00 55.62 744 PHE A O 1
ATOM 5893 N N . LEU A 1 745 ? 54.339 -29.073 -68.554 1.00 52.16 745 LEU A N 1
ATOM 5894 C CA . LEU A 1 745 ? 55.383 -29.857 -69.226 1.00 52.16 745 LEU A CA 1
ATOM 5895 C C . LEU A 1 745 ? 55.827 -31.089 -68.416 1.00 52.16 745 LEU A C 1
ATOM 5897 O O . LEU A 1 745 ? 56.506 -31.957 -68.960 1.00 52.16 745 LEU A O 1
ATOM 5901 N N . ALA A 1 746 ? 55.481 -31.157 -67.126 1.00 51.62 746 ALA A N 1
ATOM 5902 C CA . ALA A 1 746 ? 55.839 -32.253 -66.224 1.00 51.62 746 ALA A CA 1
ATOM 5903 C C . ALA A 1 746 ? 54.743 -33.320 -66.051 1.00 51.62 746 ALA A C 1
ATOM 5905 O O . ALA A 1 746 ? 55.038 -34.415 -65.561 1.00 51.62 746 ALA A O 1
ATOM 5906 N N . THR A 1 747 ? 53.500 -32.988 -66.409 1.00 45.03 747 THR A N 1
ATOM 5907 C CA . THR A 1 747 ? 52.362 -33.911 -66.565 1.00 45.03 747 THR A CA 1
ATOM 5908 C C . THR A 1 747 ? 52.345 -34.508 -67.958 1.00 45.03 747 THR A C 1
ATOM 5910 O O . THR A 1 747 ? 52.127 -35.736 -68.058 1.00 45.03 747 THR A O 1
#

Foldseek 3Di:
DDDDDDDDDDDDDDDDDDDDDDDDDDDDDDDDQDAQDDDPDQWDWDDDPNQATETGNEQSADAADHADDPLSHQEYHNEQYAHAAHDACRCQSNCNHAYYAPENYAHADYDACRCHNVLNHAYYHPYQYAHAEQDACNCPNVLNHQEDHDANYAHQAQDANNCPNVQNHQYDADANYAHADDDLRSCPNNQNHQEDAHEHYAHQDADFNSCQSPQNHQYYHHHNHQHAEFDQRNCHNNDLQADDDDPVVLVVSLPGHEEHHALYAHQEQDACRRQGQRAAEAEHANYLHAYYDLRNCPNAAQNYEYEYAPPNYPDDRPDCPHYHYDHDFLVDWDKDKFFQDVVVVLVLLQLQWQWDDDDRIIITTWAGWQWGHDPPDRDTHGAFWAQWTGQDTSFHFDPDDPQGGRTDGAPQQWTAHHTSHRDNVNTHGQEAQFDRRHGGANLHTHGDAQWADQASRYHTDHDPDPQWHCRPRHTAGDQQKAFDQVDPQRDLVLSVVCVVQSPDNHRPRDPSRGRPGDGGDMDGAPDSQQFGDDNHHDHGDGDQQFDDDSRQHGDPQWDDDPRDTHGDDDPVVVVVVVVVVVVVVVVVVVVVVVVVVVVVVVPPDDDDPVVVVVVVVVVVVVVPPPDDDDDDDDDDDDDDDDDDDDDDDDDDDDDDDDDPVLCVQQVFFDPVQSCVSVVVVVLVVVLVVLCVSQNLQDPVSLVVNLVSLVVVLVVLVVPVGGPDPVVSVVVSVVSVVVNVVSVVSHD

Sequence (747 aa):
MDLQSMRLFHISLLILYSSKGICEISTNWLFEENNACGTEGICDCYNRDFVEHIVDCDNISINGIPRDLPVNTTKIFLSHNKLKVVPHKAFHDLIKLDKFSLDSNKLQTLPHNVFNGLSSLQDLSLSYNMINAIHNGTFHGLNCLEKLYLDYNKLTNIPSNTFEGLNNLGKLLLGMNEIEILHSDSFSGLSNLEMLDLNGNNLPILPETVFGDLHSLTELYLDDDSIIDLHKSYFIGLYLLTDLFEEMVALIINYILNRYLFQNRIGAITGNSFNSNVLEELHLYGNEIHKIEADSLFGIPNNTTIYLSCDSLSSVPINLEHGHMICVNPSHLPSVSMHGHPEVAERLIREGFECHVEHLVGICRPCGAGTYGGKGSEGCFECPPGGFYQDEIAQTEPSNVSMGIPCKLCNEGTYVKKGGGSSPKDCDVCPEGTNKSIHAGLRACYCKENYARMDRYGPCSLCLEEGLNCSQEFQALLPGYMWNWSIPDANLKDYMSFLENLMVDNDTTSMHTTYKGEVPRIFRCPRTESCPNNNNSITGNCATGYTGWLCTNCEPDYYSVLTACVPCPHLSILVIESCLFLVACALICLLLTRQIIRRAELERYSRSFIDIIIARIKILLGFYQNIYNPSRQESSIMDDLSSVNSDSINTSKTQLSSSTWLNFLSENYKREFWYWEIVELARKVTQTFLITLFGWEDRLTVILTTCISVLFLLLHARFRPMKSSYEQRLQELTYACDNILVIFLAT

Secondary structure (DSSP, 8-state):
----------------------------------BSSSSS-SSEEEEETTTEEEEE-TTS--SSPPBS--TT--EEE--SS----PPTTTTTT-TT--EEE--SS----PPTTTTTT-TT--EEE--SS------TTTTTT-TT--EEE--SS---B--TTTTTT-TT--EEE--SS---B--TTTTTT-TT--EEE--SS--SSPPTTTTTT-TT--EEE-TTS---EE-GGGSTT-TTTS----TTTHHHHTTT-EEE-TTS---EE-SSTT--S---EEEETTS---EE-TTTTTT--TT-EEEE--TT-S---S--SS-EEEE-BTTBPPPEEEES-HHHHHHHHHTTEEEEEETTEEEEEE--TTEEE-TTSSSEEEPPSBSEE--SSS----SS-TT---SEEPPTTEEBSSS---SGGG-EEPPTTB-TTS---TT-SPBPTTEE-SBTTS--EE--STTEE-TTSS-EEPTTEEE-TTSTT--HHHHHHHHHHHH--SS---S-SB--SPPPPEEE-SSGGG----TTBSS-PPPTTEESGGG-EEPTTEEEETTEEEEPPPHHHHHHHHHHHHHHHHHHHHHHHHHHHHHHHH-SS---THHHHHHHHHHHHHSSSSS--------------------------------HHHHHHTSSB-GGGTTHHHHHHHHHHHHHHHHHHH-TT-HHHHHHHHHHHHHHHHHHHHH--BSSHHHHHHHHHHHHHHHHHHHHHH-

Organism: Stichopus japonicus (NCBI:txid307972)